Protein AF-0000000068959144 (afdb_homodimer)

Nearest PDB structures (foldseek):
  6hhm-assembly1_A  TM=8.283E-01  e=1.163E-09  Formosa agariphila
  7p24-assembly1_AAA  TM=8.305E-01  e=1.163E-09  Bacteroides thetaiotaomicron VPI-5482
  6pt4-assembly1_A  TM=8.111E-01  e=5.630E-09  Pseudoalteromonas fuliginea
  6pt6-assembly1_B  TM=8.101E-01  e=6.708E-09  Pseudoalteromonas fuliginea
  6ptk-assembly2_D-3  TM=8.138E-01  e=1.520E-08  Pseudoalteromonas fuliginea

pLDDT: mean 95.28, std 4.07, range [70.5, 98.75]

InterPro domains:
  IPR000917 Sulfatase, N-terminal [PF00884] (29-204)
  IPR017850 Alkaline-phosphatase-like, core domain superfamily [G3DSA:3.40.720.10] (5-273)
  IPR017850 Alkaline-phosphatase-like, core domain superfamily [SSF53649] (19-256)

Sequence (642 aa):
PIPEVLRVPQKQTGGGVSGLWRHDWANREYIQQEADFPQTKVFDAGCDFIHKNQAEDNWLLQVETFDPHEPFYATEEYLSLYDDEWQGPHYDWPRGKVSESEEAIAHIRCRYRALVSMCDRNLGRILNLMDEHDLWRDTMLIVGTDHGFLLGEHGWWAKNQMPYYNEVANNPLFIWDPRSAVCGARRQSLVQMIDWAPTLLDYFQQPIPADMQGQPLAKVIASDEPVREGALFGVFSGHVNVTDGRYVYMRAAQPGREHDIANYTLMPIKMNARYDVDELGKLSLAPPFKFTKGLQVLRIPAREKYKGVNSFGHLLFDLRDPIPEVLRVPQKQTGGGVSGLWRHDWANREYIQQEADFPQTKVFDAGCDFIHKNQAEDNWLLQVETFDPHEPFYATEEYLSLYDDEWQGPHYDWPRGKVSESEEAIAHIRCRYRALVSMCDRNLGRILNLMDEHDLWRDTMLIVGTDHGFLLGEHGWWAKNQMPYYNEVANNPLFIWDPRSAVCGARRQSLVQMIDWAPTLLDYFQQPIPADMQGQPLAKVIASDEPVREGALFGVFSGHVNVTDGRYVYMRAAQPGREHDIANYTLMPIKMNARYDVDELGKLSLAPPFKFTKGLQVLRIPAREKYKGVNSFGHLLFDLRD

Foldseek 3Di:
DDWDAPDADDDQLDDGHDPCRVVVVVLVVQVDDPCSDPLNVLLVVVLVCCVVDVVD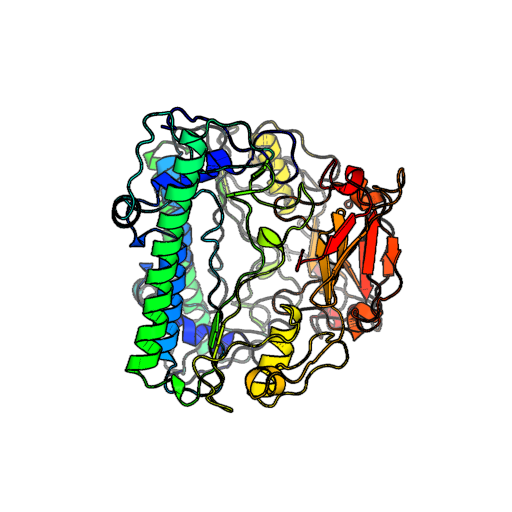PDDDDDRDDCPPPDQLDDDPVLLVVDDQPDPDGDDRGDFWFDDDDPSVLVNNVSSNRSRVVVVVVSVVSVVVSCVVSVVLQQDKDKDWDQWAFDSCPPGGTGDDQAPCDCRTHVIDIDMRDNVQRDPPDDAQADADPLQVVVLVCVSVVHDDDPLRPHHHCVCCRNPNPHPDQKDWDDDPLAWIWMDRSFKIKTAADDVPCSQVDWDWAQDQQDPPGGDDPVQCVPKDWDFDDSNNVRDITITTGGHRSRPPHRVVHIDMDGNVD/DDWDAPDADADQLDDHHDPCRVVVVVLVVQVDDPCSDPLNVLLVVVLVCCVVDVVDPDDDDDRDDCPPPDQLDDDPVLLVVDDQPDPDGDDRGDFWFADDDPSVLVNNVSSSRSRVVVVVVSVVSVVVSCVVSVVLQQDKDKDWDQWAFDSCPVGGTGDDQAPCDCRTHVIDIDMRDNVQRDPPDDAQADADPLQVVVLVCVSSVHDDDPLRPHHHCVCCRNPNPHPDQKDWDDDPLAWIWMDRSFKIKTAADDVPCSQVDWDWAQDQQDPPGGDDPVQCVPKDWDFDDSNNVRDITITTGGGRSRPPHRVVHIDMDGNVD

Secondary structure (DSSP, 8-state):
-PPPBS-PPBPTTSSSB-THHHHHHHHHTT--SGGGSHHHHHHHHHHHHHHHHTTSSS--------TTSSS----HHHHTTS-----SSB-----EE--S-HHHHHHHHHHHHHHHHHHHHHHHHHHHHHHHTTGGGT--EEEE-S---EESGGGEEESSSS---HHHHS--EEEE-TTT---S----S---GGGHHHHHHHHTT-PPPTT------HHHHHH---S-S-EEEE-TTS-EEEE-SSEEEEEPPPTT-TT-EEEEESS-B-SSSBPPHHHHTT-EEEPPPGGGTT--EEEEEE--SSTTGGGG--EEEETT-/-PPPBS-PPBPTTSSSB-THHHHHHHHHTT--SGGGSHHHHHHHHHHHHHHHHTTSSS--------TTSSS----HHHHTTS-----SSB-----EE--S-HHHHHHHHHHHHHHHHHHHHHHHHHHHHHHHTTGGGT--EEEE-S---EESGGGEEESSSS---HHHHS--EEEE-TTT---S----S---GGGHHHHHHHHTT-PPPTT------HHHHHH---S-S-EEEE-TTS-EEEE-SSEEEEEPPPTT-TT-EEEEESS-B-SSSBPPHHHHTT-EEEPPPTTTTT--EEEEEE--SSTTGGGG--EEEETT-

Structure (mmCIF, N/CA/C/O backbone):
data_AF-0000000068959144-model_v1
#
loop_
_entity.id
_entity.type
_entity.pdbx_description
1 polymer Sulfatase
#
loop_
_atom_site.group_PDB
_atom_site.id
_atom_site.type_symbol
_atom_site.label_atom_id
_atom_site.label_alt_id
_atom_site.label_comp_id
_atom_site.label_asym_id
_atom_site.label_entity_id
_atom_site.label_seq_id
_atom_site.pdbx_PDB_ins_code
_atom_site.Cartn_x
_atom_site.Cartn_y
_atom_site.Cartn_z
_atom_site.occupancy
_atom_site.B_iso_or_equiv
_atom_site.auth_seq_id
_atom_site.auth_comp_id
_atom_site.auth_asym_id
_atom_site.auth_atom_id
_atom_site.pdbx_PDB_model_num
ATOM 1 N N . PRO A 1 1 ? 17.703 19.516 -15.734 1 80.69 1 PRO A N 1
ATOM 2 C CA . PRO A 1 1 ? 18.766 19.875 -14.797 1 80.69 1 PRO A CA 1
ATOM 3 C C . PRO A 1 1 ? 18.266 20.641 -13.578 1 80.69 1 PRO A C 1
ATOM 5 O O . PRO A 1 1 ? 17.312 21.406 -13.68 1 80.69 1 PRO A O 1
ATOM 8 N N . ILE A 1 2 ? 18.828 20.344 -12.375 1 89.81 2 ILE A N 1
ATOM 9 C CA . ILE A 1 2 ? 18.484 21.062 -11.148 1 89.81 2 ILE A CA 1
ATOM 10 C C . ILE A 1 2 ? 19.172 22.422 -11.133 1 89.81 2 ILE A C 1
ATOM 12 O O . ILE A 1 2 ? 20.391 22.516 -11.273 1 89.81 2 ILE A O 1
ATOM 16 N N . PRO A 1 3 ? 18.375 23.422 -11 1 92.31 3 PRO A N 1
ATOM 17 C CA . PRO A 1 3 ? 18.984 24.75 -10.992 1 92.31 3 PRO A CA 1
ATOM 18 C C . PRO A 1 3 ? 19.797 25.016 -9.727 1 92.31 3 PRO A C 1
ATOM 20 O O . PRO A 1 3 ? 19.781 24.219 -8.789 1 92.31 3 PRO A O 1
ATOM 23 N N . GLU A 1 4 ? 20.5 26.188 -9.758 1 95 4 GLU A N 1
ATOM 24 C CA . GLU A 1 4 ? 21.125 26.672 -8.523 1 95 4 GLU A CA 1
ATOM 25 C C . GLU A 1 4 ? 20.062 27.016 -7.477 1 95 4 GLU A C 1
ATOM 27 O O . GLU A 1 4 ? 19.078 27.703 -7.777 1 95 4 GLU A O 1
ATOM 32 N N . VAL A 1 5 ? 20.297 26.516 -6.246 1 95.31 5 VAL A N 1
ATOM 33 C CA . VAL A 1 5 ? 19.328 26.766 -5.191 1 95.31 5 VAL A CA 1
ATOM 34 C C . VAL A 1 5 ? 19.969 27.578 -4.066 1 95.31 5 VAL A C 1
ATOM 36 O O . VAL A 1 5 ? 21.172 27.484 -3.84 1 95.31 5 VAL A O 1
ATOM 39 N N . LEU A 1 6 ? 19.125 28.328 -3.459 1 95.31 6 LEU A N 1
ATOM 40 C CA . LEU A 1 6 ? 19.641 29.062 -2.312 1 95.31 6 LEU A CA 1
ATOM 41 C C . LEU A 1 6 ? 20.078 28.125 -1.198 1 95.31 6 LEU A C 1
ATOM 43 O O . LEU A 1 6 ? 21.109 28.328 -0.57 1 95.31 6 LEU A O 1
ATOM 47 N N . ARG A 1 7 ? 19.156 27.109 -0.968 1 92.69 7 ARG A N 1
ATOM 48 C CA . ARG A 1 7 ? 19.422 26.125 0.063 1 92.69 7 ARG A CA 1
ATOM 49 C C . ARG A 1 7 ? 18.828 24.766 -0.32 1 92.69 7 ARG A C 1
ATOM 51 O O . ARG A 1 7 ? 17.703 24.688 -0.792 1 92.69 7 ARG A O 1
ATOM 58 N N . VAL A 1 8 ? 19.656 23.797 -0.089 1 92.88 8 VAL A N 1
ATOM 59 C CA . VAL A 1 8 ? 19.141 22.438 -0.183 1 92.88 8 VAL A CA 1
ATOM 60 C C . VAL A 1 8 ? 18.375 22.078 1.094 1 92.88 8 VAL A C 1
ATOM 62 O O . VAL A 1 8 ? 18.906 22.25 2.199 1 92.88 8 VAL A O 1
ATOM 65 N N . PRO A 1 9 ? 17.156 21.609 0.914 1 91.62 9 PRO A N 1
ATOM 66 C CA . PRO A 1 9 ? 16.359 21.375 2.123 1 91.62 9 PRO A CA 1
ATOM 67 C C . PRO A 1 9 ? 16.938 20.281 3.006 1 91.62 9 PRO A C 1
ATOM 69 O O . PRO A 1 9 ? 17.422 19.266 2.494 1 91.62 9 PRO A O 1
ATOM 72 N N . GLN A 1 10 ? 16.75 20.531 4.25 1 87.06 10 GLN A N 1
ATOM 73 C CA . GLN A 1 10 ? 17.156 19.531 5.238 1 87.06 10 GLN A CA 1
ATOM 74 C C . GLN A 1 10 ? 16.016 18.578 5.547 1 87.06 10 GLN A C 1
ATOM 76 O O . GLN A 1 10 ? 14.867 18.828 5.199 1 87.06 10 GLN A O 1
ATOM 81 N N . LYS A 1 11 ? 16.422 17.516 6.25 1 87.12 11 LYS A N 1
ATOM 82 C CA . LYS A 1 11 ? 15.398 16.625 6.785 1 87.12 11 LYS A CA 1
ATOM 83 C C . LYS A 1 11 ? 14.531 17.344 7.805 1 87.12 11 LYS A C 1
ATOM 85 O O . LYS A 1 11 ? 15 18.234 8.508 1 87.12 11 LYS A O 1
ATOM 90 N N . GLN A 1 12 ? 13.344 16.828 7.871 1 82.06 12 GLN A N 1
ATOM 91 C CA . GLN A 1 12 ? 12.422 17.406 8.844 1 82.06 12 GLN A CA 1
ATOM 92 C C . GLN A 1 12 ? 12.914 17.172 10.273 1 82.06 12 GLN A C 1
ATOM 94 O O . GLN A 1 12 ? 12.625 17.984 11.164 1 82.06 12 GLN A O 1
ATOM 99 N N . THR A 1 13 ? 13.641 16.094 10.461 1 80.25 13 THR A N 1
ATOM 100 C CA . THR A 1 13 ? 14.156 15.75 11.781 1 80.25 13 THR A CA 1
ATOM 101 C C . THR A 1 13 ? 15.43 16.531 12.086 1 80.25 13 THR A C 1
ATOM 103 O O . THR A 1 13 ? 15.953 16.484 13.195 1 80.25 13 THR A O 1
ATOM 106 N N . GLY A 1 14 ? 15.852 17.219 11.125 1 75.25 14 GLY A N 1
ATOM 107 C CA . GLY A 1 14 ? 17.125 17.906 11.258 1 75.25 14 GLY A CA 1
ATOM 108 C C . GLY A 1 14 ? 18.312 17.078 10.797 1 75.25 14 GLY A C 1
ATOM 109 O O . GLY A 1 14 ? 18.188 15.875 10.609 1 75.25 14 GLY A O 1
ATOM 110 N N . GLY A 1 15 ? 19.359 17.703 10.484 1 70.5 15 GLY A N 1
ATOM 111 C CA . GLY A 1 15 ? 20.641 17.062 10.211 1 70.5 15 GLY A CA 1
ATOM 112 C C . GLY A 1 15 ? 20.703 16.422 8.844 1 70.5 15 GLY A C 1
ATOM 113 O O . GLY A 1 15 ? 20.406 15.227 8.703 1 70.5 15 GLY A O 1
ATOM 114 N N . GLY A 1 16 ? 21.078 17.156 7.902 1 80.94 16 GLY A N 1
ATOM 115 C CA . GLY A 1 16 ? 21.391 16.562 6.609 1 80.94 16 GLY A CA 1
ATOM 116 C C . GLY A 1 16 ? 20.375 16.906 5.539 1 80.94 16 GLY A C 1
ATOM 117 O O . GLY A 1 16 ? 19.344 17.516 5.824 1 80.94 16 GLY A O 1
ATOM 118 N N . VAL A 1 17 ? 20.625 16.375 4.336 1 87.38 17 VAL A N 1
ATOM 119 C CA . VAL A 1 17 ? 19.828 16.688 3.15 1 87.38 17 VAL A CA 1
ATOM 120 C C . VAL A 1 17 ? 18.609 15.781 3.084 1 87.38 17 VAL A C 1
ATOM 122 O O . VAL A 1 17 ? 18.703 14.586 3.369 1 87.38 17 VAL A O 1
ATOM 125 N N . SER A 1 18 ? 17.547 16.344 2.707 1 86.69 18 SER A N 1
ATOM 126 C CA . SER A 1 18 ? 16.328 15.562 2.51 1 86.69 18 SER A CA 1
ATOM 127 C C . SER A 1 18 ? 16.5 14.57 1.359 1 86.69 18 SER A C 1
ATOM 129 O O . SER A 1 18 ? 16.844 14.961 0.244 1 86.69 18 SER A O 1
ATOM 131 N N . GLY A 1 19 ? 16.203 13.328 1.608 1 83.94 19 GLY A N 1
ATOM 132 C CA . GLY A 1 19 ? 16.25 12.32 0.562 1 83.94 19 GLY A CA 1
ATOM 133 C C . GLY A 1 19 ? 15.203 12.523 -0.511 1 83.94 19 GLY A C 1
ATOM 134 O O . GLY A 1 19 ? 15.305 11.969 -1.605 1 83.94 19 GLY A O 1
ATOM 135 N N . LEU A 1 20 ? 14.281 13.383 -0.215 1 88.69 20 LEU A N 1
ATOM 136 C CA . LEU A 1 20 ? 13.164 13.617 -1.122 1 88.69 20 LEU A CA 1
ATOM 137 C C . LEU A 1 20 ? 13.492 14.711 -2.125 1 88.69 20 LEU A C 1
ATOM 139 O O . LEU A 1 20 ? 12.781 14.891 -3.115 1 88.69 20 LEU A O 1
ATOM 143 N N . TRP A 1 21 ? 14.578 15.406 -1.857 1 92.06 21 TRP A N 1
ATOM 144 C CA . TRP A 1 21 ? 14.891 16.594 -2.641 1 92.06 21 TRP A CA 1
ATOM 145 C C . TRP A 1 21 ? 15.109 16.25 -4.105 1 92.06 21 TRP A C 1
ATOM 147 O O . TRP A 1 21 ? 14.477 16.828 -4.996 1 92.06 21 TRP A O 1
ATOM 157 N N . ARG A 1 22 ? 15.914 15.281 -4.352 1 90.88 22 ARG A N 1
ATOM 158 C CA . ARG A 1 22 ? 16.188 14.883 -5.73 1 90.88 22 ARG A CA 1
ATOM 159 C C . ARG A 1 22 ? 14.945 14.289 -6.387 1 90.88 22 ARG A C 1
ATOM 161 O O . ARG A 1 22 ? 14.711 14.5 -7.578 1 90.88 22 ARG A O 1
ATOM 168 N N . HIS A 1 23 ? 14.203 13.594 -5.574 1 91.94 23 HIS A N 1
ATOM 169 C CA . HIS A 1 23 ? 12.961 13.016 -6.094 1 91.94 23 HIS A CA 1
ATOM 170 C C . HIS A 1 23 ? 11.984 14.102 -6.512 1 91.94 23 HIS A C 1
ATOM 172 O O . HIS A 1 23 ? 11.289 13.969 -7.523 1 91.94 23 HIS A O 1
ATOM 178 N N . ASP A 1 24 ? 11.977 15.086 -5.758 1 94 24 ASP A N 1
ATOM 179 C CA . ASP A 1 24 ? 11.094 16.203 -6.094 1 94 24 ASP A CA 1
ATOM 180 C C . ASP A 1 24 ? 11.453 16.797 -7.453 1 94 24 ASP A C 1
ATOM 182 O O . ASP A 1 24 ? 10.57 17.047 -8.281 1 94 24 ASP A O 1
ATOM 186 N N . TRP A 1 25 ? 12.688 16.984 -7.727 1 95.06 25 TRP A N 1
ATOM 187 C CA . TRP A 1 25 ? 13.117 17.562 -8.992 1 95.06 25 TRP A CA 1
ATOM 188 C C . TRP A 1 25 ? 12.836 16.609 -10.148 1 95.06 25 TRP A C 1
ATOM 190 O O . TRP A 1 25 ? 12.461 17.047 -11.242 1 95.06 25 TRP A O 1
ATOM 200 N N . ALA A 1 26 ? 12.992 15.383 -9.875 1 93.25 26 ALA A N 1
ATOM 201 C CA . ALA A 1 26 ? 12.625 14.398 -10.891 1 93.25 26 ALA A CA 1
ATOM 202 C C . ALA A 1 26 ? 11.133 14.453 -11.188 1 93.25 26 ALA A C 1
ATOM 204 O O . ALA A 1 26 ? 10.719 14.414 -12.352 1 93.25 26 ALA A O 1
ATOM 205 N N . ASN A 1 27 ? 10.367 14.539 -10.188 1 94.19 27 ASN A N 1
ATOM 206 C CA . ASN A 1 27 ? 8.914 14.586 -10.344 1 94.19 27 ASN A CA 1
ATOM 207 C C . ASN A 1 27 ? 8.477 15.812 -11.148 1 94.19 27 ASN A C 1
ATOM 209 O O . ASN A 1 27 ? 7.523 15.742 -11.922 1 94.19 27 ASN A O 1
ATOM 213 N N . ARG A 1 28 ? 9.148 16.891 -10.953 1 94.31 28 ARG A N 1
ATOM 214 C CA . ARG A 1 28 ? 8.781 18.141 -11.625 1 94.31 28 ARG A CA 1
ATOM 215 C C . ARG A 1 28 ? 8.906 18 -13.141 1 94.31 28 ARG A C 1
ATOM 217 O O . ARG A 1 28 ? 8.25 18.734 -13.883 1 94.31 28 ARG A O 1
ATOM 224 N N . GLU A 1 29 ? 9.711 17.062 -13.562 1 93.38 29 GLU A N 1
ATOM 225 C CA . GLU A 1 29 ? 9.82 16.812 -15 1 93.38 29 GLU A CA 1
ATOM 226 C C . GLU A 1 29 ? 8.516 16.266 -15.562 1 93.38 29 GLU A C 1
ATOM 228 O O . GLU A 1 29 ? 8.242 16.406 -16.766 1 93.38 29 GLU A O 1
ATOM 233 N N . TYR A 1 30 ? 7.715 15.75 -14.664 1 93.62 30 TYR A N 1
ATOM 234 C CA . TYR A 1 30 ? 6.465 15.133 -15.102 1 93.62 30 TYR A CA 1
ATOM 235 C C . TYR A 1 30 ? 5.273 16.016 -14.75 1 93.62 30 TYR A C 1
ATOM 237 O O . TYR A 1 30 ? 4.137 15.719 -15.125 1 93.62 30 TYR A O 1
ATOM 245 N N . ILE A 1 31 ? 5.496 17.078 -14.07 1 95.12 31 ILE A N 1
ATOM 246 C CA . ILE A 1 31 ? 4.457 18.031 -13.703 1 95.12 31 ILE A CA 1
ATOM 247 C C . ILE A 1 31 ? 4.645 19.328 -14.484 1 95.12 31 ILE A C 1
ATOM 249 O O . ILE A 1 31 ? 5.273 20.281 -14 1 95.12 31 ILE A O 1
ATOM 253 N N . GLN A 1 32 ? 4.07 19.422 -15.656 1 89.88 32 GLN A N 1
ATOM 254 C CA . GLN A 1 32 ? 4.391 20.484 -16.594 1 89.88 32 GLN A CA 1
ATOM 255 C C . GLN A 1 32 ? 3.234 21.469 -16.734 1 89.88 32 GLN A C 1
ATOM 257 O O . GLN A 1 32 ? 3.436 22.625 -17.094 1 89.88 32 GLN A O 1
ATOM 262 N N . GLN A 1 33 ? 2.053 20.984 -16.453 1 95.88 33 GLN A N 1
ATOM 263 C CA . GLN A 1 33 ? 0.851 21.812 -16.469 1 95.88 33 GLN A CA 1
ATOM 264 C C . GLN A 1 33 ? -0.035 21.531 -15.258 1 95.88 33 GLN A C 1
ATOM 266 O O . GLN A 1 33 ? 0.178 20.547 -14.547 1 95.88 33 GLN A O 1
ATOM 271 N N . GLU A 1 34 ? -0.927 22.344 -15.07 1 96.81 34 GLU A N 1
ATOM 272 C CA . GLU A 1 34 ? -1.726 22.266 -13.844 1 96.81 34 GLU A CA 1
ATOM 273 C C . GLU A 1 34 ? -2.383 20.906 -13.688 1 96.81 34 GLU A C 1
ATOM 275 O O . GLU A 1 34 ? -2.469 20.375 -12.578 1 96.81 34 GLU A O 1
ATOM 280 N N . ALA A 1 35 ? -2.814 20.406 -14.836 1 97.38 35 ALA A N 1
ATOM 281 C CA . ALA A 1 35 ? -3.514 19.125 -14.82 1 97.38 35 ALA A CA 1
ATOM 282 C C . ALA A 1 35 ? -2.604 18 -14.312 1 97.38 35 ALA A C 1
ATOM 284 O O . ALA A 1 35 ? -3.08 16.938 -13.93 1 97.38 35 ALA A O 1
ATOM 285 N N . ASP A 1 36 ? -1.279 18.234 -14.273 1 97.56 36 ASP A N 1
ATOM 286 C CA . ASP A 1 36 ? -0.309 17.219 -13.891 1 97.56 36 ASP A CA 1
ATOM 287 C C . ASP A 1 36 ? -0.086 17.203 -12.383 1 97.56 36 ASP A C 1
ATOM 289 O O . ASP A 1 36 ? 0.485 16.25 -11.844 1 97.56 36 ASP A O 1
ATOM 293 N N . PHE A 1 37 ? -0.548 18.203 -11.711 1 97.75 37 PHE A N 1
ATOM 294 C CA . PHE A 1 37 ? -0.302 18.312 -10.273 1 97.75 37 PHE A CA 1
ATOM 295 C C . PHE A 1 37 ? -1.119 17.281 -9.508 1 97.75 37 PHE A C 1
ATOM 297 O O . PHE A 1 37 ? -2.303 17.078 -9.789 1 97.75 37 PHE A O 1
ATOM 304 N N . PRO A 1 38 ? -0.527 16.672 -8.43 1 97.19 38 PRO A N 1
ATOM 305 C CA . PRO A 1 38 ? -1.272 15.703 -7.633 1 97.19 38 PRO A CA 1
ATOM 306 C C . PRO A 1 38 ? -2.545 16.281 -7.023 1 97.19 38 PRO A C 1
ATOM 308 O O . PRO A 1 38 ? -3.586 15.625 -7.004 1 97.19 38 PRO A O 1
ATOM 311 N N . GLN A 1 39 ? -2.494 17.516 -6.531 1 97.69 39 GLN A N 1
ATOM 312 C CA . GLN A 1 39 ? -3.701 18.078 -5.926 1 97.69 39 GLN A CA 1
ATOM 313 C C . GLN A 1 39 ? -4.816 18.219 -6.957 1 97.69 39 GLN A C 1
ATOM 315 O O . GLN A 1 39 ? -5.984 17.953 -6.656 1 97.69 39 GLN A O 1
ATOM 320 N N . THR A 1 40 ? -4.453 18.625 -8.156 1 98.31 40 THR A N 1
ATOM 321 C CA . THR A 1 40 ? -5.465 18.75 -9.203 1 98.31 40 THR A CA 1
ATOM 322 C C . THR A 1 40 ? -6.105 17.391 -9.5 1 98.31 40 THR A C 1
ATOM 324 O O . THR A 1 40 ? -7.328 17.297 -9.609 1 98.31 40 THR A O 1
ATOM 327 N N . LYS A 1 41 ? -5.281 16.438 -9.547 1 98.19 41 LYS A N 1
ATOM 328 C CA . LYS A 1 41 ? -5.777 15.086 -9.836 1 98.19 41 LYS A CA 1
ATOM 329 C C . LYS A 1 41 ? -6.688 14.586 -8.719 1 98.19 41 LYS A C 1
ATOM 331 O O . LYS A 1 41 ? -7.719 13.961 -8.984 1 98.19 41 LYS A O 1
ATOM 336 N N . VAL A 1 42 ? -6.344 14.82 -7.531 1 98.56 42 VAL A N 1
ATOM 337 C CA . VAL A 1 42 ? -7.145 14.406 -6.383 1 98.56 42 VAL A CA 1
ATOM 338 C C . VAL A 1 42 ? -8.5 15.109 -6.414 1 98.56 42 VAL A C 1
ATOM 340 O O . VAL A 1 42 ? -9.539 14.477 -6.238 1 98.56 42 VAL A O 1
ATOM 343 N N . PHE A 1 43 ? -8.469 16.344 -6.699 1 98.69 43 PHE A N 1
ATOM 344 C CA . PHE A 1 43 ? -9.719 17.094 -6.738 1 98.69 43 PHE A CA 1
ATOM 345 C C . PHE A 1 43 ? -10.555 16.688 -7.941 1 98.69 43 PHE A C 1
ATOM 347 O O . PHE A 1 43 ? -11.789 16.672 -7.875 1 98.69 43 PHE A O 1
ATOM 354 N N . ASP A 1 44 ? -9.852 16.391 -9.07 1 98.69 44 ASP A N 1
ATOM 355 C CA . ASP A 1 44 ? -10.578 15.836 -10.211 1 98.69 44 ASP A CA 1
ATOM 356 C C . ASP A 1 44 ? -11.352 14.578 -9.812 1 98.69 44 ASP A C 1
ATOM 358 O O . ASP A 1 44 ? -12.539 14.445 -10.125 1 98.69 44 ASP A O 1
ATOM 362 N N . ALA A 1 45 ? -10.688 13.75 -9.086 1 98.25 45 ALA A N 1
ATOM 363 C CA . ALA A 1 45 ? -11.32 12.516 -8.641 1 98.25 45 ALA A CA 1
ATOM 364 C C . ALA A 1 45 ? -12.477 12.805 -7.684 1 98.25 45 ALA A C 1
ATOM 366 O O . ALA A 1 45 ? -13.523 12.156 -7.754 1 98.25 45 ALA A O 1
ATOM 367 N N . GLY A 1 46 ? -12.281 13.719 -6.812 1 98.62 46 GLY A N 1
ATOM 368 C CA . GLY A 1 46 ? -13.352 14.117 -5.91 1 98.62 46 GLY A CA 1
ATOM 369 C C . GLY A 1 46 ? -14.562 14.68 -6.629 1 98.62 46 GLY A C 1
ATOM 370 O O . GLY A 1 46 ? -15.695 14.32 -6.312 1 98.62 46 GLY A O 1
ATOM 371 N N . CYS A 1 47 ? -14.336 15.484 -7.633 1 98.69 47 CYS A N 1
ATOM 372 C CA . CYS A 1 47 ? -15.422 16.062 -8.422 1 98.69 47 CYS A CA 1
ATOM 373 C C . CYS A 1 47 ? -16.156 14.977 -9.195 1 98.69 47 CYS A C 1
ATOM 375 O O . CYS A 1 47 ? -17.391 14.969 -9.242 1 98.69 47 CYS A O 1
ATOM 377 N N . ASP A 1 48 ? -15.398 14.117 -9.742 1 98.06 48 ASP A N 1
ATOM 378 C CA . ASP A 1 48 ? -16 13 -10.469 1 98.06 48 ASP A CA 1
ATOM 379 C C . ASP A 1 48 ? -16.891 12.172 -9.547 1 98.06 48 ASP A C 1
ATOM 381 O O . ASP A 1 48 ? -17.984 11.742 -9.953 1 98.06 48 ASP A O 1
ATOM 385 N N . PHE A 1 49 ? -16.438 11.883 -8.414 1 98.19 49 PHE A N 1
ATOM 386 C CA . PHE A 1 49 ? -17.219 11.141 -7.438 1 98.19 49 PHE A CA 1
ATOM 387 C C . PHE A 1 49 ? -18.547 11.836 -7.168 1 98.19 49 PHE A C 1
ATOM 389 O O . PHE A 1 49 ? -19.594 11.195 -7.168 1 98.19 49 PHE A O 1
ATOM 396 N N . ILE A 1 50 ? -18.484 13.109 -6.969 1 98.5 50 ILE A N 1
ATOM 397 C CA . ILE A 1 50 ? -19.688 13.859 -6.656 1 98.5 50 ILE A CA 1
ATOM 398 C C . ILE A 1 50 ? -20.641 13.828 -7.852 1 98.5 50 ILE A C 1
ATOM 400 O O . ILE A 1 50 ? -21.844 13.586 -7.688 1 98.5 50 ILE A O 1
ATOM 404 N N . HIS A 1 51 ? -20.094 14.008 -9.039 1 97.75 51 HIS A N 1
ATOM 405 C CA . HIS A 1 51 ? -20.922 13.945 -10.234 1 97.75 51 HIS A CA 1
ATOM 406 C C . HIS A 1 51 ? -21.656 12.617 -10.328 1 97.75 51 HIS A C 1
ATOM 408 O O . HIS A 1 51 ? -22.844 12.578 -10.656 1 97.75 51 HIS A O 1
ATOM 414 N N . LYS A 1 52 ? -21.016 11.664 -9.93 1 94.94 52 LYS A N 1
ATOM 415 C CA . LYS A 1 52 ? -21.547 10.32 -10.086 1 94.94 52 LYS A CA 1
ATOM 416 C C . LYS A 1 52 ? -22.516 9.977 -8.961 1 94.94 52 LYS A C 1
ATOM 418 O O . LYS A 1 52 ? -23.5 9.25 -9.172 1 94.94 52 LYS A O 1
ATOM 423 N N . ASN A 1 53 ? -22.266 10.547 -7.766 1 96.88 53 ASN A N 1
ATOM 424 C CA . ASN A 1 53 ? -22.938 9.984 -6.602 1 96.88 53 ASN A CA 1
ATOM 425 C C . ASN A 1 53 ? -23.859 11.008 -5.945 1 96.88 53 ASN A C 1
ATOM 427 O O . ASN A 1 53 ? -24.516 10.711 -4.941 1 96.88 53 ASN A O 1
ATOM 431 N N . GLN A 1 54 ? -23.969 12.148 -6.492 1 96.38 54 GLN A N 1
ATOM 432 C CA . GLN A 1 54 ? -24.688 13.234 -5.836 1 96.38 54 GLN A CA 1
ATOM 433 C C . GLN A 1 54 ? -26.141 12.852 -5.578 1 96.38 54 GLN A C 1
ATOM 435 O O . GLN A 1 54 ? -26.766 13.375 -4.652 1 96.38 54 GLN A O 1
ATOM 440 N N . ALA A 1 55 ? -26.688 11.914 -6.328 1 96.56 55 ALA A N 1
ATOM 441 C CA . ALA A 1 55 ? -28.078 11.523 -6.164 1 96.56 55 ALA A CA 1
ATOM 442 C C . ALA A 1 55 ? -28.219 10.383 -5.16 1 96.56 55 ALA A C 1
ATOM 444 O O . ALA A 1 55 ? -29.328 10.008 -4.785 1 96.56 55 ALA A O 1
ATOM 445 N N . GLU A 1 56 ? -27.109 9.844 -4.711 1 96.56 56 GLU A N 1
ATOM 446 C CA . GLU A 1 56 ? -27.125 8.75 -3.746 1 96.56 56 GLU A CA 1
ATOM 447 C C . GLU A 1 56 ? -27.109 9.273 -2.312 1 96.56 56 GLU A C 1
ATOM 449 O O . GLU A 1 56 ? -26.781 10.438 -2.076 1 96.56 56 GLU A O 1
ATOM 454 N N . ASP A 1 57 ? -27.516 8.328 -1.462 1 94.88 57 ASP A N 1
ATOM 455 C CA . ASP A 1 57 ? -27.5 8.648 -0.04 1 94.88 57 ASP A CA 1
ATOM 456 C C . ASP A 1 57 ? -26.312 8.016 0.665 1 94.88 57 ASP A C 1
ATOM 458 O O . ASP A 1 57 ? -25.703 7.07 0.15 1 94.88 57 ASP A O 1
ATOM 462 N N . ASN A 1 58 ? -25.938 8.695 1.707 1 96.12 58 ASN A N 1
ATOM 463 C CA . ASN A 1 58 ? -25.031 8.094 2.684 1 96.12 58 ASN A CA 1
ATOM 464 C C . ASN A 1 58 ? -23.656 7.848 2.096 1 96.12 58 ASN A C 1
ATOM 466 O O . ASN A 1 58 ? -23.078 6.762 2.254 1 96.12 58 ASN A O 1
ATOM 470 N N . TRP A 1 59 ? -23.203 8.727 1.388 1 97.19 59 TRP A N 1
ATOM 471 C CA . TRP A 1 59 ? -21.812 8.625 0.927 1 97.19 59 TRP A CA 1
ATOM 472 C C . TRP A 1 59 ? -20.891 9.508 1.762 1 97.19 59 TRP A C 1
ATOM 474 O O . TRP A 1 59 ? -21.344 10.469 2.383 1 97.19 5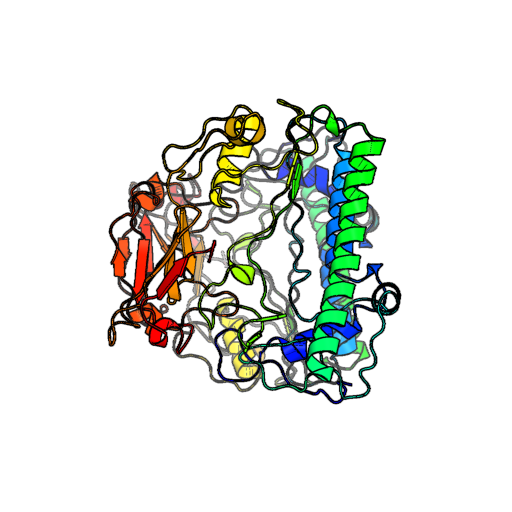9 TRP A O 1
ATOM 484 N N . LEU A 1 60 ? -19.703 9.172 1.886 1 98.25 60 LEU A N 1
ATOM 485 C CA . LEU A 1 60 ? -18.594 9.922 2.471 1 98.25 60 LEU A CA 1
ATOM 486 C C . LEU A 1 60 ? -17.469 10.094 1.465 1 98.25 60 LEU A C 1
ATOM 488 O O . LEU A 1 60 ? -17 9.117 0.87 1 98.25 60 LEU A O 1
ATOM 492 N N . LEU A 1 61 ? -17.062 11.273 1.234 1 98.31 61 LEU A N 1
ATOM 493 C CA . LEU A 1 61 ? -15.93 11.602 0.378 1 98.31 61 LEU A CA 1
ATOM 494 C C . LEU A 1 61 ? -14.844 12.32 1.171 1 98.31 61 LEU A C 1
ATOM 496 O O . LEU A 1 61 ? -15.102 13.344 1.803 1 98.31 61 LEU A O 1
ATOM 500 N N . GLN A 1 62 ? -13.75 11.758 1.184 1 98.31 62 GLN A N 1
ATOM 501 C CA . GLN A 1 62 ? -12.586 12.406 1.781 1 98.31 62 GLN A CA 1
ATOM 502 C C . GLN A 1 62 ? -11.578 12.828 0.714 1 98.31 62 GLN A C 1
ATOM 504 O O . GLN A 1 62 ? -11.062 11.984 -0.026 1 98.31 62 GLN A O 1
ATOM 509 N N . VAL A 1 63 ? -11.367 14.039 0.587 1 98.12 63 VAL A N 1
ATOM 510 C CA . VAL A 1 63 ? -10.375 14.602 -0.324 1 98.12 63 VAL A CA 1
ATOM 511 C C . VAL A 1 63 ? -9.172 15.117 0.468 1 98.12 63 VAL A C 1
ATOM 513 O O . VAL A 1 63 ? -9.281 16.078 1.221 1 98.12 63 VAL A O 1
ATOM 516 N N . GLU A 1 64 ? -8.094 14.445 0.294 1 96.75 64 GLU A N 1
ATOM 517 C CA . GLU A 1 64 ? -6.875 14.797 1.013 1 96.75 64 GLU A CA 1
ATOM 518 C C . GLU A 1 64 ? -5.738 15.125 0.045 1 96.75 64 GLU A C 1
ATOM 520 O O . GLU A 1 64 ? -5.453 14.352 -0.871 1 96.75 64 GLU A O 1
ATOM 525 N N . THR A 1 65 ? -5.148 16.25 0.227 1 95.31 65 THR A N 1
ATOM 526 C CA . THR A 1 65 ? -4.035 16.641 -0.628 1 95.31 65 THR A CA 1
ATOM 527 C C . THR A 1 65 ? -2.803 16.969 0.208 1 95.31 65 THR A C 1
ATOM 529 O O . THR A 1 65 ? -2.922 17.359 1.371 1 95.31 65 THR A O 1
ATOM 532 N N . PHE A 1 66 ? -1.708 16.797 -0.372 1 94.31 66 PHE A N 1
ATOM 533 C CA . PHE A 1 66 ? -0.43 17.125 0.255 1 94.31 66 PHE A CA 1
ATOM 534 C C . PHE A 1 66 ? -0.221 18.625 0.322 1 94.31 66 PHE A C 1
ATOM 536 O O . PHE A 1 66 ? 0.35 19.141 1.288 1 94.31 66 PHE A O 1
ATOM 543 N N . ASP A 1 67 ? -0.613 19.391 -0.668 1 96.25 67 ASP A N 1
ATOM 544 C CA . ASP A 1 67 ? -0.518 20.844 -0.686 1 96.25 67 ASP A CA 1
ATOM 545 C C . ASP A 1 67 ? -1.395 21.469 0.399 1 96.25 67 ASP A C 1
ATOM 547 O O . ASP A 1 67 ? -2.449 20.922 0.736 1 96.25 67 ASP A O 1
ATOM 551 N N . PRO A 1 68 ? -0.908 22.453 1.068 1 96.44 68 PRO A N 1
ATOM 552 C CA . PRO A 1 68 ? 0.191 23.312 0.606 1 96.44 68 PRO A CA 1
ATOM 553 C C . PRO A 1 68 ? 1.524 22.953 1.264 1 96.44 68 PRO A C 1
ATOM 555 O O . PRO A 1 68 ? 2.338 23.844 1.53 1 96.44 68 PRO A O 1
ATOM 558 N N . HIS A 1 69 ? 1.692 21.719 1.57 1 94.62 69 HIS A N 1
ATOM 559 C CA . HIS A 1 69 ? 2.973 21.266 2.105 1 94.62 69 HIS A CA 1
ATOM 560 C C . HIS A 1 69 ? 4.121 21.656 1.181 1 94.62 69 HIS A C 1
ATOM 562 O O . HIS A 1 69 ? 3.961 21.672 -0.042 1 94.62 69 HIS A O 1
ATOM 568 N N . GLU A 1 70 ? 5.289 21.953 1.728 1 94 70 GLU A N 1
ATOM 569 C CA . GLU A 1 70 ? 6.461 22.25 0.909 1 94 70 GLU A CA 1
ATOM 570 C C . GLU A 1 70 ? 6.926 21.016 0.149 1 94 70 GLU A C 1
ATOM 572 O O . GLU A 1 70 ? 6.707 19.875 0.598 1 94 70 GLU A O 1
ATOM 577 N N . PRO A 1 71 ? 7.566 21.234 -0.937 1 95.81 71 PRO A N 1
ATOM 578 C CA . PRO A 1 71 ? 7.973 22.469 -1.589 1 95.81 71 PRO A CA 1
ATOM 579 C C . PRO A 1 71 ? 6.789 23.25 -2.168 1 95.81 71 PRO A C 1
ATOM 581 O O . PRO A 1 71 ? 5.816 22.641 -2.627 1 95.81 71 PRO A O 1
ATOM 584 N N . PHE A 1 72 ? 6.988 24.531 -2.164 1 97.62 72 PHE A N 1
ATOM 585 C CA . PHE A 1 72 ? 5.914 25.391 -2.633 1 97.62 72 PHE A CA 1
ATOM 586 C C . PHE A 1 72 ? 5.969 25.547 -4.148 1 97.62 72 PHE A C 1
ATOM 588 O O . PHE A 1 72 ? 6.355 26.609 -4.66 1 97.62 72 PHE A O 1
ATOM 595 N N . TYR A 1 73 ? 5.488 24.531 -4.789 1 96.69 73 TYR A N 1
ATOM 596 C CA . TYR A 1 73 ? 5.48 24.438 -6.242 1 96.69 73 TYR A CA 1
ATOM 597 C C . TYR A 1 73 ? 4.098 24.734 -6.801 1 96.69 73 TYR A C 1
ATOM 599 O O . TYR A 1 73 ? 3.127 24.047 -6.48 1 96.69 73 TYR A O 1
ATOM 607 N N . ALA A 1 74 ? 3.969 25.797 -7.598 1 96.62 74 ALA A N 1
ATOM 608 C CA . ALA A 1 74 ? 2.723 26.219 -8.234 1 96.62 74 ALA A CA 1
ATOM 609 C C . ALA A 1 74 ? 2.967 26.688 -9.664 1 96.62 74 ALA A C 1
ATOM 611 O O . ALA A 1 74 ? 4.102 26.984 -10.039 1 96.62 74 ALA A O 1
ATOM 612 N N . THR A 1 75 ? 1.971 26.781 -10.438 1 96.31 75 THR A N 1
ATOM 613 C CA . THR A 1 75 ? 2.113 27.234 -11.812 1 96.31 75 THR A CA 1
ATOM 614 C C . THR A 1 75 ? 2.273 28.766 -11.867 1 96.31 75 THR A C 1
ATOM 616 O O . THR A 1 75 ? 1.963 29.453 -10.898 1 96.31 75 THR A O 1
ATOM 619 N N . GLU A 1 76 ? 2.641 29.203 -13.055 1 95.88 76 GLU A N 1
ATOM 620 C CA . GLU A 1 76 ? 2.846 30.641 -13.266 1 95.88 76 GLU A CA 1
ATOM 621 C C . GLU A 1 76 ? 1.552 31.422 -13.055 1 95.88 76 GLU A C 1
ATOM 623 O O . GLU A 1 76 ? 1.579 32.562 -12.578 1 95.88 76 GLU A O 1
ATOM 628 N N . GLU A 1 77 ? 0.517 30.797 -13.312 1 96.75 77 GLU A N 1
ATOM 629 C CA . GLU A 1 77 ? -0.783 31.438 -13.148 1 96.75 77 GLU A CA 1
ATOM 630 C C . GLU A 1 77 ? -0.984 31.922 -11.711 1 96.75 77 GLU A C 1
ATOM 632 O O . GLU A 1 77 ? -1.537 33 -11.477 1 96.75 77 GLU A O 1
ATOM 637 N N . TYR A 1 78 ? -0.515 31.172 -10.797 1 97.94 78 TYR A N 1
ATOM 638 C CA . TYR A 1 78 ? -0.714 31.516 -9.391 1 97.94 78 TYR A CA 1
ATOM 639 C C . TYR A 1 78 ? 0.444 32.344 -8.867 1 97.94 78 TYR A C 1
ATOM 641 O O . TYR A 1 78 ? 0.247 33.25 -8.031 1 97.94 78 TYR A O 1
ATOM 649 N N . LEU A 1 79 ? 1.603 32.125 -9.391 1 97.19 79 LEU A N 1
ATOM 650 C CA . LEU A 1 79 ? 2.762 32.906 -8.992 1 97.19 79 LEU A CA 1
ATOM 651 C C . LEU A 1 79 ? 2.58 34.375 -9.367 1 97.19 79 LEU A C 1
ATOM 653 O O . LEU A 1 79 ? 2.963 35.25 -8.602 1 97.19 79 LEU A O 1
ATOM 657 N N . SER A 1 80 ? 1.916 34.562 -10.422 1 97.56 80 SER A N 1
ATOM 658 C CA . SER A 1 80 ? 1.78 35.906 -10.977 1 97.56 80 SER A CA 1
ATOM 659 C C . SER A 1 80 ? 0.766 36.719 -10.195 1 97.56 80 SER A C 1
ATOM 661 O O . SER A 1 80 ? 0.657 37.938 -10.391 1 97.56 80 SER A O 1
ATOM 663 N N . LEU A 1 81 ? 0.082 36.094 -9.344 1 97.94 81 LEU A N 1
ATOM 664 C CA . LEU A 1 81 ? -0.888 36.812 -8.523 1 97.94 81 LEU A CA 1
ATOM 665 C C . LEU A 1 81 ? -0.184 37.688 -7.48 1 97.94 81 LEU A C 1
ATOM 667 O O . LEU A 1 81 ? -0.801 38.562 -6.887 1 97.94 81 LEU A O 1
ATOM 671 N N . TYR A 1 82 ? 1.042 37.438 -7.242 1 97.94 82 TYR A N 1
ATOM 672 C CA . TYR A 1 82 ? 1.771 38.125 -6.188 1 97.94 82 TYR A CA 1
ATOM 673 C C . TYR A 1 82 ? 3.039 38.781 -6.734 1 97.94 82 TYR A C 1
ATOM 675 O O . TYR A 1 82 ? 3.678 38.25 -7.641 1 97.94 82 TYR A O 1
ATOM 683 N N . ASP A 1 83 ? 3.418 39.875 -6.109 1 96.62 83 ASP A N 1
ATOM 684 C CA . ASP A 1 83 ? 4.648 40.562 -6.484 1 96.62 83 ASP A CA 1
ATOM 685 C C . ASP A 1 83 ? 5.852 40 -5.758 1 96.62 83 ASP A C 1
ATOM 687 O O . ASP A 1 83 ? 6.004 40.188 -4.547 1 96.62 83 ASP A O 1
ATOM 691 N N . ASP A 1 84 ? 6.609 39.25 -6.445 1 96.88 84 ASP A N 1
ATOM 692 C CA . ASP A 1 84 ? 7.832 38.656 -5.922 1 96.88 84 ASP A CA 1
ATOM 693 C C . ASP A 1 84 ? 9.07 39.281 -6.555 1 96.88 84 ASP A C 1
ATOM 695 O O . ASP A 1 84 ? 9.336 39.094 -7.742 1 96.88 84 ASP A O 1
ATOM 699 N N . GLU A 1 85 ? 9.867 39.969 -5.812 1 95 85 GLU A N 1
ATOM 700 C CA . GLU A 1 85 ? 11 40.719 -6.328 1 95 85 GLU A CA 1
ATOM 701 C C . GLU A 1 85 ? 12.297 39.906 -6.219 1 95 85 GLU A C 1
ATOM 703 O O . GLU A 1 85 ? 13.375 40.406 -6.551 1 95 85 GLU A O 1
ATOM 708 N N . TRP A 1 86 ? 12.156 38.75 -5.754 1 96.75 86 TRP A N 1
ATOM 709 C CA . TRP A 1 86 ? 13.336 37.906 -5.52 1 96.75 86 TRP A CA 1
ATOM 710 C C . TRP A 1 86 ? 14.062 37.625 -6.828 1 96.75 86 TRP A C 1
ATOM 712 O O . TRP A 1 86 ? 13.461 37.156 -7.797 1 96.75 86 TRP A O 1
ATOM 722 N N . GLN A 1 87 ? 15.398 37.906 -6.875 1 95.38 87 GLN A N 1
ATOM 723 C CA . GLN A 1 87 ? 16.234 37.656 -8.047 1 95.38 87 GLN A CA 1
ATOM 724 C C . GLN A 1 87 ? 17.328 36.656 -7.742 1 95.38 87 GLN A C 1
ATOM 726 O O . GLN A 1 87 ? 18.25 36.469 -8.539 1 95.38 87 GLN A O 1
ATOM 731 N N . GLY A 1 88 ? 17.25 36.094 -6.547 1 96.56 88 GLY A N 1
ATOM 732 C CA . GLY A 1 88 ? 18.281 35.156 -6.137 1 96.56 88 GLY A CA 1
ATOM 733 C C . GLY A 1 88 ? 18.031 33.75 -6.656 1 96.56 88 GLY A C 1
ATOM 734 O O . GLY A 1 88 ? 17.172 33.531 -7.52 1 96.56 88 GLY A O 1
ATOM 735 N N . PRO A 1 89 ? 18.797 32.844 -6.191 1 97.44 89 PRO A N 1
ATOM 736 C CA . PRO A 1 89 ? 18.656 31.453 -6.617 1 97.44 89 PRO A CA 1
ATOM 737 C C . PRO A 1 89 ? 17.297 30.859 -6.23 1 97.44 89 PRO A C 1
ATOM 739 O O . PRO A 1 89 ? 16.609 31.391 -5.355 1 97.44 89 PRO A O 1
ATOM 742 N N . HIS A 1 90 ? 17.016 29.75 -6.871 1 96.94 90 HIS A N 1
ATOM 743 C CA . HIS A 1 90 ? 15.75 29.078 -6.617 1 96.94 90 HIS A CA 1
ATOM 744 C C . HIS A 1 90 ? 15.602 28.719 -5.145 1 96.94 90 HIS A C 1
ATOM 746 O O . HIS A 1 90 ? 16.547 28.219 -4.527 1 96.94 90 HIS A O 1
ATOM 752 N N . TYR A 1 91 ? 14.383 28.953 -4.598 1 96.94 91 TYR A N 1
ATOM 753 C CA . TYR A 1 91 ? 14.133 28.625 -3.195 1 96.94 91 TYR A CA 1
ATOM 754 C C . TYR A 1 91 ? 12.641 28.453 -2.93 1 96.94 91 TYR A C 1
ATOM 756 O O . TYR A 1 91 ? 11.875 29.422 -3.016 1 96.94 91 TYR A O 1
ATOM 764 N N . ASP A 1 92 ? 12.211 27.188 -2.594 1 97.12 92 ASP A N 1
ATOM 765 C CA . ASP A 1 92 ? 10.789 26.984 -2.35 1 97.12 92 ASP A CA 1
ATOM 766 C C . ASP A 1 92 ? 10.57 25.875 -1.324 1 97.12 92 ASP A C 1
ATOM 768 O O . ASP A 1 92 ? 9.445 25.391 -1.161 1 97.12 92 ASP A O 1
ATOM 772 N N . TRP A 1 93 ? 11.594 25.453 -0.665 1 96.25 93 TRP A N 1
ATOM 773 C CA . TRP A 1 93 ? 11.516 24.391 0.321 1 96.25 93 TRP A CA 1
ATOM 774 C C . TRP A 1 93 ? 12.289 24.75 1.584 1 96.25 93 TRP A C 1
ATOM 776 O O . TRP A 1 93 ? 13.344 24.172 1.858 1 96.25 93 TRP A O 1
ATOM 786 N N . PRO A 1 94 ? 11.664 25.594 2.396 1 94.94 94 PRO A N 1
ATOM 787 C CA . PRO A 1 94 ? 12.328 26.047 3.617 1 94.94 94 PRO A CA 1
ATOM 788 C C . PRO A 1 94 ? 12.219 25.047 4.766 1 94.94 94 PRO A C 1
ATOM 790 O O . PRO A 1 94 ? 11.188 24.406 4.922 1 94.94 94 PRO A O 1
ATOM 793 N N . ARG A 1 95 ? 13.258 24.922 5.559 1 92.88 95 ARG A N 1
ATOM 794 C CA . ARG A 1 95 ? 13.281 24.047 6.719 1 92.88 95 ARG A CA 1
ATOM 795 C C . ARG A 1 95 ? 14.203 24.578 7.805 1 92.88 95 ARG A C 1
ATOM 797 O O . ARG A 1 95 ? 15.188 25.281 7.504 1 92.88 95 ARG A O 1
ATOM 804 N N . GLY A 1 96 ? 13.812 24.25 9.062 1 90.81 96 GLY A N 1
ATOM 805 C CA . GLY A 1 96 ? 14.719 24.531 10.164 1 90.81 96 GLY A CA 1
ATOM 806 C C . GLY A 1 96 ? 14.688 25.984 10.602 1 90.81 96 GLY A C 1
ATOM 807 O O . GLY A 1 96 ? 13.648 26.641 10.539 1 90.81 96 GLY A O 1
ATOM 808 N N . LYS A 1 97 ? 15.805 26.422 11.102 1 93 97 LYS A N 1
ATOM 809 C CA . LYS A 1 97 ? 15.93 27.781 11.602 1 93 97 LYS A CA 1
ATOM 810 C C . LYS A 1 97 ? 16.078 28.781 10.445 1 93 97 LYS A C 1
ATOM 812 O O . LYS A 1 97 ? 16.797 28.5 9.477 1 93 97 LYS A O 1
ATOM 817 N N . VAL A 1 98 ? 15.445 29.891 10.633 1 96.06 98 VAL A N 1
ATOM 818 C CA . VAL A 1 98 ? 15.547 30.938 9.617 1 96.06 98 VAL A CA 1
ATOM 819 C C . VAL A 1 98 ? 16.953 31.531 9.633 1 96.06 98 VAL A C 1
ATOM 821 O O . VAL A 1 98 ? 17.438 31.969 10.68 1 96.06 98 VAL A O 1
ATOM 824 N N . SER A 1 99 ? 17.547 31.531 8.516 1 95.31 99 SER A N 1
ATOM 825 C CA . SER A 1 99 ? 18.859 32.156 8.391 1 95.31 99 SER A CA 1
ATOM 826 C C . SER A 1 99 ? 18.969 32.969 7.113 1 95.31 99 SER A C 1
ATOM 828 O O . SER A 1 99 ? 20.016 33.562 6.836 1 95.31 99 SER A O 1
ATOM 830 N N . GLU A 1 100 ? 17.953 33.062 6.395 1 96.25 100 GLU A N 1
ATOM 831 C CA . GLU A 1 100 ? 17.938 33.719 5.094 1 96.25 100 GLU A CA 1
ATOM 832 C C . GLU A 1 100 ? 17.719 35.219 5.246 1 96.25 100 GLU A C 1
ATOM 834 O O . GLU A 1 100 ? 17.328 35.688 6.316 1 96.25 100 GLU A O 1
ATOM 839 N N . SER A 1 101 ? 17.969 35.969 4.152 1 96.81 101 SER A N 1
ATOM 840 C CA . SER A 1 101 ? 17.703 37.406 4.109 1 96.81 101 SER A CA 1
ATOM 841 C C . SER A 1 101 ? 16.203 37.688 4.156 1 96.81 101 SER A C 1
ATOM 843 O O . SER A 1 101 ? 15.383 36.812 3.871 1 96.81 101 SER A O 1
ATOM 845 N N . GLU A 1 102 ? 15.898 38.875 4.461 1 96.62 102 GLU A N 1
ATOM 846 C CA . GLU A 1 102 ? 14.5 39.281 4.484 1 96.62 102 GLU A CA 1
ATOM 847 C C . GLU A 1 102 ? 13.852 39.125 3.113 1 96.62 102 GLU A C 1
ATOM 849 O O . GLU A 1 102 ? 12.672 38.781 3.018 1 96.62 102 GLU A O 1
ATOM 854 N N . GLU A 1 103 ? 14.641 39.375 2.133 1 97.19 103 GLU A N 1
ATOM 855 C CA . GLU A 1 103 ? 14.125 39.25 0.773 1 97.19 103 GLU A CA 1
ATOM 856 C C . GLU A 1 103 ? 13.781 37.781 0.464 1 97.19 103 GLU A C 1
ATOM 858 O O . GLU A 1 103 ? 12.758 37.5 -0.161 1 97.19 103 GLU A O 1
ATOM 863 N N . ALA A 1 104 ? 14.617 36.938 0.862 1 97.81 104 ALA A N 1
ATOM 864 C CA . ALA A 1 104 ? 14.383 35.5 0.647 1 97.81 104 ALA A CA 1
ATOM 865 C C . ALA A 1 104 ? 13.172 35.031 1.438 1 97.81 104 ALA A C 1
ATOM 867 O O . ALA A 1 104 ? 12.398 34.188 0.956 1 97.81 104 ALA A O 1
ATOM 868 N N . ILE A 1 105 ? 13.008 35.5 2.592 1 98 105 ILE A N 1
ATOM 869 C CA . ILE A 1 105 ? 11.859 35.188 3.42 1 98 105 ILE A CA 1
ATOM 870 C C . ILE A 1 105 ? 10.578 35.625 2.732 1 98 105 ILE A C 1
ATOM 872 O O . ILE A 1 105 ? 9.602 34.875 2.646 1 98 105 ILE A O 1
ATOM 876 N N . ALA A 1 106 ? 10.617 36.844 2.273 1 98 106 ALA A N 1
ATOM 877 C CA . ALA A 1 106 ? 9.461 37.375 1.56 1 98 106 ALA A CA 1
ATOM 878 C C . ALA A 1 106 ? 9.133 36.531 0.331 1 98 106 ALA A C 1
ATOM 880 O O . ALA A 1 106 ? 7.961 36.312 0.021 1 98 106 ALA A O 1
ATOM 881 N N . HIS A 1 107 ? 10.188 36.125 -0.302 1 98.38 107 HIS A N 1
ATOM 882 C CA . HIS A 1 107 ? 10.031 35.281 -1.473 1 98.38 107 HIS A CA 1
ATOM 883 C C . HIS A 1 107 ? 9.305 33.969 -1.118 1 98.38 107 HIS A C 1
ATOM 885 O O . HIS A 1 107 ? 8.352 33.594 -1.795 1 98.38 107 HIS A O 1
ATOM 891 N N . ILE A 1 108 ? 9.695 33.344 -0.075 1 98.19 108 ILE A N 1
ATOM 892 C CA . ILE A 1 108 ? 9.086 32.094 0.365 1 98.19 108 ILE A CA 1
ATOM 893 C C . ILE A 1 108 ? 7.617 32.312 0.714 1 98.19 108 ILE A C 1
ATOM 895 O O . ILE A 1 108 ? 6.75 31.516 0.366 1 98.19 108 ILE A O 1
ATOM 899 N N . ARG A 1 109 ? 7.32 33.375 1.36 1 98.19 109 ARG A N 1
ATOM 900 C CA . ARG A 1 109 ? 5.941 33.688 1.709 1 98.19 109 ARG A CA 1
ATOM 901 C C . ARG A 1 109 ? 5.094 33.906 0.458 1 98.19 109 ARG A C 1
ATOM 903 O O . ARG A 1 109 ? 3.928 33.5 0.42 1 98.19 109 ARG A O 1
ATOM 910 N N . CYS A 1 110 ? 5.715 34.5 -0.537 1 98.12 110 CYS A N 1
ATOM 911 C CA . CYS A 1 110 ? 5.02 34.656 -1.81 1 98.12 110 CYS A CA 1
ATOM 912 C C . CYS A 1 110 ? 4.73 33.312 -2.453 1 98.12 110 CYS A C 1
ATOM 914 O O . CYS A 1 110 ? 3.619 33.094 -2.936 1 98.12 110 CYS A O 1
ATOM 916 N N . ARG A 1 111 ? 5.699 32.5 -2.441 1 98.31 111 ARG A N 1
ATOM 917 C CA . ARG A 1 111 ? 5.527 31.156 -3.006 1 98.31 111 ARG A CA 1
ATOM 918 C C . ARG A 1 111 ? 4.422 30.391 -2.285 1 98.31 111 ARG A C 1
ATOM 920 O O . ARG A 1 111 ? 3.605 29.719 -2.922 1 98.31 111 ARG A O 1
ATOM 927 N N . TYR A 1 112 ? 4.398 30.453 -1.012 1 98.38 112 TYR A N 1
ATOM 928 C CA . TYR A 1 112 ? 3.363 29.797 -0.22 1 98.38 112 TYR A CA 1
ATOM 929 C C . TYR A 1 112 ? 1.984 30.344 -0.574 1 98.38 112 TYR A C 1
ATOM 931 O O . TYR A 1 112 ? 1.038 29.578 -0.761 1 98.38 112 TYR A O 1
ATOM 939 N N . ARG A 1 113 ? 1.874 31.625 -0.647 1 98.5 113 ARG A N 1
ATOM 940 C CA . ARG A 1 113 ? 0.601 32.25 -0.992 1 98.5 113 ARG A CA 1
ATOM 941 C C . ARG A 1 113 ? 0.101 31.75 -2.348 1 98.5 113 ARG A C 1
ATOM 943 O O . ARG A 1 113 ? -1.094 31.516 -2.523 1 98.5 113 ARG A O 1
ATOM 950 N N . ALA A 1 114 ? 1.024 31.688 -3.227 1 98.56 114 ALA A N 1
ATOM 951 C CA . ALA A 1 114 ? 0.663 31.203 -4.559 1 98.56 114 ALA A CA 1
ATOM 952 C C . ALA A 1 114 ? 0.102 29.781 -4.492 1 98.56 114 ALA A C 1
ATOM 954 O O . ALA A 1 114 ? -0.919 29.484 -5.113 1 98.56 114 ALA A O 1
ATOM 955 N N . LEU A 1 115 ? 0.76 28.938 -3.746 1 98.44 115 LEU A N 1
ATOM 956 C CA . LEU A 1 115 ? 0.299 27.562 -3.617 1 98.44 115 LEU A CA 1
ATOM 957 C C . LEU A 1 115 ? -1.054 27.5 -2.916 1 98.44 115 LEU A C 1
ATOM 959 O O . LEU A 1 115 ? -1.933 26.734 -3.314 1 98.44 115 LEU A O 1
ATOM 963 N N . VAL A 1 116 ? -1.236 28.281 -1.922 1 98.12 116 VAL A N 1
ATOM 964 C CA . VAL A 1 116 ? -2.51 28.328 -1.21 1 98.12 116 VAL A CA 1
ATOM 965 C C . VAL A 1 116 ? -3.615 28.781 -2.162 1 98.12 116 VAL A C 1
ATOM 967 O O . VAL A 1 116 ? -4.738 28.281 -2.098 1 98.12 116 VAL A O 1
ATOM 970 N N . SER A 1 117 ? -3.283 29.734 -3.023 1 98.62 117 SER A N 1
ATOM 971 C CA . SER A 1 117 ? -4.254 30.172 -4.016 1 98.62 117 SER A CA 1
ATOM 972 C C . SER A 1 117 ? -4.688 29.031 -4.926 1 98.62 117 SER A C 1
ATOM 974 O O . SER A 1 117 ? -5.859 28.922 -5.281 1 98.62 117 SER A O 1
ATOM 976 N N . MET A 1 118 ? -3.768 28.25 -5.25 1 98.25 118 MET A N 1
ATOM 977 C CA . MET A 1 118 ? -4.082 27.062 -6.051 1 98.25 118 MET A CA 1
ATOM 978 C C . MET A 1 118 ? -4.988 26.109 -5.277 1 98.25 118 MET A C 1
ATOM 980 O O . MET A 1 118 ? -5.965 25.594 -5.828 1 98.25 118 MET A O 1
ATOM 984 N N . CYS A 1 119 ? -4.676 25.875 -4.043 1 98.12 119 CYS A N 1
ATOM 985 C CA . CYS A 1 119 ? -5.52 25.047 -3.18 1 98.12 119 CYS A CA 1
ATOM 986 C C . CYS A 1 119 ? -6.93 25.609 -3.092 1 98.12 119 CYS A C 1
ATOM 988 O O . CYS A 1 119 ? -7.91 24.875 -3.152 1 98.12 119 CYS A O 1
ATOM 990 N N . ASP A 1 120 ? -6.949 26.875 -2.949 1 97.88 120 ASP A N 1
ATOM 991 C CA . ASP A 1 120 ? -8.227 27.578 -2.836 1 97.88 120 ASP A CA 1
ATOM 992 C C . ASP A 1 120 ? -9.07 27.375 -4.094 1 97.88 120 ASP A C 1
ATOM 994 O O . ASP A 1 120 ? -10.273 27.109 -4.012 1 97.88 120 ASP A O 1
ATOM 998 N N . ARG A 1 121 ? -8.469 27.516 -5.195 1 98.19 121 ARG A N 1
ATOM 999 C CA . ARG A 1 121 ? -9.172 27.312 -6.461 1 98.19 121 ARG A CA 1
ATOM 1000 C C . ARG A 1 121 ? -9.734 25.891 -6.551 1 98.19 121 ARG A C 1
ATOM 1002 O O . ARG A 1 121 ? -10.883 25.703 -6.973 1 98.19 121 ARG A O 1
ATOM 1009 N N . ASN A 1 122 ? -8.961 24.938 -6.191 1 98.31 122 ASN A N 1
ATOM 1010 C CA . ASN A 1 122 ? -9.414 23.562 -6.242 1 98.31 122 ASN A CA 1
ATOM 1011 C C . ASN A 1 122 ? -10.562 23.312 -5.262 1 98.31 122 ASN A C 1
ATOM 1013 O O . ASN A 1 122 ? -11.523 22.625 -5.59 1 98.31 122 ASN A O 1
ATOM 1017 N N . LEU A 1 123 ? -10.445 23.875 -4.082 1 98.31 123 LEU A N 1
ATOM 1018 C CA . LEU A 1 123 ? -11.562 23.797 -3.146 1 98.31 123 LEU A CA 1
ATOM 1019 C C . LEU A 1 123 ? -12.82 24.406 -3.75 1 98.31 123 LEU A C 1
ATOM 1021 O O . LEU A 1 123 ? -13.922 23.891 -3.576 1 98.31 123 LEU A O 1
ATOM 1025 N N . GLY A 1 124 ? -12.656 25.469 -4.438 1 98.69 124 GLY A N 1
ATOM 1026 C CA . GLY A 1 124 ? -13.766 26.141 -5.113 1 98.69 124 GLY A CA 1
ATOM 1027 C C . GLY A 1 124 ? -14.523 25.219 -6.055 1 98.69 124 GLY A C 1
ATOM 1028 O O . GLY A 1 124 ? -15.75 25.328 -6.176 1 98.69 124 GLY A O 1
ATOM 1029 N N . ARG A 1 125 ? -13.859 24.344 -6.66 1 98.5 125 ARG A N 1
ATOM 1030 C CA . ARG A 1 125 ? -14.508 23.422 -7.574 1 98.5 125 ARG A CA 1
ATOM 1031 C C . ARG A 1 125 ? -15.523 22.547 -6.836 1 98.5 125 ARG A C 1
ATOM 1033 O O . ARG A 1 125 ? -16.609 22.297 -7.34 1 98.5 125 ARG A O 1
ATOM 1040 N N . ILE A 1 126 ? -15.156 22.094 -5.688 1 98.31 126 ILE A N 1
ATOM 1041 C CA . ILE A 1 126 ? -16.078 21.297 -4.883 1 98.31 126 ILE A CA 1
ATOM 1042 C C . ILE A 1 126 ? -17.234 22.156 -4.414 1 98.31 126 ILE A C 1
ATOM 1044 O O . ILE A 1 126 ? -18.391 21.75 -4.484 1 98.31 126 ILE A O 1
ATOM 1048 N N . LEU A 1 127 ? -16.969 23.359 -4.008 1 98.5 127 LEU A N 1
ATOM 1049 C CA . LEU A 1 127 ? -18.016 24.266 -3.547 1 98.5 127 LEU A CA 1
ATOM 1050 C C . LEU A 1 127 ? -19 24.578 -4.672 1 98.5 127 LEU A C 1
ATOM 1052 O O . LEU A 1 127 ? -20.203 24.656 -4.441 1 98.5 127 LEU A O 1
ATOM 1056 N N . ASN A 1 128 ? -18.438 24.734 -5.824 1 98.69 128 ASN A N 1
ATOM 1057 C CA . ASN A 1 128 ? -19.297 24.969 -6.98 1 98.69 128 ASN A CA 1
ATOM 1058 C C . ASN A 1 128 ? -20.25 23.797 -7.215 1 98.69 128 ASN A C 1
ATOM 1060 O O . ASN A 1 128 ? -21.406 24 -7.555 1 98.69 128 ASN A O 1
ATOM 1064 N N . LEU A 1 129 ? -19.75 22.625 -7.051 1 98.56 129 LEU A N 1
ATOM 1065 C CA . LEU A 1 129 ? -20.609 21.453 -7.227 1 98.56 129 LEU A CA 1
ATOM 1066 C C . LEU A 1 129 ? -21.672 21.391 -6.137 1 98.56 129 LEU A C 1
ATOM 1068 O O . LEU A 1 129 ? -22.797 20.953 -6.391 1 98.56 129 LEU A O 1
ATOM 1072 N N . MET A 1 130 ? -21.312 21.812 -4.961 1 98.19 130 MET A N 1
ATOM 1073 C CA . MET A 1 130 ? -22.297 21.875 -3.893 1 98.19 130 MET A CA 1
ATOM 1074 C C . MET A 1 130 ? -23.422 22.828 -4.25 1 98.19 130 MET A C 1
ATOM 1076 O O . MET A 1 130 ? -24.594 22.547 -4.004 1 98.19 130 MET A O 1
ATOM 1080 N N . ASP A 1 131 ? -23.062 23.906 -4.855 1 98.56 131 ASP A N 1
ATOM 1081 C CA . ASP A 1 131 ? -24.047 24.859 -5.336 1 98.56 131 ASP A CA 1
ATOM 1082 C C . ASP A 1 131 ? -24.891 24.266 -6.469 1 98.56 131 ASP A C 1
ATOM 1084 O O . ASP A 1 131 ? -26.109 24.297 -6.418 1 98.56 131 ASP A O 1
ATOM 1088 N N . GLU A 1 132 ? -24.188 23.703 -7.391 1 98.38 132 GLU A N 1
ATOM 1089 C CA . GLU A 1 132 ? -24.812 23.219 -8.617 1 98.38 132 GLU A CA 1
ATOM 1090 C C . GLU A 1 132 ? -25.859 22.141 -8.312 1 98.38 132 GLU A C 1
ATOM 1092 O O . GLU A 1 132 ? -26.906 22.094 -8.945 1 98.38 132 GLU A O 1
ATOM 1097 N N . HIS A 1 133 ? -25.609 21.344 -7.32 1 97.94 133 HIS A N 1
ATOM 1098 C CA . HIS A 1 133 ? -26.469 20.203 -7.059 1 97.94 133 HIS A CA 1
ATOM 1099 C C . HIS A 1 133 ? -27.25 20.375 -5.762 1 97.94 133 HIS A C 1
ATOM 1101 O O . HIS A 1 133 ? -27.828 19.422 -5.234 1 97.94 133 HIS A O 1
ATOM 1107 N N . ASP A 1 134 ? -27.172 21.562 -5.172 1 97.81 134 ASP A N 1
ATOM 1108 C CA . ASP A 1 134 ? -27.859 21.906 -3.939 1 97.81 134 ASP A CA 1
ATOM 1109 C C . ASP A 1 134 ? -27.516 20.938 -2.818 1 97.81 134 ASP A C 1
ATOM 1111 O O . ASP A 1 134 ? -28.406 20.422 -2.137 1 97.81 134 ASP A O 1
ATOM 1115 N N . LEU A 1 135 ? -26.281 20.656 -2.697 1 98.06 135 LEU A N 1
ATOM 1116 C CA . LEU A 1 135 ? -25.844 19.672 -1.708 1 98.06 135 LEU A CA 1
ATOM 1117 C C . LEU A 1 135 ? -25.859 20.281 -0.306 1 98.06 135 LEU A C 1
ATOM 1119 O O . LEU A 1 135 ? -25.828 19.547 0.687 1 98.06 135 LEU A O 1
ATOM 1123 N N . TRP A 1 136 ? -25.875 21.547 -0.201 1 97.56 136 TRP A N 1
ATOM 1124 C CA . TRP A 1 136 ? -25.875 22.219 1.089 1 97.56 136 TRP A CA 1
ATOM 1125 C C . TRP A 1 136 ? -27.078 21.797 1.932 1 97.56 136 TRP A C 1
ATOM 1127 O O . TRP A 1 136 ? -27.031 21.891 3.16 1 97.56 136 TRP A O 1
ATOM 1137 N N . ARG A 1 137 ? -28.016 21.359 1.339 1 97.25 137 ARG A N 1
ATOM 1138 C CA . ARG A 1 137 ? -29.25 21.031 2.025 1 97.25 137 ARG A CA 1
ATOM 1139 C C . ARG A 1 137 ? -29.094 19.812 2.918 1 97.25 137 ARG A C 1
ATOM 1141 O O . ARG A 1 137 ? -29.703 19.734 3.988 1 97.25 137 ARG A O 1
ATOM 1148 N N . ASP A 1 138 ? -28.281 18.906 2.477 1 97.25 138 ASP A N 1
ATOM 1149 C CA . ASP A 1 138 ? -28.297 17.656 3.223 1 97.25 138 ASP A CA 1
ATOM 1150 C C . ASP A 1 138 ? -26.891 17.047 3.285 1 97.25 138 ASP A C 1
ATOM 1152 O O . ASP A 1 138 ? -26.734 15.867 3.602 1 97.25 138 ASP A O 1
ATOM 1156 N N . THR A 1 139 ? -25.859 17.797 2.898 1 98.19 139 THR A N 1
ATOM 1157 C CA . THR A 1 139 ? -24.484 17.281 2.918 1 98.19 139 THR A CA 1
ATOM 1158 C C . THR A 1 139 ? -23.609 18.125 3.844 1 98.19 139 THR A C 1
ATOM 1160 O O . THR A 1 139 ? -23.578 19.359 3.732 1 98.19 139 THR A O 1
ATOM 1163 N N . MET A 1 140 ? -22.953 17.484 4.73 1 98.44 140 MET A N 1
ATOM 1164 C CA . MET A 1 140 ? -21.984 18.125 5.609 1 98.44 140 MET A CA 1
ATOM 1165 C C . MET A 1 140 ? -20.656 18.328 4.895 1 98.44 140 MET A C 1
ATOM 1167 O O . MET A 1 140 ? -20.203 17.453 4.148 1 98.44 140 MET A O 1
ATOM 1171 N N . LEU A 1 141 ? -20.031 19.469 5.133 1 98.5 141 LEU A N 1
ATOM 1172 C CA . LEU A 1 141 ? -18.703 19.766 4.629 1 98.5 141 LEU A CA 1
ATOM 1173 C C . LEU A 1 141 ? -17.75 20.109 5.77 1 98.5 141 LEU A C 1
ATOM 1175 O O . LEU A 1 141 ? -18.062 20.969 6.602 1 98.5 141 LEU A O 1
ATOM 1179 N N . ILE A 1 142 ? -16.672 19.438 5.828 1 98.44 142 ILE A N 1
ATOM 1180 C CA . ILE A 1 142 ? -15.594 19.75 6.762 1 98.44 142 ILE A CA 1
ATOM 1181 C C . ILE A 1 142 ? -14.32 20.094 5.992 1 98.44 142 ILE A C 1
ATOM 1183 O O . ILE A 1 142 ? -13.875 19.328 5.133 1 98.44 142 ILE A O 1
ATOM 1187 N N . VAL A 1 143 ? -13.758 21.281 6.227 1 98.19 143 VAL A N 1
ATOM 1188 C CA . VAL A 1 143 ? -12.484 21.703 5.652 1 98.19 143 VAL A CA 1
ATOM 1189 C C . VAL A 1 143 ? -11.484 22 6.766 1 98.19 143 VAL A C 1
ATOM 1191 O O . VAL A 1 143 ? -11.75 22.828 7.648 1 98.19 143 VAL A O 1
ATOM 1194 N N . GLY A 1 144 ? -10.414 21.328 6.734 1 96.81 144 GLY A N 1
ATOM 1195 C CA . GLY A 1 144 ? -9.391 21.547 7.746 1 96.81 144 GLY A CA 1
ATOM 1196 C C . GLY A 1 144 ? -8.031 21.016 7.34 1 96.81 144 GLY A C 1
ATOM 1197 O O . GLY A 1 144 ? -7.809 20.688 6.168 1 96.81 144 GLY A O 1
ATOM 1198 N N . THR A 1 145 ? -7.055 21.062 8.242 1 96 145 THR A N 1
ATOM 1199 C CA . THR A 1 145 ? -5.695 20.609 8.008 1 96 145 THR A CA 1
ATOM 1200 C C . THR A 1 145 ? -5.164 19.844 9.219 1 96 145 THR A C 1
ATOM 1202 O O . THR A 1 145 ? -5.684 20 10.328 1 96 145 THR A O 1
ATOM 1205 N N . ASP A 1 146 ? -4.184 19.094 9.031 1 94.12 146 ASP A N 1
ATOM 1206 C CA . ASP A 1 146 ? -3.652 18.266 10.117 1 94.12 146 ASP A CA 1
ATOM 1207 C C . ASP A 1 146 ? -2.715 19.094 11 1 94.12 146 ASP A C 1
ATOM 1209 O O . ASP A 1 146 ? -2.602 18.828 12.203 1 94.12 146 ASP A O 1
ATOM 1213 N N . HIS A 1 147 ? -2.041 20.031 10.469 1 94.94 147 HIS A N 1
ATOM 1214 C CA . HIS A 1 147 ? -1.19 20.969 11.203 1 94.94 147 HIS A CA 1
ATOM 1215 C C . HIS A 1 147 ? -0.899 22.219 10.375 1 94.94 147 HIS A C 1
ATOM 1217 O O . HIS A 1 147 ? -1.258 22.281 9.195 1 94.94 147 HIS A O 1
ATOM 1223 N N . GLY A 1 148 ? -0.3 23.156 11.07 1 95.31 148 GLY A N 1
ATOM 1224 C CA . GLY A 1 148 ? 0.13 24.375 10.391 1 95.31 148 GLY A CA 1
ATOM 1225 C C . GLY A 1 148 ? 1.605 24.359 10.039 1 95.31 148 GLY A C 1
ATOM 1226 O O . GLY A 1 148 ? 2.225 23.297 9.961 1 95.31 148 GLY A O 1
ATOM 1227 N N . PHE A 1 149 ? 2.055 25.531 9.75 1 96 149 PHE A N 1
ATOM 1228 C CA . PHE A 1 149 ? 3.402 25.703 9.227 1 96 149 PHE A CA 1
ATOM 1229 C C . PHE A 1 149 ? 3.943 27.094 9.555 1 96 149 PHE A C 1
ATOM 1231 O O . PHE A 1 149 ? 3.248 28.094 9.375 1 96 149 PHE A O 1
ATOM 1238 N N . LEU A 1 150 ? 5.184 27.078 10.055 1 97.25 150 LEU A N 1
ATOM 1239 C CA . LEU A 1 150 ? 5.82 28.375 10.297 1 97.25 150 LEU A CA 1
ATOM 1240 C C . LEU A 1 150 ? 6.457 28.906 9.016 1 97.25 150 LEU A C 1
ATOM 1242 O O . LEU A 1 150 ? 7.176 28.188 8.328 1 97.25 150 LEU A O 1
ATOM 1246 N N . LEU A 1 151 ? 6.246 30.172 8.773 1 97.56 151 LEU A N 1
ATOM 1247 C CA . LEU A 1 151 ? 6.793 30.859 7.602 1 97.56 151 LEU A CA 1
ATOM 1248 C C . LEU A 1 151 ? 7.801 31.922 8.016 1 97.56 151 LEU A C 1
ATOM 1250 O O . LEU A 1 151 ? 7.781 33.031 7.492 1 97.56 151 LEU A O 1
ATOM 1254 N N . GLY A 1 152 ? 8.547 31.562 8.969 1 97 152 GLY A N 1
ATOM 1255 C CA . GLY A 1 152 ? 9.57 32.469 9.477 1 97 152 GLY A CA 1
ATOM 1256 C C . GLY A 1 152 ? 9.242 33.031 10.844 1 97 152 GLY A C 1
ATOM 1257 O O . GLY A 1 152 ? 10.102 33.594 11.508 1 97 152 GLY A O 1
ATOM 1258 N N . GLU A 1 153 ? 8.016 32.812 11.266 1 96.25 153 GLU A N 1
ATOM 1259 C CA . GLU A 1 153 ? 7.652 33.281 12.602 1 96.25 153 GLU A CA 1
ATOM 1260 C C . GLU A 1 153 ? 8.531 32.625 13.664 1 96.25 153 GLU A C 1
ATOM 1262 O O . GLU A 1 153 ? 8.914 31.453 13.531 1 96.25 153 GLU A O 1
ATOM 1267 N N . HIS A 1 154 ? 8.836 33.406 14.68 1 94.94 154 HIS A N 1
ATOM 1268 C CA . HIS A 1 154 ? 9.633 32.969 15.82 1 94.94 154 HIS A CA 1
ATOM 1269 C C . HIS A 1 154 ? 11 32.469 15.383 1 94.94 154 HIS A C 1
ATOM 1271 O O . HIS A 1 154 ? 11.641 31.688 16.078 1 94.94 154 HIS A O 1
ATOM 1277 N N . GLY A 1 155 ? 11.312 32.75 14.133 1 96.12 155 GLY A N 1
ATOM 1278 C CA . GLY A 1 155 ? 12.641 32.406 13.648 1 96.12 155 GLY A CA 1
ATOM 1279 C C . GLY A 1 155 ? 12.742 31 13.109 1 96.12 155 GLY A C 1
ATOM 1280 O O . GLY A 1 155 ? 13.844 30.438 13.016 1 96.12 155 GLY A O 1
ATOM 1281 N N . TRP A 1 156 ? 11.602 30.406 12.805 1 95.56 156 TRP A N 1
ATOM 1282 C CA . TRP A 1 156 ? 11.641 29.016 12.352 1 95.56 156 TRP A CA 1
ATOM 1283 C C . TRP A 1 156 ? 10.828 28.844 11.07 1 95.56 156 TRP A C 1
ATOM 1285 O O . TRP A 1 156 ? 9.875 29.594 10.828 1 95.56 156 TRP A O 1
ATOM 1295 N N . TRP A 1 157 ? 11.281 27.859 10.32 1 95.06 157 TRP A N 1
ATOM 1296 C CA . TRP A 1 157 ? 10.492 27.344 9.203 1 95.06 157 TRP A CA 1
ATOM 1297 C C . TRP A 1 157 ? 9.805 26.031 9.586 1 95.06 157 TRP A C 1
ATOM 1299 O O . TRP A 1 157 ? 10.297 25.281 10.43 1 95.06 157 TRP A O 1
ATOM 1309 N N . ALA A 1 158 ? 8.688 25.781 8.961 1 94 158 ALA A N 1
ATOM 1310 C CA . ALA A 1 158 ? 8.055 24.469 8.906 1 94 158 ALA A CA 1
ATOM 1311 C C . ALA A 1 158 ? 7.492 24.078 10.266 1 94 158 ALA A C 1
ATOM 1313 O O . ALA A 1 158 ? 6.652 24.781 10.828 1 94 158 ALA A O 1
ATOM 1314 N N . LYS A 1 159 ? 7.926 22.828 10.742 1 92.06 159 LYS A N 1
ATOM 1315 C CA . LYS A 1 159 ? 7.289 22.297 11.938 1 92.06 159 LYS A CA 1
ATOM 1316 C C . LYS A 1 159 ? 8.219 21.328 12.672 1 92.06 159 LYS A C 1
ATOM 1318 O O . LYS A 1 159 ? 9.336 21.078 12.219 1 92.06 159 LYS A O 1
ATOM 1323 N N . ASN A 1 160 ? 7.941 20.891 13.812 1 88.88 160 ASN A N 1
ATOM 1324 C CA . ASN A 1 160 ? 8.406 19.75 14.602 1 88.88 160 ASN A CA 1
ATOM 1325 C C . ASN A 1 160 ? 9.648 20.094 15.414 1 88.88 160 ASN A C 1
ATOM 1327 O O . ASN A 1 160 ? 9.922 19.484 16.438 1 88.88 160 ASN A O 1
ATOM 1331 N N . GLN A 1 161 ? 10.461 21.125 14.977 1 89.69 161 GLN A N 1
ATOM 1332 C CA . GLN A 1 161 ? 11.758 21.328 15.609 1 89.69 161 GLN A CA 1
ATOM 1333 C C . GLN A 1 161 ? 11.703 22.453 16.641 1 89.69 161 GLN A C 1
ATOM 1335 O O . GLN A 1 161 ? 12.734 22.828 17.203 1 89.69 161 GLN A O 1
ATOM 1340 N N . MET A 1 162 ? 10.594 23.031 16.891 1 92.5 162 MET A N 1
ATOM 1341 C CA . MET A 1 162 ? 10.406 24.156 17.812 1 92.5 162 MET A CA 1
ATOM 1342 C C . MET A 1 162 ? 9.156 23.953 18.672 1 92.5 162 MET A C 1
ATOM 1344 O O . MET A 1 162 ? 8.445 22.953 18.5 1 92.5 162 MET A O 1
ATOM 1348 N N . PRO A 1 163 ? 9.008 24.891 19.609 1 93.75 163 PRO A N 1
ATOM 1349 C CA . PRO A 1 163 ? 7.738 24.828 20.344 1 93.75 163 PRO A CA 1
ATOM 1350 C C . PRO A 1 163 ? 6.52 24.875 19.422 1 93.75 163 PRO A C 1
ATOM 1352 O O . PRO A 1 163 ? 6.555 25.547 18.391 1 93.75 163 PRO A O 1
ATOM 1355 N N . TYR A 1 164 ? 5.531 24.219 19.75 1 94.19 164 TYR A N 1
ATOM 1356 C CA . TYR A 1 164 ? 4.359 24.078 18.891 1 94.19 164 TYR A CA 1
ATOM 1357 C C . TYR A 1 164 ? 3.467 25.312 19 1 94.19 164 TYR A C 1
ATOM 1359 O O . TYR A 1 164 ? 2.355 25.234 19.531 1 94.19 164 TYR A O 1
ATOM 1367 N N . TYR A 1 165 ? 3.914 26.359 18.375 1 95.25 165 TYR A N 1
ATOM 1368 C CA . TYR A 1 165 ? 3.256 27.656 18.359 1 95.25 165 TYR A CA 1
ATOM 1369 C C . TYR A 1 165 ? 1.906 27.578 17.656 1 95.25 165 TYR A C 1
ATOM 1371 O O . TYR A 1 165 ? 1.592 26.562 17.016 1 95.25 165 TYR A O 1
ATOM 1379 N N . ASN A 1 166 ? 1.165 28.594 17.75 1 94.94 166 ASN A N 1
ATOM 1380 C CA . ASN A 1 166 ? -0.18 28.625 17.188 1 94.94 166 ASN A CA 1
ATOM 1381 C C . ASN A 1 166 ? -0.161 28.422 15.672 1 94.94 166 ASN A C 1
ATOM 1383 O O . ASN A 1 166 ? -1.08 27.812 15.117 1 94.94 166 ASN A O 1
ATOM 1387 N N . GLU A 1 167 ? 0.897 28.906 15.023 1 95.81 167 GLU A N 1
ATOM 1388 C CA . GLU A 1 167 ? 0.995 28.75 13.578 1 95.81 167 GLU A CA 1
ATOM 1389 C C . GLU A 1 167 ? 0.97 27.266 13.195 1 95.81 167 GLU A C 1
ATOM 1391 O O . GLU A 1 167 ? 0.55 26.922 12.086 1 95.81 167 GLU A O 1
ATOM 1396 N N . VAL A 1 168 ? 1.368 26.422 14.141 1 95.5 168 VAL A N 1
ATOM 1397 C CA . VAL A 1 168 ? 1.449 24.984 13.875 1 95.5 168 VAL A CA 1
ATOM 1398 C C . VAL A 1 168 ? 0.251 24.281 14.492 1 95.5 168 VAL A C 1
ATOM 1400 O O . VAL A 1 168 ? -0.354 23.406 13.867 1 95.5 168 VAL A O 1
ATOM 1403 N N . ALA A 1 169 ? -0.19 24.719 15.656 1 95.75 169 ALA A N 1
ATOM 1404 C CA . ALA A 1 169 ? -1.085 23.906 16.484 1 95.75 169 ALA A CA 1
ATOM 1405 C C . ALA A 1 169 ? -2.527 24.391 16.359 1 95.75 169 ALA A C 1
ATOM 1407 O O . ALA A 1 169 ? -3.467 23.625 16.594 1 95.75 169 ALA A O 1
ATOM 1408 N N . ASN A 1 170 ? -2.719 25.656 16.141 1 95.38 170 ASN A N 1
ATOM 1409 C CA . ASN A 1 170 ? -4.062 26.203 16.016 1 95.38 170 ASN A CA 1
ATOM 1410 C C . ASN A 1 170 ? -4.508 26.25 14.555 1 95.38 170 ASN A C 1
ATOM 1412 O O . ASN A 1 170 ? -4.359 27.266 13.883 1 95.38 170 ASN A O 1
ATOM 1416 N N . ASN A 1 171 ? -5.156 25.203 14.148 1 94.75 171 ASN A N 1
ATOM 1417 C CA . ASN A 1 171 ? -5.438 24.984 12.734 1 94.75 171 ASN A CA 1
ATOM 1418 C C . ASN A 1 171 ? -6.809 25.531 12.344 1 94.75 171 ASN A C 1
ATOM 1420 O O . ASN A 1 171 ? -7.742 25.5 13.148 1 94.75 171 ASN A O 1
ATOM 1424 N N . PRO A 1 172 ? -6.91 26.016 11.141 1 95.25 172 PRO A N 1
ATOM 1425 C CA . PRO A 1 172 ? -8.242 26.406 10.664 1 95.25 172 PRO A CA 1
ATOM 1426 C C . PRO A 1 172 ? -9.195 25.234 10.539 1 95.25 172 PRO A C 1
ATOM 1428 O O . PRO A 1 172 ? -8.766 24.125 10.188 1 95.25 172 PRO A O 1
ATOM 1431 N N . LEU A 1 173 ? -10.406 25.422 10.883 1 97.56 173 LEU A N 1
ATOM 1432 C CA . LEU A 1 173 ? -11.477 24.453 10.734 1 97.56 173 LEU A CA 1
ATOM 1433 C C . LEU A 1 173 ? -12.781 25.125 10.344 1 97.56 173 LEU A C 1
ATOM 1435 O O . LEU A 1 173 ? -13.227 26.062 11.008 1 97.56 173 LEU A O 1
ATOM 1439 N N . PHE A 1 174 ? -13.344 24.688 9.219 1 98.06 174 PHE A N 1
ATOM 1440 C CA . PHE A 1 174 ? -14.656 25.125 8.758 1 98.06 174 PHE A CA 1
ATOM 1441 C C . PHE A 1 174 ? -15.602 23.938 8.633 1 98.06 174 PHE A C 1
ATOM 1443 O O . PHE A 1 174 ? -15.258 22.922 8.031 1 98.06 174 PHE A O 1
ATOM 1450 N N . ILE A 1 175 ? -16.797 24.094 9.203 1 98.44 175 ILE A N 1
ATOM 1451 C CA . ILE A 1 175 ? -17.766 23.016 9.102 1 98.44 175 ILE A CA 1
ATOM 1452 C C . ILE A 1 175 ? -19.125 23.594 8.711 1 98.44 175 ILE A C 1
ATOM 1454 O O . ILE A 1 175 ? -19.609 24.547 9.336 1 98.44 175 ILE A O 1
ATOM 1458 N N . TRP A 1 176 ? -19.672 23.047 7.699 1 98.56 176 TRP A N 1
ATOM 1459 C CA . TRP A 1 176 ? -21.094 23.219 7.395 1 98.56 176 TRP A CA 1
ATOM 1460 C C . TRP A 1 176 ? -21.891 22 7.809 1 98.56 176 TRP A C 1
ATOM 1462 O O . TRP A 1 176 ? -21.609 20.875 7.367 1 98.56 176 TRP A O 1
ATOM 1472 N N . ASP A 1 177 ? -22.812 22.203 8.648 1 98.56 177 ASP A N 1
ATOM 1473 C CA . ASP A 1 177 ? -23.734 21.156 9.086 1 98.56 177 ASP A CA 1
ATOM 1474 C C . ASP A 1 177 ? -25.172 21.5 8.719 1 98.56 177 ASP A C 1
ATOM 1476 O O . ASP A 1 177 ? -25.766 22.406 9.305 1 98.56 177 ASP A O 1
ATOM 1480 N N . PRO A 1 178 ? -25.688 20.75 7.793 1 98.06 178 PRO A N 1
ATOM 1481 C CA . PRO A 1 178 ? -27.047 21.078 7.332 1 98.06 178 PRO A CA 1
ATOM 1482 C C . PRO A 1 178 ? -28.094 20.875 8.414 1 98.06 178 PRO A C 1
ATOM 1484 O O . PRO A 1 178 ? -29.203 21.406 8.312 1 98.06 178 PRO A O 1
ATOM 1487 N N . ARG A 1 179 ? -27.859 20.141 9.438 1 97.25 179 ARG A N 1
ATOM 1488 C CA . ARG A 1 179 ? -28.828 19.891 10.484 1 97.25 179 ARG A CA 1
ATOM 1489 C C . ARG A 1 179 ? -29.188 21.172 11.234 1 97.25 179 ARG A C 1
ATOM 1491 O O . ARG A 1 179 ? -30.359 21.422 11.531 1 97.25 179 ARG A O 1
ATOM 1498 N N . SER A 1 180 ? -28.141 21.984 11.5 1 97.06 180 SER A N 1
ATOM 1499 C CA . SER A 1 180 ? -28.359 23.266 12.18 1 97.06 180 SER A CA 1
ATOM 1500 C C . SER A 1 180 ? -28.469 24.406 11.18 1 97.06 180 SER A C 1
ATOM 1502 O O . SER A 1 180 ? -29.109 25.422 11.453 1 97.06 180 SER A O 1
ATOM 1504 N N . ALA A 1 181 ? -27.703 24.375 10.133 1 96.69 181 ALA A N 1
ATOM 1505 C CA . ALA A 1 181 ? -27.672 25.344 9.039 1 96.69 181 ALA A CA 1
ATOM 1506 C C . ALA A 1 181 ? -27.203 26.703 9.531 1 96.69 181 ALA A C 1
ATOM 1508 O O . ALA A 1 181 ? -27.641 27.734 9.016 1 96.69 181 ALA A O 1
ATOM 1509 N N . VAL A 1 182 ? -26.453 26.625 10.586 1 96.5 182 VAL A N 1
ATOM 1510 C CA . VAL A 1 182 ? -25.875 27.875 11.07 1 96.5 182 VAL A CA 1
ATOM 1511 C C . VAL A 1 182 ? -24.797 28.359 10.102 1 96.5 182 VAL A C 1
ATOM 1513 O O . VAL A 1 182 ? -23.859 27.609 9.781 1 96.5 182 VAL A O 1
ATOM 1516 N N . CYS A 1 183 ? -24.891 29.641 9.641 1 94.19 183 CYS A N 1
ATOM 1517 C CA . CYS A 1 183 ? -23.969 30.188 8.641 1 94.19 183 CYS A CA 1
ATOM 1518 C C . CYS A 1 183 ? -23.203 31.375 9.203 1 94.19 183 CYS A C 1
ATOM 1520 O O . CYS A 1 183 ? -23.75 32.156 9.977 1 94.19 183 CYS A O 1
ATOM 1522 N N . GLY A 1 184 ? -21.953 31.406 8.797 1 94.88 184 GLY A N 1
ATOM 1523 C CA . GLY A 1 184 ? -21.156 32.594 9.086 1 94.88 184 GLY A CA 1
ATOM 1524 C C . GLY A 1 184 ? -20.859 32.75 10.562 1 94.88 184 GLY A C 1
ATOM 1525 O O . GLY A 1 184 ? -20.625 33.875 11.023 1 94.88 184 GLY A O 1
ATOM 1526 N N . ALA A 1 185 ? -20.969 31.75 11.305 1 97.06 185 ALA A N 1
ATOM 1527 C CA . ALA A 1 185 ? -20.734 31.844 12.742 1 97.06 185 ALA A CA 1
ATOM 1528 C C . ALA A 1 185 ? -19.312 31.422 13.109 1 97.06 185 ALA A C 1
ATOM 1530 O O . ALA A 1 185 ? -18.75 30.531 12.469 1 97.06 185 ALA A O 1
ATOM 1531 N N . ARG A 1 186 ? -18.797 32 14.156 1 97.31 186 ARG A N 1
ATOM 1532 C CA . ARG A 1 186 ? -17.531 31.609 14.766 1 97.31 186 ARG A CA 1
ATOM 1533 C C . ARG A 1 186 ? -17.766 30.984 16.141 1 97.31 186 ARG A C 1
ATOM 1535 O O . ARG A 1 186 ? -18.594 31.469 16.906 1 97.31 186 ARG A O 1
ATOM 1542 N N . ARG A 1 187 ? -17.094 29.984 16.375 1 97.25 187 ARG A N 1
ATOM 1543 C CA . ARG A 1 187 ? -17.188 29.297 17.656 1 97.25 187 ARG A CA 1
ATOM 1544 C C . ARG A 1 187 ? -15.883 29.375 18.438 1 97.25 187 ARG A C 1
ATOM 1546 O O . ARG A 1 187 ? -14.805 29.359 17.844 1 97.25 187 ARG A O 1
ATOM 1553 N N . GLN A 1 188 ? -16.016 29.375 19.766 1 95.88 188 GLN A N 1
ATOM 1554 C CA . GLN A 1 188 ? -14.859 29.547 20.625 1 95.88 188 GLN A CA 1
ATOM 1555 C C . GLN A 1 188 ? -14.508 28.234 21.328 1 95.88 188 GLN A C 1
ATOM 1557 O O . GLN A 1 188 ? -13.422 28.125 21.922 1 95.88 188 GLN A O 1
ATOM 1562 N N . SER A 1 189 ? -15.422 27.344 21.281 1 97.25 189 SER A N 1
ATOM 1563 C CA . SER A 1 189 ? -15.188 26.062 21.953 1 97.25 189 SER A CA 1
ATOM 1564 C C . SER A 1 189 ? -13.914 25.406 21.438 1 97.25 189 SER A C 1
ATOM 1566 O O . SER A 1 189 ? -13.617 25.453 20.25 1 97.25 189 SER A O 1
ATOM 1568 N N . LEU A 1 190 ? -13.211 24.703 22.344 1 97.19 190 LEU A N 1
ATOM 1569 C CA . LEU A 1 190 ? -12.023 23.938 21.984 1 97.19 190 LEU A CA 1
ATOM 1570 C C . LEU A 1 190 ? -12.398 22.641 21.266 1 97.19 190 LEU A C 1
ATOM 1572 O O . LEU A 1 190 ? -13.164 21.828 21.797 1 97.19 190 LEU A O 1
ATOM 1576 N N . VAL A 1 191 ? -11.93 22.531 20.109 1 97.94 191 VAL A N 1
ATOM 1577 C CA . VAL A 1 191 ? -12.172 21.312 19.359 1 97.94 191 VAL A CA 1
ATOM 1578 C C . VAL A 1 191 ? -10.852 20.766 18.812 1 97.94 191 VAL A C 1
ATOM 1580 O O . VAL A 1 191 ? -9.836 21.469 18.828 1 97.94 191 VAL A O 1
ATOM 1583 N N . GLN A 1 192 ? -10.812 19.453 18.406 1 97.12 192 GLN A N 1
ATOM 1584 C CA . GLN A 1 192 ? -9.625 18.781 17.891 1 97.12 192 GLN A CA 1
ATOM 1585 C C . GLN A 1 192 ? -9.977 17.891 16.703 1 97.12 192 GLN A C 1
ATOM 1587 O O . GLN A 1 192 ? -11.148 17.594 16.469 1 97.12 192 GLN A O 1
ATOM 1592 N N . MET A 1 193 ? -8.961 17.531 15.992 1 96.62 193 MET A N 1
ATOM 1593 C CA . MET A 1 193 ? -9.164 16.672 14.82 1 96.62 193 MET A CA 1
ATOM 1594 C C . MET A 1 193 ? -9.836 15.367 15.219 1 96.62 193 MET A C 1
ATOM 1596 O O . MET A 1 193 ? -10.633 14.812 14.453 1 96.62 193 MET A O 1
ATOM 1600 N N . ILE A 1 194 ? -9.562 14.82 16.422 1 96.25 194 ILE A N 1
ATOM 1601 C CA . ILE A 1 194 ? -10.125 13.547 16.844 1 96.25 194 ILE A CA 1
ATOM 1602 C C . ILE A 1 194 ? -11.641 13.664 16.953 1 96.25 194 ILE A C 1
ATOM 1604 O O . ILE A 1 194 ? -12.344 12.656 17.078 1 96.25 194 ILE A O 1
ATOM 1608 N N . ASP A 1 195 ? -12.219 14.852 16.922 1 98.44 195 ASP A N 1
ATOM 1609 C CA . ASP A 1 195 ? -13.648 15.078 17.031 1 98.44 195 ASP A CA 1
ATOM 1610 C C . ASP A 1 195 ? -14.359 14.836 15.703 1 98.44 195 ASP A C 1
ATOM 1612 O O . ASP A 1 195 ? -15.586 14.719 15.656 1 98.44 195 ASP A O 1
ATOM 1616 N N . TRP A 1 196 ? -13.562 14.766 14.57 1 97.94 196 TRP A N 1
ATOM 1617 C CA . TRP A 1 196 ? -14.18 14.641 13.25 1 97.94 196 TRP A CA 1
ATOM 1618 C C . TRP A 1 196 ? -14.938 13.328 13.117 1 97.94 196 TRP A C 1
ATOM 1620 O O . TRP A 1 196 ? -16.094 13.305 12.688 1 97.94 196 TRP A O 1
ATOM 1630 N N . ALA A 1 197 ? -14.328 12.258 13.617 1 97.69 197 ALA A N 1
ATOM 1631 C CA . ALA A 1 197 ? -14.906 10.93 13.422 1 97.69 197 ALA A CA 1
ATOM 1632 C C . ALA A 1 197 ? -16.234 10.797 14.172 1 97.69 197 ALA A C 1
ATOM 1634 O O . ALA A 1 197 ? -17.25 10.445 13.578 1 97.69 197 ALA A O 1
ATOM 1635 N N . PRO A 1 198 ? -16.312 11.125 15.461 1 98.25 198 PRO A N 1
ATOM 1636 C CA . PRO A 1 198 ? -17.609 11.023 16.125 1 98.25 198 PRO A CA 1
ATOM 1637 C C . PRO A 1 198 ? -18.641 12.008 15.57 1 98.25 198 PRO A C 1
ATOM 1639 O O . PRO A 1 198 ? -19.844 11.734 15.602 1 98.25 198 PRO A O 1
ATOM 1642 N N . THR A 1 199 ? -18.188 13.164 15.102 1 98.75 199 THR A N 1
ATOM 1643 C CA . THR A 1 199 ? -19.109 14.102 14.461 1 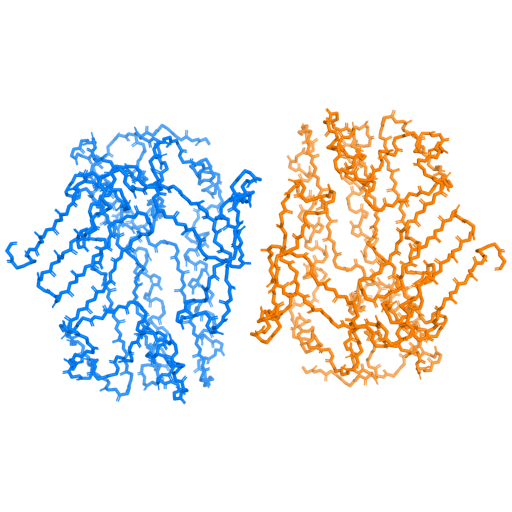98.75 199 THR A CA 1
ATOM 1644 C C . THR A 1 199 ? -19.75 13.469 13.227 1 98.75 199 THR A C 1
ATOM 1646 O O . THR A 1 199 ? -20.969 13.562 13.039 1 98.75 199 THR A O 1
ATOM 1649 N N . LEU A 1 200 ? -18.984 12.758 12.422 1 98.5 200 LEU A N 1
ATOM 1650 C CA . LEU A 1 200 ? -19.5 12.094 11.227 1 98.5 200 LEU A CA 1
ATOM 1651 C C . LEU A 1 200 ? -20.422 10.93 11.602 1 98.5 200 LEU A C 1
ATOM 1653 O O . LEU A 1 200 ? -21.469 10.742 10.984 1 98.5 200 LEU A O 1
ATOM 1657 N N . LEU A 1 201 ? -19.984 10.172 12.578 1 98.56 201 LEU A N 1
ATOM 1658 C CA . LEU A 1 201 ? -20.828 9.07 13.023 1 98.56 201 LEU A CA 1
ATOM 1659 C C . LEU A 1 201 ? -22.172 9.578 13.508 1 98.56 201 LEU A C 1
ATOM 1661 O O . LEU A 1 201 ? -23.219 9.023 13.156 1 98.56 201 LEU A O 1
ATOM 1665 N N . ASP A 1 202 ? -22.141 10.617 14.25 1 98.44 202 ASP A N 1
ATOM 1666 C CA . ASP A 1 202 ? -23.359 11.25 14.734 1 98.44 202 ASP A CA 1
ATOM 1667 C C . ASP A 1 202 ? -24.219 11.742 13.57 1 98.44 202 ASP A C 1
ATOM 1669 O O . ASP A 1 202 ? -25.422 11.5 13.539 1 98.44 202 ASP A O 1
ATOM 1673 N N . TYR A 1 203 ? -23.641 12.359 12.602 1 98.19 203 TYR A N 1
ATOM 1674 C CA . TYR A 1 203 ? -24.328 12.875 11.43 1 98.19 203 TYR A CA 1
ATOM 1675 C C . TYR A 1 203 ? -25.031 11.75 10.68 1 98.19 203 TYR A C 1
ATOM 1677 O O . TYR A 1 203 ? -26.172 11.914 10.234 1 98.19 203 TYR A O 1
ATOM 1685 N N . PHE A 1 204 ? -24.391 10.57 10.594 1 98.06 204 PHE A N 1
ATOM 1686 C CA . PHE A 1 204 ? -24.938 9.43 9.867 1 98.06 204 PHE A CA 1
ATOM 1687 C C . PHE A 1 204 ? -25.797 8.57 10.781 1 98.06 204 PHE A C 1
ATOM 1689 O O . PHE A 1 204 ? -26.234 7.484 10.391 1 98.06 204 PHE A O 1
ATOM 1696 N N . GLN A 1 205 ? -25.953 8.984 12.008 1 97.81 205 GLN A N 1
ATOM 1697 C CA . GLN A 1 205 ? -26.766 8.289 12.992 1 97.81 205 GLN A CA 1
ATOM 1698 C C . GLN A 1 205 ? -26.234 6.883 13.25 1 97.81 205 GLN A C 1
ATOM 1700 O O . GLN A 1 205 ? -27 5.918 13.281 1 97.81 205 GLN A O 1
ATOM 1705 N N . GLN A 1 206 ? -24.938 6.824 13.328 1 97.75 206 GLN A N 1
ATOM 1706 C CA . GLN A 1 206 ? -24.25 5.586 13.672 1 97.75 206 GLN A CA 1
ATOM 1707 C C . GLN A 1 206 ? -23.75 5.625 15.109 1 97.75 206 GLN A C 1
ATOM 1709 O O . GLN A 1 206 ? -23.469 6.699 15.648 1 97.75 206 GLN A O 1
ATOM 1714 N N . PRO A 1 207 ? -23.609 4.473 15.703 1 97.56 207 PRO A N 1
ATOM 1715 C CA . PRO A 1 207 ? -23.078 4.465 17.062 1 97.56 207 PRO A CA 1
ATOM 1716 C C . PRO A 1 207 ? -21.625 4.926 17.125 1 97.56 207 PRO A C 1
ATOM 1718 O O . PRO A 1 207 ? -20.844 4.625 16.234 1 97.56 207 PRO A O 1
ATOM 1721 N N . ILE A 1 208 ? -21.297 5.688 18.141 1 96.81 208 ILE A N 1
ATOM 1722 C CA . ILE A 1 208 ? -19.922 6.094 18.406 1 96.81 208 ILE A CA 1
ATOM 1723 C C . ILE A 1 208 ? -19.266 5.07 19.328 1 96.81 208 ILE A C 1
ATOM 1725 O O . ILE A 1 208 ? -19.703 4.852 20.453 1 96.81 208 ILE A O 1
ATOM 1729 N N . PRO A 1 209 ? -18.266 4.473 18.906 1 92.81 209 PRO A N 1
ATOM 1730 C CA . PRO A 1 209 ? -17.578 3.475 19.734 1 92.81 209 PRO A CA 1
ATOM 1731 C C . PRO A 1 209 ? -17.094 4.043 21.062 1 92.81 209 PRO A C 1
ATOM 1733 O O . PRO A 1 209 ? -16.672 5.199 21.125 1 92.81 209 PRO A O 1
ATOM 1736 N N . ALA A 1 210 ? -17.062 3.188 22.047 1 90 210 ALA A N 1
ATOM 1737 C CA . ALA A 1 210 ? -16.781 3.605 23.422 1 90 210 ALA A CA 1
ATOM 1738 C C . ALA A 1 210 ? -15.32 4.027 23.562 1 90 210 ALA A C 1
ATOM 1740 O O . ALA A 1 210 ? -14.984 4.852 24.422 1 90 210 ALA A O 1
ATOM 1741 N N . ASP A 1 211 ? -14.484 3.549 22.734 1 88.94 211 ASP A N 1
ATOM 1742 C CA . ASP A 1 211 ? -13.055 3.822 22.891 1 88.94 211 ASP A CA 1
ATOM 1743 C C . ASP A 1 211 ? -12.656 5.098 22.141 1 88.94 211 ASP A C 1
ATOM 1745 O O . ASP A 1 211 ? -11.508 5.527 22.219 1 88.94 211 ASP A O 1
ATOM 1749 N N . MET A 1 212 ? -13.57 5.762 21.438 1 92.5 212 MET A N 1
ATOM 1750 C CA . MET A 1 212 ? -13.273 7.043 20.812 1 92.5 212 MET A CA 1
ATOM 1751 C C . MET A 1 212 ? -13.203 8.156 21.844 1 92.5 212 MET A C 1
ATOM 1753 O O . MET A 1 212 ? -14.039 8.227 22.75 1 92.5 212 MET A O 1
ATOM 1757 N N . GLN A 1 213 ? -12.156 8.922 21.719 1 92.69 213 GLN A N 1
ATOM 1758 C CA . GLN A 1 213 ? -11.938 9.984 22.703 1 92.69 213 GLN A CA 1
ATOM 1759 C C . GLN A 1 213 ? -12.453 11.32 22.188 1 92.69 213 GLN A C 1
ATOM 1761 O O . GLN A 1 213 ? -12.633 12.266 22.969 1 92.69 213 GLN A O 1
ATOM 1766 N N . GLY A 1 214 ? -12.695 11.398 20.875 1 96.56 214 GLY A N 1
ATOM 1767 C CA . GLY A 1 214 ? -13.273 12.602 20.312 1 96.56 214 GLY A CA 1
ATOM 1768 C C . GLY A 1 214 ? -14.727 12.805 20.688 1 96.56 214 GLY A C 1
ATOM 1769 O O . GLY A 1 214 ? -15.375 11.883 21.188 1 96.56 214 GLY A O 1
ATOM 1770 N N . GLN A 1 215 ? -15.227 14.008 20.484 1 97.69 215 GLN A N 1
ATOM 1771 C CA . GLN A 1 215 ? -16.609 14.375 20.797 1 97.69 215 GLN A CA 1
ATOM 1772 C C . GLN A 1 215 ? -17.328 14.883 19.562 1 97.69 215 GLN A C 1
ATOM 1774 O O . GLN A 1 215 ? -16.766 15.609 18.75 1 97.69 215 GLN A O 1
ATOM 1779 N N . PRO A 1 216 ? -18.625 14.43 19.453 1 98.44 216 PRO A N 1
ATOM 1780 C CA . PRO A 1 216 ? -19.391 15.031 18.359 1 98.44 216 PRO A CA 1
ATOM 1781 C C . PRO A 1 216 ? -19.562 16.547 18.5 1 98.44 216 PRO A C 1
ATOM 1783 O O . PRO A 1 216 ? -19.734 17.047 19.625 1 98.44 216 PRO A O 1
ATOM 1786 N N . LEU A 1 217 ? -19.609 17.281 17.406 1 98.69 217 LEU A N 1
ATOM 1787 C CA . LEU A 1 217 ? -19.516 18.734 17.484 1 98.69 217 LEU A CA 1
ATOM 1788 C C . LEU A 1 217 ? -20.844 19.375 17.125 1 98.69 217 LEU A C 1
ATOM 1790 O O . LEU A 1 217 ? -20.922 20.594 16.953 1 98.69 217 LEU A O 1
ATOM 1794 N N . ALA A 1 218 ? -21.906 18.609 17 1 98.56 218 ALA A N 1
ATOM 1795 C CA . ALA A 1 218 ? -23.203 19.156 16.578 1 98.56 218 ALA A CA 1
ATOM 1796 C C . ALA A 1 218 ? -23.609 20.344 17.453 1 98.56 218 ALA A C 1
ATOM 1798 O O . ALA A 1 218 ? -24 21.391 16.953 1 98.56 218 ALA A O 1
ATOM 1799 N N . LYS A 1 219 ? -23.484 20.219 18.734 1 98.31 219 LYS A N 1
ATOM 1800 C CA . LYS A 1 219 ? -23.906 21.281 19.641 1 98.31 219 LYS A CA 1
ATOM 1801 C C . LYS A 1 219 ? -22.938 22.453 19.609 1 98.31 219 LYS A C 1
ATOM 1803 O O . LYS A 1 219 ? -23.344 23.594 19.797 1 98.31 219 LYS A O 1
ATOM 1808 N N . VAL A 1 220 ? -21.656 22.125 19.453 1 98.62 220 VAL A N 1
ATOM 1809 C CA . VAL A 1 220 ? -20.688 23.203 19.297 1 98.62 220 VAL A CA 1
ATOM 1810 C C . VAL A 1 220 ? -21.047 24.047 18.078 1 98.62 220 VAL A C 1
ATOM 1812 O O . VAL A 1 220 ? -21.078 25.281 18.156 1 98.62 220 VAL A O 1
ATOM 1815 N N . ILE A 1 221 ? -21.359 23.391 16.969 1 98.5 221 ILE A N 1
ATOM 1816 C CA . ILE A 1 221 ? -21.672 24.062 15.719 1 98.5 221 ILE A CA 1
ATOM 1817 C C . ILE A 1 221 ? -22.953 24.875 15.883 1 98.5 221 ILE A C 1
ATOM 1819 O O . ILE A 1 221 ? -23.016 26.047 15.5 1 98.5 221 ILE A O 1
ATOM 1823 N N . ALA A 1 222 ? -23.938 24.344 16.516 1 98.19 222 ALA A N 1
ATOM 1824 C CA . ALA A 1 222 ? -25.25 24.953 16.609 1 98.19 222 ALA A CA 1
ATOM 1825 C C . ALA A 1 222 ? -25.25 26.125 17.594 1 98.19 222 ALA A C 1
ATOM 1827 O O . ALA A 1 222 ? -25.844 27.172 17.328 1 98.19 222 ALA A O 1
ATOM 1828 N N . SER A 1 223 ? -24.469 25.938 18.75 1 97.94 223 SER A N 1
ATOM 1829 C CA . SER A 1 223 ? -24.672 26.938 19.797 1 97.94 223 SER A CA 1
ATOM 1830 C C . SER A 1 223 ? -23.391 27.156 20.609 1 97.94 223 SER A C 1
ATOM 1832 O O . SER A 1 223 ? -23.438 27.734 21.688 1 97.94 223 SER A O 1
ATOM 1834 N N . ASP A 1 224 ? -22.281 26.641 20.219 1 98.38 224 ASP A N 1
ATOM 1835 C CA . ASP A 1 224 ? -20.969 26.812 20.844 1 98.38 224 ASP A CA 1
ATOM 1836 C C . ASP A 1 224 ? -20.938 26.172 22.234 1 98.38 224 ASP A C 1
ATOM 1838 O O . ASP A 1 224 ? -20.312 26.703 23.156 1 98.38 224 ASP A O 1
ATOM 1842 N N . GLU A 1 225 ? -21.719 25.141 22.406 1 98.12 225 GLU A N 1
ATOM 1843 C CA . GLU A 1 225 ? -21.641 24.391 23.656 1 98.12 225 GLU A CA 1
ATOM 1844 C C . GLU A 1 225 ? -20.312 23.656 23.781 1 98.12 225 GLU A C 1
ATOM 1846 O O . GLU A 1 225 ? -19.969 22.844 22.906 1 98.12 225 GLU A O 1
ATOM 1851 N N . PRO A 1 226 ? -19.609 23.938 24.828 1 98 226 PRO A N 1
ATOM 1852 C CA . PRO A 1 226 ? -18.281 23.312 24.938 1 98 226 PRO A CA 1
ATOM 1853 C C . PRO A 1 226 ? -18.344 21.797 25.062 1 98 226 PRO A C 1
ATOM 1855 O O . PRO A 1 226 ? -19.234 21.266 25.719 1 98 226 PRO A O 1
ATOM 1858 N N . VAL A 1 227 ? -17.328 21.203 24.531 1 97.88 227 VAL A N 1
ATOM 1859 C CA . VAL A 1 227 ? -17.266 19.75 24.609 1 97.88 227 VAL A CA 1
ATOM 1860 C C . VAL A 1 227 ? -16.078 19.328 25.453 1 97.88 227 VAL A C 1
ATOM 1862 O O . VAL A 1 227 ? -15.891 18.141 25.734 1 97.88 227 VAL A O 1
ATOM 1865 N N . ARG A 1 228 ? -15.258 20.281 25.859 1 98 228 ARG A N 1
ATOM 1866 C CA . ARG A 1 228 ? -14.109 20 26.703 1 98 228 ARG A CA 1
ATOM 1867 C C . ARG A 1 228 ? -13.594 21.281 27.375 1 98 228 ARG A C 1
ATOM 1869 O O . ARG A 1 228 ? -13.852 22.375 26.891 1 98 228 ARG A O 1
ATOM 1876 N N . GLU A 1 229 ? -12.867 21.031 28.453 1 96.62 229 GLU A N 1
ATOM 1877 C CA . GLU A 1 229 ? -12.25 22.125 29.172 1 96.62 229 GLU A CA 1
ATOM 1878 C C . GLU A 1 229 ? -10.812 22.359 28.719 1 96.62 229 GLU A C 1
ATOM 1880 O O . GLU A 1 229 ? -10.289 23.469 28.844 1 96.62 229 GLU A O 1
ATOM 1885 N N . GLY A 1 230 ? -10.234 21.344 28.281 1 97.25 230 GLY A N 1
ATOM 1886 C CA . GLY A 1 230 ? -8.852 21.375 27.828 1 97.25 230 GLY A CA 1
ATOM 1887 C C . GLY A 1 230 ? -8.578 20.422 26.672 1 97.25 230 GLY A C 1
ATOM 1888 O O . GLY A 1 230 ? -9.344 19.484 26.453 1 97.25 230 GLY A O 1
ATOM 1889 N N . ALA A 1 231 ? -7.555 20.734 25.969 1 96.94 231 ALA A N 1
ATOM 1890 C CA . ALA A 1 231 ? -7.164 19.922 24.812 1 96.94 231 ALA A CA 1
ATOM 1891 C C . ALA A 1 231 ? -5.676 19.578 24.859 1 96.94 231 ALA A C 1
ATOM 1893 O O . ALA A 1 231 ? -4.844 20.453 25.109 1 96.94 231 ALA A O 1
ATOM 1894 N N . LEU A 1 232 ? -5.434 18.344 24.656 1 96.38 232 LEU A N 1
ATOM 1895 C CA . LEU A 1 232 ? -4.059 17.859 24.578 1 96.38 232 LEU A CA 1
ATOM 1896 C C . LEU A 1 232 ? -3.586 17.812 23.125 1 96.38 232 LEU A C 1
ATOM 1898 O O . LEU A 1 232 ? -4.348 17.422 22.234 1 96.38 232 LEU A O 1
ATOM 1902 N N . PHE A 1 233 ? -2.324 18.188 22.875 1 96 233 PHE A N 1
ATOM 1903 C CA . PHE A 1 233 ? -1.732 18.047 21.547 1 96 233 PHE A CA 1
ATOM 1904 C C . PHE A 1 233 ? -0.215 17.938 21.641 1 96 233 PHE A C 1
ATOM 1906 O O . PHE A 1 233 ? 0.368 18.203 22.688 1 96 233 PHE A O 1
ATOM 1913 N N . GLY A 1 234 ? 0.362 17.453 20.625 1 93.56 234 GLY A N 1
ATOM 1914 C CA . GLY A 1 234 ? 1.807 17.281 20.578 1 93.56 234 GLY A CA 1
ATOM 1915 C C . GLY A 1 234 ? 2.266 16.359 19.469 1 93.56 234 GLY A C 1
ATOM 1916 O O . GLY A 1 234 ? 1.495 16.031 18.562 1 93.56 234 GLY A O 1
ATOM 1917 N N . VAL A 1 235 ? 3.539 16.125 19.453 1 91.19 235 VAL A N 1
ATOM 1918 C CA . VAL A 1 235 ? 4.176 15.227 18.484 1 91.19 235 VAL A CA 1
ATOM 1919 C C . VAL A 1 235 ? 5.043 14.211 19.219 1 91.19 235 VAL A C 1
ATOM 1921 O O . VAL A 1 235 ? 5.66 14.531 20.234 1 91.19 235 VAL A O 1
ATOM 1924 N N . PHE A 1 236 ? 5.086 13.094 18.656 1 91.69 236 PHE A N 1
ATOM 1925 C CA . PHE A 1 236 ? 5.914 12.039 19.234 1 91.69 236 PHE A CA 1
ATOM 1926 C C . PHE A 1 236 ? 7.34 12.531 19.453 1 91.69 236 PHE A C 1
ATOM 1928 O O . PHE A 1 236 ? 7.938 13.148 18.578 1 91.69 236 PHE A O 1
ATOM 1935 N N . SER A 1 237 ? 7.875 12.305 20.656 1 91.81 237 SER A N 1
ATOM 1936 C CA . SER A 1 237 ? 9.227 12.609 21.109 1 91.81 237 SER A CA 1
ATOM 1937 C C . SER A 1 237 ? 9.406 14.109 21.328 1 91.81 237 SER A C 1
ATOM 1939 O O . SER A 1 237 ? 10.516 14.57 21.625 1 91.81 237 SER A O 1
ATOM 1941 N N . GLY A 1 238 ? 8.344 14.891 21.078 1 92.5 238 GLY A N 1
ATOM 1942 C CA . GLY A 1 238 ? 8.391 16.312 21.359 1 92.5 238 GLY A CA 1
ATOM 1943 C C . GLY A 1 238 ? 7.617 16.719 22.594 1 92.5 238 GLY A C 1
ATOM 1944 O O . GLY A 1 238 ? 7.492 15.93 23.531 1 92.5 238 GLY A O 1
ATOM 1945 N N . HIS A 1 239 ? 7.195 18.016 22.672 1 94.56 239 HIS A N 1
ATOM 1946 C CA . HIS A 1 239 ? 6.426 18.516 23.797 1 94.56 239 HIS A CA 1
ATOM 1947 C C . HIS A 1 239 ? 5.035 17.906 23.844 1 94.56 239 HIS A C 1
ATOM 1949 O O . HIS A 1 239 ? 4.426 17.672 22.797 1 94.56 239 HIS A O 1
ATOM 1955 N N . VAL A 1 240 ? 4.617 17.625 25 1 95.94 240 VAL A N 1
ATOM 1956 C CA . VAL A 1 240 ? 3.199 17.391 25.25 1 95.94 240 VAL A CA 1
ATOM 1957 C C . VAL A 1 240 ? 2.545 18.656 25.766 1 95.94 240 VAL A C 1
ATOM 1959 O O . VAL A 1 240 ? 3 19.25 26.75 1 95.94 240 VAL A O 1
ATOM 1962 N N . ASN A 1 241 ? 1.477 19.062 25.094 1 97.75 241 ASN A N 1
ATOM 1963 C CA . ASN A 1 241 ? 0.879 20.359 25.422 1 97.75 241 ASN A CA 1
ATOM 1964 C C . ASN A 1 241 ? -0.578 20.203 25.844 1 97.75 241 ASN A C 1
ATOM 1966 O O . ASN A 1 241 ? -1.271 19.297 25.406 1 97.75 241 ASN A O 1
ATOM 1970 N N . VAL A 1 242 ? -0.971 21.109 26.719 1 98 242 VAL A N 1
ATOM 1971 C CA . VAL A 1 242 ? -2.379 21.203 27.094 1 98 242 VAL A CA 1
ATOM 1972 C C . VAL A 1 242 ? -2.812 22.672 27.062 1 98 242 VAL A C 1
ATOM 1974 O O . VAL A 1 242 ? -2.039 23.562 27.438 1 98 242 VAL A O 1
ATOM 1977 N N . THR A 1 243 ? -4.051 22.891 26.625 1 98.06 243 THR A N 1
ATOM 1978 C CA . THR A 1 243 ? -4.574 24.25 26.578 1 98.06 243 THR A CA 1
ATOM 1979 C C . THR A 1 243 ? -6.016 24.281 27.078 1 98.06 243 THR A C 1
ATOM 1981 O O . THR A 1 243 ? -6.766 23.328 26.891 1 98.06 243 THR A O 1
ATOM 1984 N N . ASP A 1 244 ? -6.391 25.359 27.672 1 97.25 244 ASP A N 1
ATOM 1985 C CA . ASP A 1 244 ? -7.785 25.609 28.016 1 97.25 244 ASP A CA 1
ATOM 1986 C C . ASP A 1 244 ? -8.391 26.688 27.109 1 97.25 244 ASP A C 1
ATOM 1988 O O . ASP A 1 244 ? -9.477 27.203 27.391 1 97.25 244 ASP A O 1
ATOM 1992 N N . GLY A 1 245 ? -7.656 27 26.062 1 94.62 245 GLY A N 1
ATOM 1993 C CA . GLY A 1 245 ? -8.109 28.047 25.156 1 94.62 245 GLY A CA 1
ATOM 1994 C C . GLY A 1 245 ? -7.414 29.375 25.391 1 94.62 245 GLY A C 1
ATOM 1995 O O . GLY A 1 245 ? -7.262 30.172 24.453 1 94.62 245 GLY A O 1
ATOM 1996 N N . ARG A 1 246 ? -6.973 29.641 26.547 1 95.31 246 ARG A N 1
ATOM 1997 C CA . ARG A 1 246 ? -6.25 30.875 26.859 1 95.31 246 ARG A CA 1
ATOM 1998 C C . ARG A 1 246 ? -4.777 30.578 27.141 1 95.31 246 ARG A C 1
ATOM 2000 O O . ARG A 1 246 ? -3.896 31.281 26.641 1 95.31 246 ARG A O 1
ATOM 2007 N N . TYR A 1 247 ? -4.586 29.578 27.938 1 97.31 247 TYR A N 1
ATOM 2008 C CA . TYR A 1 247 ? -3.213 29.219 28.297 1 97.31 247 TYR A CA 1
ATOM 2009 C C . TYR A 1 247 ? -2.775 27.938 27.609 1 97.31 247 TYR A C 1
ATOM 2011 O O . TYR A 1 247 ? -3.6 27.078 27.312 1 97.31 247 TYR A O 1
ATOM 2019 N N . VAL A 1 248 ? -1.484 27.891 27.344 1 97.94 248 VAL A N 1
ATOM 2020 C CA . VAL A 1 248 ? -0.859 26.656 26.844 1 97.94 248 VAL A CA 1
ATOM 2021 C C . VAL A 1 248 ? 0.325 26.281 27.734 1 97.94 248 VAL A C 1
ATOM 2023 O O . VAL A 1 248 ? 1.236 27.094 27.938 1 97.94 248 VAL A O 1
ATOM 2026 N N . TYR A 1 249 ? 0.231 25.156 28.281 1 98.19 249 TYR A N 1
ATOM 2027 C CA . TYR A 1 249 ? 1.366 24.578 29 1 98.19 249 TYR A CA 1
ATOM 2028 C C . TYR A 1 249 ? 2.055 23.516 28.156 1 98.19 249 TYR A C 1
ATOM 2030 O O . TYR A 1 249 ? 1.436 22.516 27.781 1 98.19 249 TYR A O 1
ATOM 2038 N N . MET A 1 250 ? 3.301 23.766 27.828 1 97.38 250 MET A N 1
ATOM 2039 C CA . MET A 1 250 ? 4.113 22.828 27.078 1 97.38 250 MET A CA 1
ATOM 2040 C C . MET A 1 250 ? 5.109 22.109 27.984 1 97.38 250 MET A C 1
ATOM 2042 O O . MET A 1 250 ? 5.965 22.734 28.594 1 97.38 250 MET A O 1
ATOM 2046 N N . ARG A 1 251 ? 4.984 20.859 27.938 1 97.06 251 ARG A N 1
ATOM 2047 C CA . ARG A 1 251 ? 5.844 20.047 28.781 1 97.06 251 ARG A CA 1
ATOM 2048 C C . ARG A 1 251 ? 6.898 19.312 27.969 1 97.06 251 ARG A C 1
ATOM 2050 O O . ARG A 1 251 ? 6.566 18.547 27.062 1 97.06 251 ARG A O 1
ATOM 2057 N N . ALA A 1 252 ? 8.125 19.531 28.297 1 96.44 252 ALA A N 1
ATOM 2058 C CA . ALA A 1 252 ? 9.25 18.875 27.656 1 96.44 252 ALA A CA 1
ATOM 2059 C C . ALA A 1 252 ? 9.625 17.578 28.391 1 96.44 252 ALA A C 1
ATOM 2061 O O . ALA A 1 252 ? 9.211 17.375 29.531 1 96.44 252 ALA A O 1
ATOM 2062 N N . ALA A 1 253 ? 10.344 16.812 27.672 1 95.44 253 ALA A N 1
ATOM 2063 C CA . ALA A 1 253 ? 10.953 15.672 28.359 1 95.44 253 ALA A CA 1
ATOM 2064 C C . ALA A 1 253 ? 11.891 16.156 29.469 1 95.44 253 ALA A C 1
ATOM 2066 O O . ALA A 1 253 ? 12.539 17.188 29.344 1 95.44 253 ALA A O 1
ATOM 2067 N N . GLN A 1 254 ? 11.93 15.328 30.516 1 94.06 254 GLN A N 1
ATOM 2068 C CA . GLN A 1 254 ? 12.906 15.641 31.547 1 94.06 254 GLN A CA 1
ATOM 2069 C C . GLN A 1 254 ? 14.328 15.531 31.016 1 94.06 254 GLN A C 1
ATOM 2071 O O . GLN A 1 254 ? 14.641 14.609 30.25 1 94.06 254 GLN A O 1
ATOM 2076 N N . PRO A 1 255 ? 15.18 16.5 31.484 1 92.75 255 PRO A N 1
ATOM 2077 C CA . PRO A 1 255 ? 16.562 16.422 31.016 1 92.75 255 PRO A CA 1
ATOM 2078 C C . PRO A 1 255 ? 17.188 15.039 31.266 1 92.75 255 PRO A C 1
ATOM 2080 O O . PRO A 1 255 ? 17.109 14.516 32.375 1 92.75 255 PRO A O 1
ATOM 2083 N N . GLY A 1 256 ? 17.75 14.469 30.25 1 93.19 256 GLY A N 1
ATOM 2084 C CA . GLY A 1 256 ? 18.391 13.164 30.359 1 93.19 256 GLY A CA 1
ATOM 2085 C C . GLY A 1 256 ? 17.453 12.016 30.062 1 93.19 256 GLY A C 1
ATOM 2086 O O . GLY A 1 256 ? 17.875 10.859 29.984 1 93.19 256 GLY A O 1
ATOM 2087 N N . ARG A 1 257 ? 16.188 12.305 29.938 1 94.69 257 ARG A N 1
ATOM 2088 C CA . ARG A 1 257 ? 15.203 11.25 29.703 1 94.69 257 ARG A CA 1
ATOM 2089 C C . ARG A 1 257 ? 14.539 11.406 28.344 1 94.69 257 ARG A C 1
ATOM 2091 O O . ARG A 1 257 ? 13.414 10.938 28.125 1 94.69 257 ARG A O 1
ATOM 2098 N N . GLU A 1 258 ? 15.148 12.117 27.422 1 93.88 258 GLU A N 1
ATOM 2099 C CA . GLU A 1 258 ? 14.586 12.391 26.094 1 93.88 258 GLU A CA 1
ATOM 2100 C C . GLU A 1 258 ? 14.406 11.102 25.297 1 93.88 258 GLU A C 1
ATOM 2102 O O . GLU A 1 258 ? 13.547 11.023 24.422 1 93.88 258 GLU A O 1
ATOM 2107 N N . HIS A 1 259 ? 15.203 10.094 25.719 1 94.25 259 HIS A N 1
ATOM 2108 C CA . HIS A 1 259 ? 15.203 8.852 24.953 1 94.25 259 HIS A CA 1
ATOM 2109 C C . HIS A 1 259 ? 14.344 7.789 25.625 1 94.25 259 HIS A C 1
ATOM 2111 O O . HIS A 1 259 ? 14.297 6.645 25.172 1 94.25 259 HIS A O 1
ATOM 2117 N N . ASP A 1 260 ? 13.641 8.18 26.719 1 94.62 260 ASP A N 1
ATOM 2118 C CA . ASP A 1 260 ? 12.758 7.25 27.406 1 94.62 260 ASP A CA 1
ATOM 2119 C C . ASP A 1 260 ? 11.391 7.176 26.719 1 94.62 260 ASP A C 1
ATOM 2121 O O . ASP A 1 260 ? 10.367 7.48 27.344 1 94.62 260 ASP A O 1
ATOM 2125 N N . ILE A 1 261 ? 11.414 6.82 25.469 1 95.44 261 ILE A N 1
ATOM 2126 C CA . ILE A 1 261 ? 10.203 6.715 24.656 1 95.44 261 ILE A CA 1
ATOM 2127 C C . ILE A 1 261 ? 10.227 5.41 23.859 1 95.44 261 ILE A C 1
ATOM 2129 O O . ILE A 1 261 ? 11.273 4.77 23.734 1 95.44 261 ILE A O 1
ATOM 2133 N N . ALA A 1 262 ? 9.055 5.012 23.375 1 96.69 262 ALA A N 1
ATOM 2134 C CA . ALA A 1 262 ? 8.914 3.779 22.594 1 96.69 262 ALA A CA 1
ATOM 2135 C C . ALA A 1 262 ? 7.789 3.896 21.578 1 96.69 262 ALA A C 1
ATOM 2137 O O . ALA A 1 262 ? 6.871 4.703 21.75 1 96.69 262 ALA A O 1
ATOM 2138 N N . ASN A 1 263 ? 7.969 3.166 20.531 1 96.06 263 ASN A N 1
ATOM 2139 C CA . ASN A 1 263 ? 6.863 2.947 19.609 1 96.06 263 ASN A CA 1
ATOM 2140 C C . ASN A 1 263 ? 6.008 1.758 20.031 1 96.06 263 ASN A C 1
ATOM 2142 O O . ASN A 1 263 ? 6.531 0.729 20.453 1 96.06 263 ASN A O 1
ATOM 2146 N N . TYR A 1 264 ? 4.75 1.979 20 1 96.69 264 TYR A N 1
ATOM 2147 C CA . TYR A 1 264 ? 3.789 0.918 20.266 1 96.69 264 TYR A CA 1
ATOM 2148 C C . TYR A 1 264 ? 2.959 0.596 19.031 1 96.69 264 TYR A C 1
ATOM 2150 O O . TYR A 1 264 ? 2.236 1.455 18.531 1 96.69 264 TYR A O 1
ATOM 2158 N N . THR A 1 265 ? 3.088 -0.608 18.5 1 96.06 265 THR A N 1
ATOM 2159 C CA . THR A 1 265 ? 2.424 -0.932 17.25 1 96.06 265 THR A CA 1
ATOM 2160 C C . THR A 1 265 ? 2.379 -2.441 17.031 1 96.06 265 THR A C 1
ATOM 2162 O O . THR A 1 265 ? 3.17 -3.182 17.609 1 96.06 265 THR A O 1
ATOM 2165 N N . LEU A 1 266 ? 1.46 -2.879 16.219 1 95.94 266 LEU A N 1
ATOM 2166 C CA . LEU A 1 266 ? 1.473 -4.254 15.734 1 95.94 266 LEU A 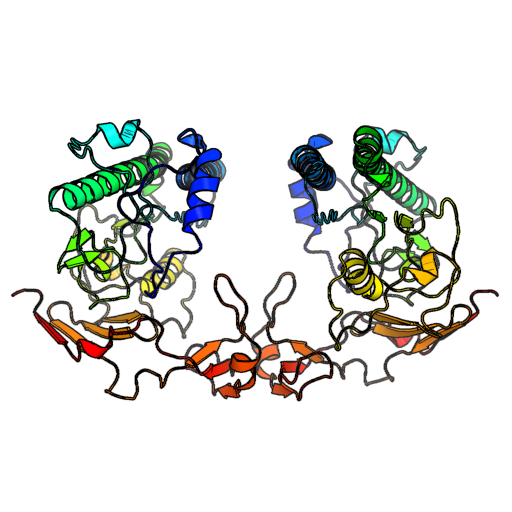CA 1
ATOM 2167 C C . LEU A 1 266 ? 1.976 -4.309 14.297 1 95.94 266 LEU A C 1
ATOM 2169 O O . LEU A 1 266 ? 2.014 -5.383 13.688 1 95.94 266 LEU A O 1
ATOM 2173 N N . MET A 1 267 ? 2.373 -3.191 13.734 1 94.25 267 MET A N 1
ATOM 2174 C CA . MET A 1 267 ? 2.908 -3.1 12.383 1 94.25 267 MET A CA 1
ATOM 2175 C C . MET A 1 267 ? 4.164 -2.236 12.352 1 94.25 267 MET A C 1
ATOM 2177 O O . MET A 1 267 ? 4.109 -1.062 11.984 1 94.25 267 MET A O 1
ATOM 2181 N N . PRO A 1 268 ? 5.238 -2.824 12.703 1 95.44 268 PRO A N 1
ATOM 2182 C CA . PRO A 1 268 ? 6.469 -2.035 12.805 1 95.44 268 PRO A CA 1
ATOM 2183 C C . PRO A 1 268 ? 7.062 -1.685 11.445 1 95.44 268 PRO A C 1
ATOM 2185 O O . PRO A 1 268 ? 7.941 -2.393 10.945 1 95.44 268 PRO A O 1
ATOM 2188 N N . ILE A 1 269 ? 6.598 -0.549 10.906 1 93.75 269 ILE A N 1
ATOM 2189 C CA . ILE A 1 269 ? 7.113 -0.006 9.656 1 93.75 269 ILE A CA 1
ATOM 2190 C C . ILE A 1 269 ? 7.309 1.503 9.789 1 93.75 269 ILE A C 1
ATOM 2192 O O . ILE A 1 269 ? 6.562 2.17 10.508 1 93.75 269 ILE A O 1
ATOM 2196 N N . LYS A 1 270 ? 8.32 1.926 9.133 1 89.38 270 LYS A N 1
ATOM 2197 C CA . LYS A 1 270 ? 8.531 3.367 9.047 1 89.38 270 LYS A CA 1
ATOM 2198 C C . LYS A 1 270 ? 8.016 3.914 7.715 1 89.38 270 LYS A C 1
ATOM 2200 O O . LYS A 1 270 ? 7.617 3.148 6.836 1 89.38 270 LYS A O 1
ATOM 2205 N N . MET A 1 271 ? 7.898 5.156 7.582 1 81.56 271 MET A N 1
ATOM 2206 C CA . MET A 1 271 ? 7.316 5.781 6.398 1 81.56 271 MET A CA 1
ATOM 2207 C C . MET A 1 271 ? 8.094 5.402 5.145 1 81.56 271 MET A C 1
ATOM 2209 O O . MET A 1 271 ? 7.504 5.102 4.105 1 81.56 271 MET A O 1
ATOM 2213 N N . ASN A 1 272 ? 9.438 5.43 5.277 1 78.75 272 ASN A N 1
ATOM 2214 C CA . ASN A 1 272 ? 10.211 5.207 4.059 1 78.75 272 ASN A CA 1
ATOM 2215 C C . ASN A 1 272 ? 11.242 4.098 4.246 1 78.75 272 ASN A C 1
ATOM 2217 O O . ASN A 1 272 ? 12.18 3.979 3.455 1 78.75 272 ASN A O 1
ATOM 2221 N N . ALA A 1 273 ? 11.078 3.496 5.395 1 84.88 273 ALA A N 1
ATOM 2222 C CA . ALA A 1 273 ? 12.055 2.443 5.645 1 84.88 273 ALA A CA 1
ATOM 2223 C C . ALA A 1 273 ? 11.484 1.37 6.566 1 84.88 273 ALA A C 1
ATOM 2225 O O . ALA A 1 273 ? 10.492 1.603 7.262 1 84.88 273 ALA A O 1
ATOM 2226 N N . ARG A 1 274 ? 12.133 0.286 6.621 1 89.38 274 ARG A N 1
ATOM 2227 C CA . ARG A 1 274 ? 11.836 -0.773 7.578 1 89.38 274 ARG A CA 1
ATOM 2228 C C . ARG A 1 274 ? 12.57 -0.542 8.898 1 89.38 274 ARG A C 1
ATOM 2230 O O . ARG A 1 274 ? 13.539 0.219 8.945 1 89.38 274 ARG A O 1
ATOM 2237 N N . TYR A 1 275 ? 12.102 -1.126 9.969 1 93.38 275 TYR A N 1
ATOM 2238 C CA . TYR A 1 275 ? 12.898 -1.188 11.188 1 93.38 275 TYR A CA 1
ATOM 2239 C C . TYR A 1 275 ? 14.148 -2.031 10.977 1 93.38 275 TYR A C 1
ATOM 2241 O O . TYR A 1 275 ? 14.102 -3.07 10.312 1 93.38 275 TYR A O 1
ATOM 2249 N N . ASP A 1 276 ? 15.227 -1.506 11.523 1 91.94 276 ASP A N 1
ATOM 2250 C CA . ASP A 1 276 ? 16.438 -2.326 11.406 1 91.94 276 ASP A CA 1
ATOM 2251 C C . ASP A 1 276 ? 16.422 -3.457 12.43 1 91.94 276 ASP A C 1
ATOM 2253 O O . ASP A 1 276 ? 15.641 -3.434 13.383 1 91.94 276 ASP A O 1
ATOM 2257 N N . VAL A 1 277 ? 17.266 -4.402 12.227 1 93.81 277 VAL A N 1
ATOM 2258 C CA . VAL A 1 277 ? 17.312 -5.617 13.031 1 93.81 277 VAL A CA 1
ATOM 2259 C C . VAL A 1 277 ? 17.688 -5.262 14.477 1 93.81 277 VAL A C 1
ATOM 2261 O O . VAL A 1 277 ? 17.141 -5.836 15.414 1 93.81 277 VAL A O 1
ATOM 2264 N N . ASP A 1 278 ? 18.516 -4.309 14.648 1 94.94 278 ASP A N 1
ATOM 2265 C CA . ASP A 1 278 ? 18.953 -3.912 15.992 1 94.94 278 ASP A CA 1
ATOM 2266 C C . ASP A 1 278 ? 17.797 -3.293 16.781 1 94.94 278 ASP A C 1
ATOM 2268 O O . ASP A 1 278 ? 17.625 -3.576 17.969 1 94.94 278 ASP A O 1
ATOM 2272 N N . GLU A 1 279 ? 17.016 -2.479 16.109 1 94.5 279 GLU A N 1
ATOM 2273 C CA . GLU A 1 279 ? 15.859 -1.87 16.766 1 94.5 279 GLU A CA 1
ATOM 2274 C C . GLU A 1 279 ? 14.82 -2.922 17.141 1 94.5 279 GLU A C 1
ATOM 2276 O O . GLU A 1 279 ? 14.328 -2.939 18.266 1 94.5 279 GLU A O 1
ATOM 2281 N N . LEU A 1 280 ? 14.609 -3.818 16.234 1 96.5 280 LEU A N 1
ATOM 2282 C CA . LEU A 1 280 ? 13.578 -4.828 16.453 1 96.5 280 LEU A CA 1
ATOM 2283 C C . LEU A 1 280 ? 14.031 -5.871 17.469 1 96.5 280 LEU A C 1
ATOM 2285 O O . LEU A 1 280 ? 13.211 -6.543 18.094 1 96.5 280 LEU A O 1
ATOM 2289 N N . GLY A 1 281 ? 15.352 -6 17.5 1 96.75 281 GLY A N 1
ATOM 2290 C CA . GLY A 1 281 ? 15.891 -6.961 18.453 1 96.75 281 GLY A CA 1
ATOM 2291 C C . GLY A 1 281 ? 15.523 -6.648 19.891 1 96.75 281 GLY A C 1
ATOM 2292 O O . GLY A 1 281 ? 15.617 -7.516 20.766 1 96.75 281 GLY A O 1
ATOM 2293 N N . LYS A 1 282 ? 15.062 -5.438 20.141 1 96.56 282 LYS A N 1
ATOM 2294 C CA . LYS A 1 282 ? 14.727 -4.996 21.484 1 96.56 282 LYS A CA 1
ATOM 2295 C C . LYS A 1 282 ? 13.219 -4.992 21.703 1 96.56 282 LYS A C 1
ATOM 2297 O O . LYS A 1 282 ? 12.734 -4.465 22.719 1 96.56 282 LYS A O 1
ATOM 2302 N N . LEU A 1 283 ? 12.492 -5.555 20.844 1 97.56 283 LEU A N 1
ATOM 2303 C CA . LEU A 1 283 ? 11.039 -5.504 20.938 1 97.56 283 LEU A CA 1
ATOM 2304 C C . LEU A 1 283 ? 10.539 -6.363 22.094 1 97.56 283 LEU A C 1
ATOM 2306 O O . LEU A 1 283 ? 11.211 -7.32 22.484 1 97.56 283 LEU A O 1
ATOM 2310 N N . SER A 1 284 ? 9.453 -5.98 22.672 1 97.81 284 SER A N 1
ATOM 2311 C CA . SER A 1 284 ? 8.711 -6.715 23.688 1 97.81 284 SER A CA 1
ATOM 2312 C C . SER A 1 284 ? 7.207 -6.492 23.547 1 97.81 284 SER A C 1
ATOM 2314 O O . SER A 1 284 ? 6.77 -5.695 22.703 1 97.81 284 SER A O 1
ATOM 2316 N N . LEU A 1 285 ? 6.461 -7.281 24.25 1 98 285 LEU A N 1
ATOM 2317 C CA . LEU A 1 285 ? 5.02 -7.047 24.266 1 98 285 LEU A CA 1
ATOM 2318 C C . LEU A 1 285 ? 4.641 -6.121 25.422 1 98 285 LEU A C 1
ATOM 2320 O O . LEU A 1 285 ? 5.098 -6.312 26.562 1 98 285 LEU A O 1
ATOM 2324 N N . ALA A 1 286 ? 3.85 -5.176 25.109 1 98.06 286 ALA A N 1
ATOM 2325 C CA . ALA A 1 286 ? 3.326 -4.27 26.125 1 98.06 286 ALA A CA 1
ATOM 2326 C C . ALA A 1 286 ? 1.884 -4.617 26.469 1 98.06 286 ALA A C 1
ATOM 2328 O O . ALA A 1 286 ? 1.123 -5.086 25.625 1 98.06 286 ALA A O 1
ATOM 2329 N N . PRO A 1 287 ? 1.546 -4.34 27.766 1 97.19 287 PRO A N 1
ATOM 2330 C CA . PRO A 1 287 ? 0.129 -4.477 28.109 1 97.19 287 PRO A CA 1
ATOM 2331 C C . PRO A 1 287 ? -0.771 -3.553 27.297 1 97.19 287 PRO A C 1
ATOM 2333 O O . PRO A 1 287 ? -0.301 -2.553 26.75 1 97.19 287 PRO A O 1
ATOM 2336 N N . PRO A 1 288 ? -2.021 -3.949 27.219 1 96.25 288 PRO A N 1
ATOM 2337 C CA . PRO A 1 288 ? -2.959 -3.148 26.422 1 96.25 288 PRO A CA 1
ATOM 2338 C C . PRO A 1 288 ? -3.111 -1.725 26.953 1 96.25 288 PRO A C 1
ATOM 2340 O O . PRO A 1 288 ? -2.992 -1.494 28.156 1 96.25 288 PRO A O 1
ATOM 2343 N N . PHE A 1 289 ? -3.303 -0.792 26.047 1 93.88 289 PHE A N 1
ATOM 2344 C CA . PHE A 1 289 ? -3.811 0.54 26.359 1 93.88 289 PHE A CA 1
ATOM 2345 C C . PHE A 1 289 ? -5.332 0.568 26.281 1 93.88 289 PHE A C 1
ATOM 2347 O O . PHE A 1 289 ? -5.949 -0.358 25.766 1 93.88 289 PHE A O 1
ATOM 2354 N N . LYS A 1 290 ? -5.902 1.673 26.75 1 90.19 290 LYS A N 1
ATOM 2355 C CA . LYS A 1 290 ? -7.355 1.79 26.781 1 90.19 290 LYS A CA 1
ATOM 2356 C C . LYS A 1 290 ? -7.945 1.737 25.375 1 90.19 290 LYS A C 1
ATOM 2358 O O . LYS A 1 290 ? -9.078 1.295 25.188 1 90.19 290 LYS A O 1
ATOM 2363 N N . PHE A 1 291 ? -7.156 2.092 24.422 1 88.81 291 PHE A N 1
ATOM 2364 C CA . PHE A 1 291 ? -7.707 2.227 23.078 1 88.81 291 PHE A CA 1
ATOM 2365 C C . PHE A 1 291 ? -7.316 1.035 22.219 1 88.81 291 PHE A C 1
ATOM 2367 O O . PHE A 1 291 ? -7.562 1.033 21.016 1 88.81 291 PHE A O 1
ATOM 2374 N N . THR A 1 292 ? -6.695 -0.037 22.734 1 92.56 292 THR A N 1
ATOM 2375 C CA . THR A 1 292 ? -6.215 -1.151 21.938 1 92.56 292 THR A CA 1
ATOM 2376 C C . THR A 1 292 ? -7.156 -2.348 22.047 1 92.56 292 THR A C 1
ATOM 2378 O O . THR A 1 292 ? -6.805 -3.459 21.641 1 92.56 292 THR A O 1
ATOM 2381 N N . LYS A 1 293 ? -8.367 -2.105 22.734 1 92.06 293 LYS A N 1
ATOM 2382 C CA . LYS A 1 293 ? -9.414 -3.121 22.812 1 92.06 293 LYS A CA 1
ATOM 2383 C C . LYS A 1 293 ? -8.898 -4.387 23.5 1 92.06 293 LYS A C 1
ATOM 2385 O O . LYS A 1 293 ? -9.18 -5.496 23.047 1 92.06 293 LYS A O 1
ATOM 2390 N N . GLY A 1 294 ? -8.031 -4.203 24.422 1 94.06 294 GLY A N 1
ATOM 2391 C CA . GLY A 1 294 ? -7.535 -5.305 25.219 1 94.06 294 GLY A CA 1
ATOM 2392 C C . GLY A 1 294 ? -6.363 -6.027 24.594 1 94.06 294 GLY A C 1
ATOM 2393 O O . GLY A 1 294 ? -5.871 -7.02 25.125 1 94.06 294 GLY A O 1
ATOM 2394 N N . LEU A 1 295 ? -5.906 -5.547 23.516 1 96.38 295 LEU A N 1
ATOM 2395 C CA . LEU A 1 295 ? -4.832 -6.211 22.781 1 96.38 295 LEU A CA 1
ATOM 2396 C C . LEU A 1 295 ? -3.469 -5.738 23.281 1 96.38 295 LEU A C 1
ATOM 2398 O O . LEU A 1 295 ? -3.27 -4.547 23.516 1 96.38 295 LEU A O 1
ATOM 2402 N N . GLN A 1 296 ? -2.6 -6.711 23.422 1 97.38 296 GLN A N 1
ATOM 2403 C CA . GLN A 1 296 ? -1.198 -6.34 23.578 1 97.38 296 GLN A CA 1
ATOM 2404 C C . GLN A 1 296 ? -0.613 -5.82 22.266 1 97.38 296 GLN A C 1
ATOM 2406 O O . GLN A 1 296 ? -1.056 -6.211 21.188 1 97.38 296 GLN A O 1
ATOM 2411 N N . VAL A 1 297 ? 0.369 -4.965 22.406 1 97.62 297 VAL A N 1
ATOM 2412 C CA . VAL A 1 297 ? 1.056 -4.445 21.219 1 97.62 297 VAL A CA 1
ATOM 2413 C C . VAL A 1 297 ? 2.566 -4.555 21.422 1 97.62 297 VAL A C 1
ATOM 2415 O O . VAL A 1 297 ? 3.043 -4.75 22.531 1 97.62 297 VAL A O 1
ATOM 2418 N N . LEU A 1 298 ? 3.254 -4.508 20.344 1 98 298 LEU A N 1
ATOM 2419 C CA . LEU A 1 298 ? 4.711 -4.48 20.422 1 98 298 LEU A CA 1
ATOM 2420 C C . LEU A 1 298 ? 5.199 -3.158 21 1 98 298 LEU A C 1
ATOM 2422 O O . LEU A 1 298 ? 4.66 -2.098 20.688 1 98 298 LEU A O 1
ATOM 2426 N N . ARG A 1 299 ? 6.094 -3.236 21.875 1 98 299 ARG A N 1
ATOM 2427 C CA . ARG A 1 299 ? 6.863 -2.098 22.359 1 98 299 ARG A CA 1
ATOM 2428 C C . ARG A 1 299 ? 8.281 -2.115 21.797 1 98 299 ARG A C 1
ATOM 2430 O O . ARG A 1 299 ? 9.031 -3.068 22.016 1 98 299 ARG A O 1
ATOM 2437 N N . ILE A 1 300 ? 8.703 -1.116 21.078 1 97.62 300 ILE A N 1
ATOM 2438 C CA . ILE A 1 300 ? 10.031 -0.994 20.484 1 97.62 300 ILE A CA 1
ATOM 2439 C C . ILE A 1 300 ? 10.703 0.288 20.969 1 97.62 300 ILE A C 1
ATOM 2441 O O . ILE A 1 300 ? 10.281 1.392 20.609 1 97.62 300 ILE A O 1
ATOM 2445 N N . PRO A 1 301 ? 11.703 0.145 21.734 1 96.88 301 PRO A N 1
ATOM 2446 C CA . PRO A 1 301 ? 12.383 1.353 22.203 1 96.88 301 PRO A CA 1
ATOM 2447 C C . PRO A 1 301 ? 12.789 2.283 21.062 1 96.88 301 PRO A C 1
ATOM 2449 O O . PRO A 1 301 ? 13.203 1.816 20 1 96.88 301 PRO A O 1
ATOM 2452 N N . ALA A 1 302 ? 12.586 3.57 21.359 1 94.5 302 ALA A N 1
ATOM 2453 C CA . ALA A 1 302 ? 12.898 4.602 20.375 1 94.5 302 ALA A CA 1
ATOM 2454 C C . ALA A 1 302 ? 13.797 5.68 20.969 1 94.5 302 ALA A C 1
ATOM 2456 O O . ALA A 1 302 ? 14.211 5.578 22.125 1 94.5 302 ALA A O 1
ATOM 2457 N N . ARG A 1 303 ? 14.227 6.574 20.125 1 92 303 ARG A N 1
ATOM 2458 C CA . ARG A 1 303 ? 15.023 7.723 20.562 1 92 303 ARG A CA 1
ATOM 2459 C C . ARG A 1 303 ? 14.375 9.031 20.094 1 92 303 ARG A C 1
ATOM 2461 O O . ARG A 1 303 ? 13.531 9.031 19.203 1 92 303 ARG A O 1
ATOM 2468 N N . GLU A 1 304 ? 14.828 10.055 20.719 1 91.12 304 GLU A N 1
ATOM 2469 C CA . GLU A 1 304 ? 14.359 11.375 20.328 1 91.12 304 GLU A CA 1
ATOM 2470 C C . GLU A 1 304 ? 14.523 11.602 18.828 1 91.12 304 GLU A C 1
ATOM 2472 O O . GLU A 1 304 ? 15.625 11.445 18.281 1 91.12 304 GLU A O 1
ATOM 2477 N N . LYS A 1 305 ? 13.43 11.953 18.219 1 89.12 305 LYS A N 1
ATOM 2478 C CA . LYS A 1 305 ? 13.406 12.125 16.781 1 89.12 305 LYS A CA 1
ATOM 2479 C C . LYS A 1 305 ? 13.836 13.539 16.391 1 89.12 305 LYS A C 1
ATOM 2481 O O . LYS A 1 305 ? 14.477 13.727 15.344 1 89.12 305 LYS A O 1
ATOM 2486 N N . TYR A 1 306 ? 13.438 14.508 17.172 1 89.25 306 TYR A N 1
ATOM 2487 C CA . TYR A 1 306 ? 13.719 15.914 16.906 1 89.25 306 TYR A CA 1
ATOM 2488 C C . TYR A 1 306 ? 14.727 16.469 17.922 1 89.25 306 TYR A C 1
ATOM 2490 O O . TYR A 1 306 ? 14.344 17.047 18.938 1 89.25 306 TYR A O 1
ATOM 2498 N N . LYS A 1 307 ? 15.922 16.375 17.5 1 84.81 307 LYS A N 1
ATOM 2499 C CA . LYS A 1 307 ? 17 16.734 18.422 1 84.81 307 LYS A CA 1
ATOM 2500 C C . LYS A 1 307 ? 16.906 18.203 18.828 1 84.81 307 LYS A C 1
ATOM 2502 O O . LYS A 1 307 ? 16.812 19.094 17.969 1 84.81 307 LYS A O 1
ATOM 2507 N N . GLY A 1 308 ? 16.844 18.391 20.078 1 86.56 308 GLY A N 1
ATOM 2508 C CA . GLY A 1 308 ? 16.922 19.75 20.594 1 86.56 308 GLY A CA 1
ATOM 2509 C C . GLY A 1 308 ? 15.562 20.328 20.953 1 86.56 308 GLY A C 1
ATOM 2510 O O . GLY A 1 308 ? 15.484 21.328 21.672 1 86.56 308 GLY A O 1
ATOM 2511 N N . VAL A 1 309 ? 14.523 19.766 20.5 1 90.62 309 VAL A N 1
ATOM 2512 C CA . VAL A 1 309 ? 13.203 20.328 20.766 1 90.62 309 VAL A CA 1
ATOM 2513 C C . VAL A 1 309 ? 12.945 20.375 22.266 1 90.62 309 VAL A C 1
ATOM 2515 O O . VAL A 1 309 ? 12.398 21.344 22.781 1 90.62 309 VAL A O 1
ATOM 2518 N N . ASN A 1 310 ? 13.43 19.406 23 1 93.69 310 ASN A N 1
ATOM 2519 C CA . ASN A 1 310 ? 13.172 19.328 24.422 1 93.69 310 ASN A CA 1
ATOM 2520 C C . ASN A 1 310 ? 14.07 20.297 25.203 1 93.69 310 ASN A C 1
ATOM 2522 O O . ASN A 1 310 ? 13.812 20.562 26.391 1 93.69 310 ASN A O 1
ATOM 2526 N N . SER A 1 311 ? 15.07 20.781 24.547 1 92.44 311 SER A N 1
ATOM 2527 C CA . SER A 1 311 ? 15.984 21.703 25.219 1 92.44 311 SER A CA 1
ATOM 2528 C C . SER A 1 311 ? 15.305 23.031 25.5 1 92.44 311 SER A C 1
ATOM 2530 O O . SER A 1 311 ? 15.797 23.828 26.312 1 92.44 311 SER A O 1
ATOM 2532 N N . PHE A 1 312 ? 14.203 23.328 24.891 1 94.69 312 PHE A N 1
ATOM 2533 C CA . PHE A 1 312 ? 13.445 24.547 25.156 1 94.69 312 PHE A CA 1
ATOM 2534 C C . PHE A 1 312 ? 12.859 24.516 26.562 1 94.69 312 PHE A C 1
ATOM 2536 O O . PHE A 1 312 ? 12.477 25.562 27.109 1 94.69 312 PHE A O 1
ATOM 2543 N N . GLY A 1 313 ? 12.711 23.344 27.109 1 95.56 313 GLY A N 1
ATOM 2544 C CA . GLY A 1 313 ? 12.172 23.219 28.453 1 95.56 313 GLY A CA 1
ATOM 2545 C C . GLY A 1 313 ? 10.656 23.359 28.5 1 95.56 313 GLY A C 1
ATOM 2546 O O . GLY A 1 313 ? 9.984 23.266 27.469 1 95.56 313 GLY A O 1
ATOM 2547 N N . HIS A 1 314 ? 10.188 23.406 29.766 1 96.75 314 HIS A N 1
ATOM 2548 C CA . HIS A 1 314 ? 8.766 23.656 29.953 1 96.75 314 HIS A CA 1
ATOM 2549 C C . HIS A 1 314 ? 8.414 25.109 29.641 1 96.75 314 HIS A C 1
ATOM 2551 O O . HIS A 1 314 ? 9.18 26.016 29.969 1 96.75 314 HIS A O 1
ATOM 2557 N N . LEU A 1 315 ? 7.316 25.281 29.031 1 96.81 315 LEU A N 1
ATOM 2558 C CA . LEU A 1 315 ? 6.898 26.625 28.672 1 96.81 315 LEU A CA 1
ATOM 2559 C C . LEU A 1 315 ? 5.43 26.859 29.016 1 96.81 315 LEU A C 1
ATOM 2561 O O . LEU A 1 315 ? 4.629 25.922 28.969 1 96.81 315 LEU A O 1
ATOM 2565 N N . LEU A 1 316 ? 5.141 28.031 29.422 1 97.44 316 LEU A N 1
ATOM 2566 C CA . LEU A 1 316 ? 3.77 28.469 29.656 1 97.44 316 LEU A CA 1
ATOM 2567 C C . LEU A 1 316 ? 3.463 29.75 28.859 1 97.44 316 LEU A C 1
ATOM 2569 O O . LEU A 1 316 ? 4.168 30.75 29 1 97.44 316 LEU A O 1
ATOM 2573 N N . PHE A 1 317 ? 2.445 29.672 28.062 1 96.69 317 PHE A N 1
ATOM 2574 C CA . PHE A 1 317 ? 2.047 30.812 27.25 1 96.69 317 PHE A CA 1
ATOM 2575 C C . PHE A 1 317 ? 0.668 31.312 27.656 1 96.69 317 PHE A C 1
ATOM 2577 O O . PHE A 1 317 ? -0.22 30.516 27.969 1 96.69 317 PHE A O 1
ATOM 2584 N N . ASP A 1 318 ? 0.5 32.562 27.672 1 96.38 318 ASP A N 1
ATOM 2585 C CA . ASP A 1 318 ? -0.8 33.219 27.703 1 96.38 318 ASP A CA 1
ATOM 2586 C C . ASP A 1 318 ? -1.172 33.75 26.312 1 96.38 318 ASP A C 1
ATOM 2588 O O . ASP A 1 318 ? -0.546 34.688 25.812 1 96.38 318 ASP A O 1
ATOM 2592 N N . LEU A 1 319 ? -2.115 33.219 25.75 1 90.44 319 LEU A N 1
ATOM 2593 C CA . LEU A 1 319 ? -2.434 33.5 24.344 1 90.44 319 LEU A CA 1
ATOM 2594 C C . LEU A 1 319 ? -3.096 34.875 24.203 1 90.44 319 LEU A C 1
ATOM 2596 O O . LEU A 1 319 ? -3.268 35.375 23.078 1 90.44 319 LEU A O 1
ATOM 2600 N N . ARG A 1 320 ? -3.574 35.469 25.203 1 87.06 320 ARG A N 1
ATOM 2601 C CA . ARG A 1 320 ? -4.152 36.812 25.156 1 87.06 320 ARG A CA 1
ATOM 2602 C C . ARG A 1 320 ? -3.078 37.875 25.344 1 87.06 320 ARG A C 1
ATOM 2604 O O . ARG A 1 320 ? -3.299 39.062 25.047 1 87.06 320 ARG A O 1
ATOM 2611 N N . ASP A 1 321 ? -2.053 37.531 25.953 1 75.12 321 ASP A N 1
ATOM 2612 C CA . ASP A 1 321 ? -1.002 38.5 26.219 1 75.12 321 ASP A CA 1
ATOM 2613 C C . ASP A 1 321 ? 0.337 38.031 25.656 1 75.12 321 ASP A C 1
ATOM 2615 O O . ASP A 1 321 ? 0.645 36.844 25.672 1 75.12 321 ASP A O 1
ATOM 2619 N N . PRO B 1 1 ? -25 -5.055 -16.844 1 80.88 1 PRO B N 1
ATOM 2620 C CA . PRO B 1 1 ? -25.672 -6.156 -16.156 1 80.88 1 PRO B CA 1
ATOM 2621 C C . PRO B 1 1 ? -24.859 -7.453 -16.203 1 80.88 1 PRO B C 1
ATOM 2623 O O . PRO B 1 1 ? -24.172 -7.727 -17.188 1 80.88 1 PRO B O 1
ATOM 2626 N N . ILE B 1 2 ? -24.859 -8.234 -15.078 1 90.06 2 ILE B N 1
ATOM 2627 C CA . ILE B 1 2 ? -24.203 -9.531 -15.008 1 90.06 2 ILE B CA 1
ATOM 2628 C C . ILE B 1 2 ? -25.047 -10.578 -15.727 1 90.06 2 ILE B C 1
ATOM 2630 O O . ILE B 1 2 ? -26.234 -10.758 -15.414 1 90.06 2 ILE B O 1
ATOM 2634 N N . PRO B 1 3 ? -24.438 -11.211 -16.656 1 92.38 3 PRO B N 1
ATOM 2635 C CA . PRO B 1 3 ? -25.219 -12.219 -17.375 1 92.38 3 PRO B CA 1
ATOM 2636 C C . PRO B 1 3 ? -25.516 -13.453 -16.531 1 92.38 3 PRO B C 1
ATOM 2638 O O . PRO B 1 3 ? -25.016 -13.57 -15.406 1 92.38 3 PRO B O 1
ATOM 2641 N N . GLU B 1 4 ? -26.375 -14.344 -17.125 1 95 4 GLU B N 1
ATOM 2642 C CA . GLU B 1 4 ? -26.547 -15.656 -16.516 1 95 4 GLU B CA 1
ATOM 2643 C C . GLU B 1 4 ? -25.25 -16.453 -16.547 1 95 4 GLU B C 1
ATOM 2645 O O . GLU B 1 4 ? -24.578 -16.531 -17.578 1 95 4 GLU B O 1
ATOM 2650 N N . VAL B 1 5 ? -24.906 -17.047 -15.391 1 95.38 5 VAL B N 1
ATOM 2651 C CA . VAL B 1 5 ? -23.656 -17.797 -15.312 1 95.38 5 VAL B CA 1
ATOM 2652 C C . VAL B 1 5 ? -23.953 -19.266 -14.992 1 95.38 5 VAL B C 1
ATOM 2654 O O . VAL B 1 5 ? -24.953 -19.578 -14.328 1 95.38 5 VAL B O 1
ATOM 2657 N N . LEU B 1 6 ? -23.094 -20.062 -15.492 1 95.56 6 LEU B N 1
ATOM 2658 C CA . LEU B 1 6 ? -23.25 -21.484 -15.172 1 95.56 6 LEU B CA 1
ATOM 2659 C C . LEU B 1 6 ? -23.078 -21.719 -13.672 1 95.56 6 LEU B C 1
ATOM 2661 O O . LEU B 1 6 ? -23.828 -22.484 -13.062 1 95.56 6 LEU B O 1
ATOM 2665 N N . ARG B 1 7 ? -21.969 -21.062 -13.164 1 92.88 7 ARG B N 1
ATOM 2666 C CA . ARG B 1 7 ? -21.656 -21.188 -11.742 1 92.88 7 ARG B CA 1
ATOM 2667 C C . ARG B 1 7 ? -21.031 -19.891 -11.211 1 92.88 7 ARG B C 1
ATOM 2669 O O . ARG B 1 7 ? -20.172 -19.312 -11.859 1 92.88 7 ARG B O 1
ATOM 2676 N N . VAL B 1 8 ? -21.531 -19.531 -10.07 1 93.12 8 VAL B N 1
ATOM 2677 C CA . VAL B 1 8 ? -20.875 -18.469 -9.336 1 93.12 8 VAL B CA 1
ATOM 2678 C C . VAL B 1 8 ? -19.641 -19.016 -8.617 1 93.12 8 VAL B C 1
ATOM 2680 O O . VAL B 1 8 ? -19.734 -20 -7.895 1 93.12 8 VAL B O 1
ATOM 2683 N N . PRO B 1 9 ? -18.516 -18.359 -8.836 1 91.94 9 PRO B N 1
ATOM 2684 C CA . PRO B 1 9 ? -17.312 -18.938 -8.258 1 91.94 9 PRO B CA 1
ATOM 2685 C C . PRO B 1 9 ? -17.312 -18.922 -6.727 1 91.94 9 PRO B C 1
ATOM 2687 O O . PRO B 1 9 ? -17.781 -17.953 -6.121 1 91.94 9 PRO B O 1
ATOM 2690 N N . GLN B 1 10 ? -16.719 -19.953 -6.242 1 87.44 10 GLN B N 1
ATOM 2691 C CA . GLN B 1 10 ? -16.562 -20.047 -4.797 1 87.44 10 GLN B CA 1
ATOM 2692 C C . GLN B 1 10 ? -15.25 -19.422 -4.344 1 87.44 10 GLN B C 1
ATOM 2694 O O . GLN B 1 10 ? -14.375 -19.141 -5.168 1 87.44 10 GLN B O 1
ATOM 2699 N N . LYS B 1 11 ? -15.18 -19.281 -3.021 1 87.38 11 LYS B N 1
ATOM 2700 C CA . LYS B 1 11 ? -13.891 -18.875 -2.451 1 87.38 11 LYS B CA 1
ATOM 2701 C C . LYS B 1 11 ? -12.828 -19.938 -2.701 1 87.38 11 LYS B C 1
ATOM 2703 O O . LYS B 1 11 ? -13.141 -21.141 -2.762 1 87.38 11 LYS B O 1
ATOM 2708 N N . GLN B 1 12 ? -11.648 -19.438 -2.73 1 82.38 12 GLN B N 1
ATOM 2709 C CA . GLN B 1 12 ? -10.531 -20.359 -2.92 1 82.38 12 GLN B CA 1
ATOM 2710 C C . GLN B 1 12 ? -10.414 -21.328 -1.744 1 82.38 12 GLN B C 1
ATOM 2712 O O . GLN B 1 12 ? -9.953 -22.453 -1.909 1 82.38 12 GLN B O 1
ATOM 2717 N N . THR B 1 13 ? -10.82 -20.859 -0.585 1 80.62 13 THR B N 1
ATOM 2718 C CA . THR B 1 13 ? -10.75 -21.672 0.626 1 80.62 13 THR B CA 1
ATOM 2719 C C . THR B 1 13 ? -11.938 -22.625 0.703 1 80.62 13 THR B C 1
ATOM 2721 O O . THR B 1 13 ? -11.992 -23.484 1.597 1 80.62 13 THR B O 1
ATOM 2724 N N . GLY B 1 14 ? -12.789 -22.469 -0.202 1 75.69 14 GLY B N 1
ATOM 2725 C CA . GLY B 1 14 ? -14.016 -23.25 -0.156 1 75.69 14 GLY B CA 1
ATOM 2726 C C . GLY B 1 14 ? -15.125 -22.562 0.615 1 75.69 14 GLY B C 1
ATOM 2727 O O . GLY B 1 14 ? -14.883 -21.578 1.323 1 75.69 14 GLY B O 1
ATOM 2728 N N . GLY B 1 15 ? -16.297 -22.953 0.402 1 71.38 15 GLY B N 1
ATOM 2729 C CA . GLY B 1 15 ? -17.469 -22.547 1.169 1 71.38 15 GLY B CA 1
ATOM 2730 C C . GLY B 1 15 ? -17.922 -21.125 0.863 1 71.38 15 GLY B C 1
ATOM 2731 O O . GLY B 1 15 ? -17.453 -20.172 1.491 1 71.38 15 GLY B O 1
ATOM 2732 N N . GLY B 1 16 ? -18.781 -21.031 -0.055 1 81.5 16 GLY B N 1
ATOM 2733 C CA . GLY B 1 16 ? -19.438 -19.75 -0.274 1 81.5 16 GLY B CA 1
ATOM 2734 C C . GLY B 1 16 ? -18.969 -19.047 -1.531 1 81.5 16 GLY B C 1
ATOM 2735 O O . GLY B 1 16 ? -18.031 -19.484 -2.188 1 81.5 16 GLY B O 1
ATOM 2736 N N . VAL B 1 17 ? -19.516 -17.859 -1.764 1 88 17 VAL B N 1
ATOM 2737 C CA . VAL B 1 17 ? -19.297 -17.094 -2.984 1 88 17 VAL B CA 1
ATOM 2738 C C . VAL B 1 17 ? -18.047 -16.219 -2.832 1 88 17 VAL B C 1
ATOM 2740 O O . VAL B 1 17 ? -17.812 -15.641 -1.772 1 88 17 VAL B O 1
ATOM 2743 N N . SER B 1 18 ? -17.312 -16.172 -3.859 1 87.25 18 SER B N 1
ATOM 2744 C CA . SER B 1 18 ? -16.141 -15.281 -3.863 1 87.25 18 SER B CA 1
ATOM 2745 C C . SER B 1 18 ? -16.562 -13.82 -3.758 1 87.25 18 SER B C 1
ATOM 2747 O O . SER B 1 18 ? -17.375 -13.336 -4.559 1 87.25 18 SER B O 1
ATOM 2749 N N . GLY B 1 19 ? -15.992 -13.117 -2.824 1 84.25 19 GLY B N 1
ATOM 2750 C CA . GLY B 1 19 ? -16.266 -11.695 -2.688 1 84.25 19 GLY B CA 1
ATOM 2751 C C . GLY B 1 19 ? -15.742 -10.875 -3.857 1 84.25 19 GLY B C 1
ATOM 2752 O O . GLY B 1 19 ? -16.156 -9.727 -4.051 1 84.25 19 GLY B O 1
ATOM 2753 N N . LEU B 1 20 ? -14.945 -11.492 -4.648 1 88.81 20 LEU B N 1
ATOM 2754 C CA . LEU B 1 20 ? -14.305 -10.797 -5.762 1 88.81 20 LEU B CA 1
ATOM 2755 C C . LEU B 1 20 ? -15.172 -10.875 -7.016 1 88.81 20 LEU B C 1
ATOM 2757 O O . LEU B 1 20 ? -14.914 -10.172 -7.992 1 88.81 20 LEU B O 1
ATOM 2761 N N . TRP B 1 21 ? -16.172 -11.727 -6.953 1 92.25 21 TRP B N 1
ATOM 2762 C CA . TRP B 1 21 ? -16.953 -12.023 -8.148 1 92.25 21 TRP B CA 1
ATOM 2763 C C . TRP B 1 21 ? -17.656 -10.773 -8.672 1 92.25 21 TRP B C 1
ATOM 2765 O O . TRP B 1 21 ? -17.5 -10.422 -9.844 1 92.25 21 TRP B O 1
ATOM 2775 N N . ARG B 1 22 ? -18.297 -10.086 -7.828 1 91.25 22 ARG B N 1
ATOM 2776 C CA . ARG B 1 22 ? -19.016 -8.883 -8.25 1 91.25 22 ARG B CA 1
ATOM 2777 C C . ARG B 1 22 ? -18.031 -7.797 -8.672 1 91.25 22 ARG B C 1
ATOM 2779 O O . ARG B 1 22 ? -18.297 -7.043 -9.609 1 91.25 22 ARG B O 1
ATOM 2786 N N . HIS B 1 23 ? -16.922 -7.766 -7.977 1 91.94 23 HIS B N 1
ATOM 2787 C CA . HIS B 1 23 ? -15.898 -6.793 -8.328 1 91.94 23 HIS B CA 1
ATOM 2788 C C . HIS B 1 23 ? -15.344 -7.059 -9.727 1 91.94 23 HIS B C 1
ATOM 2790 O O . HIS B 1 23 ? -15.07 -6.121 -10.477 1 91.94 23 HIS B O 1
ATOM 2796 N N . ASP B 1 24 ? -15.234 -8.266 -9.984 1 94 24 ASP B N 1
ATOM 2797 C CA . ASP B 1 24 ? -14.734 -8.617 -11.312 1 94 24 ASP B CA 1
ATOM 2798 C C . ASP B 1 24 ? -15.672 -8.117 -12.406 1 94 24 ASP B C 1
ATOM 2800 O O . ASP B 1 24 ? -15.227 -7.539 -13.398 1 94 24 ASP B O 1
ATOM 2804 N N . TRP B 1 25 ? -16.922 -8.258 -12.234 1 95.12 25 TRP B N 1
ATOM 2805 C CA . TRP B 1 25 ? -17.891 -7.816 -13.234 1 95.12 25 TRP B CA 1
ATOM 2806 C C . TRP B 1 25 ? -17.922 -6.297 -13.336 1 95.12 25 TRP B C 1
ATOM 2808 O O . TRP B 1 25 ? -18.062 -5.746 -14.43 1 95.12 25 TRP B O 1
ATOM 2818 N N . ALA B 1 26 ? -17.75 -5.699 -12.234 1 93.25 26 ALA B N 1
ATOM 2819 C CA . ALA B 1 26 ? -17.641 -4.242 -12.258 1 93.25 26 ALA B CA 1
ATOM 2820 C C . ALA B 1 26 ? -16.406 -3.799 -13.031 1 93.25 26 ALA B C 1
ATOM 2822 O O . ALA B 1 26 ? -16.469 -2.869 -13.836 1 93.25 26 ALA B O 1
ATOM 2823 N N . ASN B 1 27 ? -15.352 -4.441 -12.805 1 94.25 27 ASN B N 1
ATOM 2824 C CA . ASN B 1 27 ? -14.094 -4.109 -13.469 1 94.25 27 ASN B CA 1
ATOM 2825 C C . ASN B 1 27 ? -14.203 -4.289 -14.984 1 94.25 27 ASN B C 1
ATOM 2827 O O . ASN B 1 27 ? -13.617 -3.52 -15.75 1 94.25 27 ASN B O 1
ATOM 2831 N N . ARG B 1 28 ? -14.914 -5.266 -15.398 1 94.25 28 ARG B N 1
ATOM 2832 C CA . ARG B 1 28 ? -15.031 -5.562 -16.828 1 94.25 28 ARG B CA 1
ATOM 2833 C C . ARG B 1 28 ? -15.695 -4.41 -17.562 1 94.25 28 ARG B C 1
ATOM 2835 O O . ARG B 1 28 ? -15.492 -4.25 -18.781 1 94.25 28 ARG B O 1
ATOM 2842 N N . GLU B 1 29 ? -16.422 -3.605 -16.844 1 93.44 29 GLU B N 1
ATOM 2843 C CA . GLU B 1 29 ? -17.031 -2.428 -17.469 1 93.44 29 GLU B CA 1
ATOM 2844 C C . GLU B 1 29 ? -15.961 -1.424 -17.891 1 93.44 29 GLU B C 1
ATOM 2846 O O . GLU B 1 29 ? -16.188 -0.619 -18.797 1 93.44 29 GLU B O 1
ATOM 2851 N N . TYR B 1 30 ? -14.812 -1.57 -17.281 1 93.56 30 TYR B N 1
ATOM 2852 C CA . TYR B 1 30 ? -13.734 -0.622 -17.578 1 93.56 30 TYR B CA 1
ATOM 2853 C C . TYR B 1 30 ? -12.672 -1.256 -18.453 1 93.56 30 TYR B C 1
ATOM 2855 O O . TYR B 1 30 ? -11.727 -0.583 -18.875 1 93.56 30 TYR B O 1
ATOM 2863 N N . ILE B 1 31 ? -12.797 -2.502 -18.734 1 95.12 31 ILE B N 1
ATOM 2864 C CA . ILE B 1 31 ? -11.875 -3.229 -19.609 1 95.12 31 ILE B CA 1
ATOM 2865 C C . ILE B 1 31 ? -12.555 -3.541 -20.938 1 95.12 31 ILE B C 1
ATOM 2867 O O . ILE B 1 31 ? -13.141 -4.613 -21.094 1 95.12 31 ILE B O 1
ATOM 2871 N N . GLN B 1 32 ? -12.477 -2.65 -21.891 1 89.19 32 GLN B N 1
ATOM 2872 C CA . GLN B 1 32 ? -13.297 -2.721 -23.094 1 89.19 32 GLN B CA 1
ATOM 2873 C C . GLN B 1 32 ? -12.453 -3.102 -24.312 1 89.19 32 GLN B C 1
ATOM 2875 O O . GLN B 1 32 ? -12.977 -3.615 -25.297 1 89.19 32 GLN B O 1
ATOM 2880 N N . GLN B 1 33 ? -11.18 -2.824 -24.234 1 95.62 33 GLN B N 1
ATOM 2881 C CA . GLN B 1 33 ? -10.227 -3.17 -25.281 1 95.62 33 GLN B CA 1
ATOM 2882 C C . GLN B 1 33 ? -8.93 -3.705 -24.688 1 95.62 33 GLN B C 1
ATOM 2884 O O . GLN B 1 33 ? -8.695 -3.598 -23.484 1 95.62 33 GLN B O 1
ATOM 2889 N N . GLU B 1 34 ? -8.164 -4.23 -25.484 1 96.75 34 GLU B N 1
ATOM 2890 C CA . GLU B 1 34 ? -6.977 -4.934 -25.016 1 96.75 34 GLU B CA 1
ATOM 2891 C C . GLU B 1 34 ? -6.09 -4.016 -24.188 1 96.75 34 GLU B C 1
ATOM 2893 O O . GLU B 1 34 ? -5.508 -4.445 -23.188 1 96.75 34 GLU B O 1
ATOM 2898 N N . ALA B 1 35 ? -6.027 -2.787 -24.641 1 97.38 35 ALA B N 1
ATOM 2899 C CA . ALA B 1 35 ? -5.164 -1.819 -23.969 1 97.38 35 ALA B CA 1
ATOM 2900 C C . ALA B 1 35 ? -5.621 -1.582 -22.547 1 97.38 35 ALA B C 1
ATOM 2902 O O . ALA B 1 35 ? -4.859 -1.062 -21.719 1 97.38 35 ALA B O 1
ATOM 2903 N N . ASP B 1 36 ? -6.859 -1.994 -22.203 1 97.56 36 ASP B N 1
ATOM 2904 C CA . ASP B 1 36 ? -7.434 -1.746 -20.875 1 97.56 36 ASP B CA 1
ATOM 2905 C C . ASP B 1 36 ? -7.078 -2.867 -19.906 1 97.56 36 ASP B C 1
ATOM 2907 O O . ASP B 1 36 ? -7.242 -2.719 -18.703 1 97.56 36 ASP B O 1
ATOM 2911 N N . PHE B 1 37 ? -6.574 -3.947 -20.406 1 97.69 37 PHE B N 1
ATOM 2912 C CA . PHE B 1 37 ? -6.281 -5.09 -19.547 1 97.69 37 PHE B CA 1
ATOM 2913 C C . PHE B 1 37 ? -5.078 -4.809 -18.656 1 97.69 37 PHE B C 1
ATOM 2915 O O . PHE B 1 37 ? -4.066 -4.273 -19.125 1 97.69 37 PHE B O 1
ATOM 2922 N N . PRO B 1 38 ? -5.125 -5.285 -17.375 1 97.12 38 PRO B N 1
ATOM 2923 C CA . PRO B 1 38 ? -3.988 -5.074 -16.484 1 97.12 38 PRO B CA 1
ATOM 2924 C C . PRO B 1 38 ? -2.693 -5.684 -17.016 1 97.12 38 PRO B C 1
ATOM 2926 O O . PRO B 1 38 ? -1.629 -5.07 -16.906 1 97.12 38 PRO B O 1
ATOM 2929 N N . GLN B 1 39 ? -2.766 -6.879 -17.594 1 97.75 39 GLN B N 1
ATOM 2930 C CA . GLN B 1 39 ? -1.527 -7.477 -18.078 1 97.75 39 GLN B CA 1
ATOM 2931 C C . GLN B 1 39 ? -0.918 -6.641 -19.203 1 97.75 39 GLN B C 1
ATOM 2933 O O . GLN B 1 39 ? 0.302 -6.477 -19.281 1 97.75 39 GLN B O 1
ATOM 2938 N N . THR B 1 40 ? -1.765 -6.113 -20.078 1 98.31 40 THR B N 1
ATOM 2939 C CA . THR B 1 40 ? -1.251 -5.273 -21.156 1 98.31 40 THR B CA 1
ATOM 2940 C C . THR B 1 40 ? -0.562 -4.035 -20.594 1 98.31 40 THR B C 1
ATOM 2942 O O . THR B 1 40 ? 0.532 -3.674 -21.031 1 98.31 40 THR B O 1
ATOM 2945 N N . LYS B 1 41 ? -1.169 -3.5 -19.609 1 98.19 41 LYS B N 1
ATOM 2946 C CA . LYS B 1 41 ? -0.605 -2.299 -19 1 98.19 41 LYS B CA 1
ATOM 2947 C C . LYS B 1 41 ? 0.726 -2.604 -18.312 1 98.19 41 LYS B C 1
ATOM 2949 O O . LYS B 1 41 ? 1.666 -1.811 -18.391 1 98.19 41 LYS B O 1
ATOM 2954 N N . VAL B 1 42 ? 0.81 -3.67 -17.656 1 98.56 42 VAL B N 1
ATOM 2955 C CA . VAL B 1 42 ? 2.039 -4.074 -16.969 1 98.56 42 VAL B CA 1
ATOM 2956 C C . VAL B 1 42 ? 3.146 -4.289 -18 1 98.56 42 VAL B C 1
ATOM 2958 O O . VAL B 1 42 ? 4.266 -3.805 -17.828 1 98.56 42 VAL B O 1
ATOM 2961 N N . PHE B 1 43 ? 2.82 -4.922 -19.047 1 98.69 43 PHE B N 1
ATOM 2962 C CA . PHE B 1 43 ? 3.824 -5.18 -20.078 1 98.69 43 PHE B CA 1
ATOM 2963 C C . PHE B 1 43 ? 4.207 -3.895 -20.797 1 98.69 43 PHE B C 1
ATOM 2965 O O . PHE B 1 43 ? 5.359 -3.723 -21.203 1 98.69 43 PHE B O 1
ATOM 2972 N N . ASP B 1 44 ? 3.191 -3.002 -20.984 1 98.69 44 ASP B N 1
ATOM 2973 C CA . ASP B 1 44 ? 3.52 -1.685 -21.516 1 98.69 44 ASP B CA 1
ATOM 2974 C C . ASP B 1 44 ? 4.578 -0.991 -20.672 1 98.69 44 ASP B C 1
ATOM 2976 O O . ASP B 1 44 ? 5.566 -0.476 -21.188 1 98.69 44 ASP B O 1
ATOM 2980 N N . ALA B 1 45 ? 4.375 -1.074 -19.391 1 98.31 45 ALA B N 1
ATOM 2981 C CA . ALA B 1 45 ? 5.328 -0.449 -18.484 1 98.31 45 ALA B CA 1
ATOM 2982 C C . ALA B 1 45 ? 6.688 -1.132 -18.547 1 98.31 45 ALA B C 1
ATOM 2984 O O . ALA B 1 45 ? 7.727 -0.467 -18.516 1 98.31 45 ALA B O 1
ATOM 2985 N N . GLY B 1 46 ? 6.672 -2.414 -18.625 1 98.62 46 GLY B N 1
ATOM 2986 C CA . GLY B 1 46 ? 7.918 -3.148 -18.781 1 98.62 46 GLY B CA 1
ATOM 2987 C C . GLY B 1 46 ? 8.672 -2.797 -20.047 1 98.62 46 GLY B C 1
ATOM 2988 O O . GLY B 1 46 ? 9.883 -2.586 -20.016 1 98.62 46 GLY B O 1
ATOM 2989 N N . CYS B 1 47 ? 7.957 -2.666 -21.141 1 98.69 47 CYS B N 1
ATOM 2990 C CA . CYS B 1 47 ? 8.57 -2.295 -22.406 1 98.69 47 CYS B CA 1
ATOM 2991 C C . CYS B 1 47 ? 9.125 -0.879 -22.359 1 98.69 47 CYS B C 1
ATOM 2993 O O . CYS B 1 47 ? 10.234 -0.627 -22.828 1 98.69 47 CYS B O 1
ATOM 2995 N N . ASP B 1 48 ? 8.367 -0.044 -21.781 1 98 48 ASP B N 1
ATOM 2996 C CA . ASP B 1 48 ? 8.836 1.33 -21.625 1 98 48 ASP B CA 1
ATOM 2997 C C . ASP B 1 48 ? 10.133 1.381 -20.812 1 98 48 ASP B C 1
ATOM 2999 O O . ASP B 1 48 ? 11.039 2.145 -21.141 1 98 48 ASP B O 1
ATOM 3003 N N . PHE B 1 49 ? 10.188 0.691 -19.766 1 98.19 49 PHE B N 1
ATOM 3004 C CA . PHE B 1 49 ? 11.391 0.617 -18.953 1 98.19 49 PHE B CA 1
ATOM 3005 C C . PHE B 1 49 ? 12.594 0.19 -19.797 1 98.19 49 PHE B C 1
ATOM 3007 O O . PHE B 1 49 ? 13.656 0.8 -19.719 1 98.19 49 PHE B O 1
ATOM 3014 N N . ILE B 1 50 ? 12.391 -0.817 -20.562 1 98.5 50 ILE B N 1
ATOM 3015 C CA . ILE B 1 50 ? 13.484 -1.342 -21.375 1 98.5 50 ILE B CA 1
ATOM 3016 C C . ILE B 1 50 ? 13.914 -0.295 -22.406 1 98.5 50 ILE B C 1
ATOM 3018 O O . ILE B 1 50 ? 15.109 -0.049 -22.578 1 98.5 50 ILE B O 1
ATOM 3022 N N . HIS B 1 51 ? 12.938 0.335 -23.031 1 97.75 51 HIS B N 1
ATOM 3023 C CA . HIS B 1 51 ? 13.258 1.381 -23.984 1 97.75 51 HIS B CA 1
ATOM 3024 C C . HIS B 1 51 ? 14.117 2.475 -23.359 1 97.75 51 HIS B C 1
ATOM 3026 O O . HIS B 1 51 ? 15.078 2.943 -23.953 1 97.75 51 HIS B O 1
ATOM 3032 N N . LYS B 1 52 ? 13.836 2.715 -22.203 1 94.88 52 LYS B N 1
ATOM 3033 C CA . LYS B 1 52 ? 14.492 3.826 -21.516 1 94.88 52 LYS B CA 1
ATOM 3034 C C . LYS B 1 52 ? 15.859 3.41 -20.984 1 94.88 52 LYS B C 1
ATOM 3036 O O . LYS B 1 52 ? 16.781 4.219 -20.938 1 94.88 52 LYS B O 1
ATOM 3041 N N . ASN B 1 53 ? 15.977 2.131 -20.594 1 96.88 53 ASN B N 1
ATOM 3042 C CA . ASN B 1 53 ? 17.125 1.787 -19.766 1 96.88 53 ASN B CA 1
ATOM 3043 C C . ASN B 1 53 ? 18.031 0.786 -20.453 1 96.88 53 ASN B C 1
ATOM 3045 O O . ASN B 1 53 ? 19.062 0.376 -19.891 1 96.88 53 ASN B O 1
ATOM 3049 N N . GLN B 1 54 ? 17.75 0.437 -21.641 1 96.44 54 GLN B N 1
ATOM 3050 C CA . GLN B 1 54 ? 18.469 -0.641 -22.312 1 96.44 54 GLN B CA 1
ATOM 3051 C C . GLN B 1 54 ? 19.953 -0.315 -22.422 1 96.44 54 GLN B C 1
ATOM 3053 O O . GLN B 1 54 ? 20.797 -1.219 -22.484 1 96.44 54 GLN B O 1
ATOM 3058 N N . ALA B 1 55 ? 20.312 0.944 -22.391 1 96.62 55 ALA B N 1
ATOM 3059 C CA . ALA B 1 55 ? 21.719 1.332 -22.531 1 96.62 55 ALA B CA 1
ATOM 3060 C C . ALA B 1 55 ? 22.406 1.409 -21.172 1 96.62 55 ALA B C 1
ATOM 3062 O O . ALA B 1 55 ? 23.625 1.596 -21.094 1 96.62 55 ALA B O 1
ATOM 3063 N N . GLU B 1 56 ? 21.656 1.248 -20.109 1 96.62 56 GLU B N 1
ATOM 3064 C CA . GLU B 1 56 ? 22.219 1.299 -18.75 1 96.62 56 GLU B CA 1
ATOM 3065 C C . GLU B 1 56 ? 22.656 -0.086 -18.281 1 96.62 56 GLU B C 1
ATOM 3067 O O . GLU B 1 56 ? 22.25 -1.099 -18.859 1 96.62 56 GLU B O 1
ATOM 3072 N N . ASP B 1 57 ? 23.5 0.016 -17.25 1 95.19 57 ASP B N 1
ATOM 3073 C CA . ASP B 1 57 ? 23.969 -1.226 -16.641 1 95.19 57 ASP B CA 1
ATOM 3074 C C . ASP B 1 57 ? 23.25 -1.515 -15.336 1 95.19 57 ASP B C 1
ATOM 3076 O O . ASP B 1 57 ? 22.656 -0.614 -14.734 1 95.19 57 ASP B O 1
ATOM 3080 N N . ASN B 1 58 ? 23.188 -2.787 -15.078 1 96.25 58 ASN B N 1
ATOM 3081 C CA . ASN B 1 58 ? 22.844 -3.24 -13.734 1 96.25 58 ASN B CA 1
ATOM 3082 C C . ASN B 1 58 ? 21.391 -2.895 -13.398 1 96.25 58 ASN B C 1
ATOM 3084 O O . ASN B 1 58 ? 21.109 -2.377 -12.312 1 96.25 58 ASN B O 1
ATOM 3088 N N . TRP B 1 59 ? 20.578 -3.072 -14.273 1 97.19 59 TRP B N 1
ATOM 3089 C CA . TRP B 1 59 ? 19.156 -2.908 -13.961 1 97.19 59 TRP B CA 1
ATOM 3090 C C . TRP B 1 59 ? 18.484 -4.262 -13.773 1 97.19 59 TRP B C 1
ATOM 3092 O O . TRP B 1 59 ? 18.969 -5.281 -14.273 1 97.19 59 TRP B O 1
ATOM 3102 N N . LEU B 1 60 ? 17.484 -4.336 -13 1 98.25 60 LEU B N 1
ATOM 3103 C CA . LEU B 1 60 ? 16.578 -5.453 -12.789 1 98.25 60 LEU B CA 1
ATOM 3104 C C . LEU B 1 60 ? 15.141 -5.039 -13.078 1 98.25 60 LEU B C 1
ATOM 3106 O O . LEU B 1 60 ? 14.656 -4.039 -12.547 1 98.25 60 LEU B O 1
ATOM 3110 N N . LEU B 1 61 ? 14.492 -5.734 -13.93 1 98.31 61 LEU B N 1
ATOM 3111 C CA . LEU B 1 61 ? 13.078 -5.535 -14.242 1 98.31 61 LEU B CA 1
ATOM 3112 C C . LEU B 1 61 ? 12.266 -6.777 -13.891 1 98.31 61 LEU B C 1
ATOM 3114 O O . LEU B 1 61 ? 12.562 -7.875 -14.367 1 98.31 61 LEU B O 1
ATOM 3118 N N . GLN B 1 62 ? 11.375 -6.59 -13.07 1 98.31 62 GLN B N 1
ATOM 3119 C CA . GLN B 1 62 ? 10.43 -7.656 -12.758 1 98.31 62 GLN B CA 1
ATOM 3120 C C . GLN B 1 62 ? 9.039 -7.344 -13.312 1 98.31 62 GLN B C 1
ATOM 3122 O O . GLN B 1 62 ? 8.43 -6.34 -12.938 1 98.31 62 GLN B O 1
ATOM 3127 N N . VAL B 1 63 ? 8.594 -8.109 -14.18 1 98.12 63 VAL B N 1
ATOM 3128 C CA . VAL B 1 63 ? 7.258 -8.008 -14.75 1 98.12 63 VAL B CA 1
ATOM 3129 C C . VAL B 1 63 ? 6.375 -9.125 -14.211 1 98.12 63 VAL B C 1
ATOM 3131 O O . VAL B 1 63 ? 6.602 -10.305 -14.5 1 98.12 63 VAL B O 1
ATOM 3134 N N . GLU B 1 64 ? 5.434 -8.734 -13.43 1 96.69 64 GLU B N 1
ATOM 3135 C CA . GLU B 1 64 ? 4.527 -9.703 -12.82 1 96.69 64 GLU B CA 1
ATOM 3136 C C . GLU B 1 64 ? 3.076 -9.414 -13.195 1 96.69 64 GLU B C 1
ATOM 3138 O O . GLU B 1 64 ? 2.6 -8.289 -13.047 1 96.69 64 GLU B O 1
ATOM 3143 N N . THR B 1 65 ? 2.424 -10.391 -13.703 1 95.25 65 THR B N 1
ATOM 3144 C CA . THR B 1 65 ? 1.022 -10.227 -14.07 1 95.25 65 THR B CA 1
ATOM 3145 C C . THR B 1 65 ? 0.152 -11.258 -13.359 1 95.25 65 THR B C 1
ATOM 3147 O O . THR B 1 65 ? 0.628 -12.336 -12.992 1 95.25 65 THR B O 1
ATOM 3150 N N . PHE B 1 66 ? -1.04 -10.914 -13.172 1 94.31 66 PHE B N 1
ATOM 3151 C CA . PHE B 1 66 ? -2.029 -11.789 -12.555 1 94.31 66 PHE B CA 1
ATOM 3152 C C . PHE B 1 66 ? -2.441 -12.898 -13.516 1 94.31 66 PHE B C 1
ATOM 3154 O O . PHE B 1 66 ? -2.682 -14.031 -13.102 1 94.31 66 PHE B O 1
ATOM 3161 N N . ASP B 1 67 ? -2.568 -12.633 -14.781 1 96.25 67 ASP B N 1
ATOM 3162 C CA . ASP B 1 67 ? -2.906 -13.625 -15.797 1 96.25 67 ASP B CA 1
ATOM 3163 C C . ASP B 1 67 ? -1.8 -14.664 -15.945 1 96.25 67 ASP B C 1
ATOM 3165 O O . ASP B 1 67 ? -0.622 -14.352 -15.75 1 96.25 67 ASP B O 1
ATOM 3169 N N . PRO B 1 68 ? -2.148 -15.906 -16.094 1 96.44 68 PRO B N 1
ATOM 3170 C CA . PRO B 1 68 ? -3.465 -16.344 -16.562 1 96.44 68 PRO B CA 1
ATOM 3171 C C . PRO B 1 68 ? -4.375 -16.812 -15.43 1 96.44 68 PRO B C 1
ATOM 3173 O O . PRO B 1 68 ? -5.16 -17.75 -15.609 1 96.44 68 PRO B O 1
ATOM 3176 N N . HIS B 1 69 ? -4.207 -16.219 -14.297 1 94.69 69 HIS B N 1
ATOM 3177 C CA . HIS B 1 69 ? -5.098 -16.531 -13.18 1 94.69 69 HIS B CA 1
ATOM 3178 C C . HIS B 1 69 ? -6.555 -16.312 -13.57 1 94.69 69 HIS B C 1
ATOM 3180 O O . HIS B 1 69 ? -6.871 -15.422 -14.359 1 94.69 69 HIS B O 1
ATOM 3186 N N . GLU B 1 70 ? -7.465 -17.109 -13.031 1 94 70 GLU B N 1
ATOM 3187 C CA . GLU B 1 70 ? -8.891 -16.922 -13.281 1 94 70 GLU B CA 1
ATOM 3188 C C . GLU B 1 70 ? -9.398 -15.625 -12.672 1 94 70 GLU B C 1
ATOM 3190 O O . GLU B 1 70 ? -8.852 -15.148 -11.68 1 94 70 GLU B O 1
ATOM 3195 N N . PRO B 1 71 ? -10.422 -15.117 -13.227 1 95.88 71 PRO B N 1
ATOM 3196 C CA . PRO B 1 71 ? -11.242 -15.562 -14.352 1 95.88 71 PRO B CA 1
ATOM 3197 C C . PRO B 1 71 ? -10.516 -15.469 -15.695 1 95.88 71 PRO B C 1
ATOM 3199 O O . PRO B 1 71 ? -9.695 -14.562 -15.891 1 95.88 71 PRO B O 1
ATOM 3202 N N . PHE B 1 72 ? -10.914 -16.375 -16.531 1 97.56 72 PHE B N 1
ATOM 3203 C CA . PHE B 1 72 ? -10.258 -16.438 -17.828 1 97.56 72 PHE B CA 1
ATOM 3204 C C . PHE B 1 72 ? -10.898 -15.461 -18.812 1 97.56 72 PHE B C 1
ATOM 3206 O O . PHE B 1 72 ? -11.609 -15.867 -19.734 1 97.56 72 PHE B O 1
ATOM 3213 N N . TYR B 1 73 ? -10.523 -14.234 -18.625 1 96.56 73 TYR B N 1
ATOM 3214 C CA . TYR B 1 73 ? -11.047 -13.117 -19.406 1 96.56 73 TYR B CA 1
ATOM 3215 C C . TYR B 1 73 ? -10.047 -12.68 -20.469 1 96.56 73 TYR B C 1
ATOM 3217 O O . TYR B 1 73 ? -8.922 -12.281 -20.141 1 96.56 73 TYR B O 1
ATOM 3225 N N . ALA B 1 74 ? -10.406 -12.797 -21.75 1 96.56 74 ALA B N 1
ATOM 3226 C CA . ALA B 1 74 ? -9.578 -12.406 -22.891 1 96.56 74 ALA B CA 1
ATOM 3227 C C . ALA B 1 74 ? -10.414 -11.734 -23.969 1 96.56 74 ALA B C 1
ATOM 3229 O O . ALA B 1 74 ? -11.648 -11.852 -23.984 1 96.56 74 ALA B O 1
ATOM 3230 N N . THR B 1 75 ? -9.82 -11.078 -24.875 1 96.25 75 THR B N 1
ATOM 3231 C CA . THR B 1 75 ? -10.539 -10.422 -25.953 1 96.25 75 THR B CA 1
ATOM 3232 C C . THR B 1 75 ? -10.969 -11.43 -27.016 1 96.25 75 THR B C 1
ATOM 3234 O O . THR B 1 75 ? -10.438 -12.547 -27.062 1 96.25 75 THR B O 1
ATOM 3237 N N . GLU B 1 76 ? -11.828 -10.945 -27.891 1 95.75 76 GLU B N 1
ATOM 3238 C CA . GLU B 1 76 ? -12.336 -11.789 -28.969 1 95.75 76 GLU B CA 1
ATOM 3239 C C . GLU B 1 76 ? -11.211 -12.25 -29.891 1 95.75 76 GLU B C 1
ATOM 3241 O O . GLU B 1 76 ? -11.25 -13.359 -30.422 1 95.75 76 GLU B O 1
ATOM 3246 N N . GLU B 1 77 ? -10.266 -11.461 -29.984 1 96.69 77 GLU B N 1
ATOM 3247 C CA . GLU B 1 77 ? -9.125 -11.789 -30.844 1 96.69 77 GLU B CA 1
ATOM 3248 C C . GLU B 1 77 ? -8.484 -13.109 -30.406 1 96.69 77 GLU B C 1
ATOM 3250 O O . GLU B 1 77 ? -8.078 -13.906 -31.25 1 96.69 77 GLU B O 1
ATOM 3255 N N . TYR B 1 78 ? -8.43 -13.344 -29.172 1 97.94 78 TYR B N 1
ATOM 3256 C CA . TYR B 1 78 ? -7.781 -14.555 -28.672 1 97.94 78 TYR B CA 1
ATOM 3257 C C . TYR B 1 78 ? -8.781 -15.695 -28.531 1 97.94 78 TYR B C 1
ATOM 3259 O O . TYR B 1 78 ? -8.43 -16.859 -28.766 1 97.94 78 TYR B O 1
ATOM 3267 N N . LEU B 1 79 ? -9.984 -15.352 -28.219 1 97.12 79 LEU B N 1
ATOM 3268 C CA . LEU B 1 79 ? -11.023 -16.375 -28.125 1 97.12 79 LEU B CA 1
ATOM 3269 C C . LEU B 1 79 ? -11.242 -17.062 -29.469 1 97.12 79 LEU B C 1
ATOM 3271 O O . LEU B 1 79 ? -11.453 -18.266 -29.516 1 97.12 79 LEU B O 1
ATOM 3275 N N . SER B 1 80 ? -11.07 -16.312 -30.484 1 97.5 80 SER B N 1
ATOM 3276 C CA . SER B 1 80 ? -11.375 -16.797 -31.828 1 97.5 80 SER B CA 1
ATOM 3277 C C . SER B 1 80 ? -10.297 -17.75 -32.344 1 97.5 80 SER B C 1
ATOM 3279 O O . SER B 1 80 ? -10.477 -18.406 -33.344 1 97.5 80 SER B O 1
ATOM 3281 N N . LEU B 1 81 ? -9.242 -17.828 -31.641 1 97.88 81 LEU B N 1
ATOM 3282 C CA . LEU B 1 81 ? -8.172 -18.734 -32.031 1 97.88 81 LEU B CA 1
ATOM 3283 C C . LEU B 1 81 ? -8.57 -20.188 -31.797 1 97.88 81 LEU B C 1
ATOM 3285 O O . LEU B 1 81 ? -7.93 -21.094 -32.312 1 97.88 81 LEU B O 1
ATOM 3289 N N . TYR B 1 82 ? -9.562 -20.391 -31 1 97.94 82 TYR B N 1
ATOM 3290 C CA . TYR B 1 82 ? -9.945 -21.75 -30.609 1 97.94 82 TYR B CA 1
ATOM 3291 C C . TYR B 1 82 ? -11.414 -22.016 -30.922 1 97.94 82 TYR B C 1
ATOM 3293 O O . TYR B 1 82 ? -12.25 -21.109 -30.828 1 97.94 82 TYR B O 1
ATOM 3301 N N . ASP B 1 83 ? -11.711 -23.266 -31.219 1 96.56 83 ASP B N 1
ATOM 3302 C CA . ASP B 1 83 ? -13.086 -23.672 -31.484 1 96.56 83 ASP B CA 1
ATOM 3303 C C . ASP B 1 83 ? -13.82 -24 -30.172 1 96.56 83 ASP B C 1
ATOM 3305 O O . ASP B 1 83 ? -13.547 -25.031 -29.547 1 96.56 83 ASP B O 1
ATOM 3309 N N . ASP B 1 84 ? -14.633 -23.156 -29.781 1 96.88 84 ASP B N 1
ATOM 3310 C CA . ASP B 1 84 ? -15.453 -23.328 -28.578 1 96.88 84 ASP B CA 1
ATOM 3311 C C . ASP B 1 84 ? -16.922 -23.516 -28.953 1 96.88 84 ASP B C 1
ATOM 3313 O O . ASP B 1 84 ? -17.578 -22.578 -29.391 1 96.88 84 ASP B O 1
ATOM 3317 N N . GLU B 1 85 ? -17.484 -24.625 -28.688 1 94.94 85 GLU B N 1
ATOM 3318 C CA . GLU B 1 85 ? -18.844 -24.953 -29.109 1 94.94 85 GLU B CA 1
ATOM 3319 C C . GLU B 1 85 ? -19.844 -24.719 -27.984 1 94.94 85 GLU B C 1
ATOM 3321 O O . GLU B 1 85 ? -21.031 -25.016 -28.125 1 94.94 85 GLU B O 1
ATOM 3326 N N . TRP B 1 86 ? -19.344 -24.25 -26.938 1 96.75 86 TRP B N 1
ATOM 3327 C CA . TRP B 1 86 ? -20.203 -24.062 -25.766 1 96.75 86 TRP B CA 1
ATOM 3328 C C . TRP B 1 86 ? -21.312 -23.047 -26.047 1 96.75 86 TRP B C 1
ATOM 3330 O O . TRP B 1 86 ? -21.047 -21.938 -26.5 1 96.75 86 TRP B O 1
ATOM 3340 N N . GLN B 1 87 ? -22.578 -23.422 -25.766 1 95.38 87 GLN B N 1
ATOM 3341 C CA . GLN B 1 87 ? -23.734 -22.562 -25.969 1 95.38 87 GLN B CA 1
ATOM 3342 C C . GLN B 1 87 ? -24.469 -22.297 -24.641 1 95.38 87 GLN B C 1
ATOM 3344 O O . GLN B 1 87 ? -25.562 -21.766 -24.641 1 95.38 87 GLN B O 1
ATOM 3349 N N . GLY B 1 88 ? -23.844 -22.781 -23.594 1 96.56 88 GLY B N 1
ATOM 3350 C CA . GLY B 1 88 ? -24.469 -22.609 -22.297 1 96.56 88 GLY B CA 1
ATOM 3351 C C . GLY B 1 88 ? -24.203 -21.234 -21.688 1 96.56 88 GLY B C 1
ATOM 3352 O O . GLY B 1 88 ? -23.703 -20.344 -22.375 1 96.56 88 GLY B O 1
ATOM 3353 N N . PRO B 1 89 ? -24.578 -21.094 -20.469 1 97.38 89 PRO B N 1
ATOM 3354 C CA . PRO B 1 89 ? -24.375 -19.828 -19.766 1 97.38 89 PRO B CA 1
ATOM 3355 C C . PRO B 1 89 ? -22.891 -19.469 -19.625 1 97.38 89 PRO B C 1
ATOM 3357 O O . PRO B 1 89 ? -22.031 -20.344 -19.75 1 97.38 89 PRO B O 1
ATOM 3360 N N . HIS B 1 90 ? -22.688 -18.219 -19.312 1 96.94 90 HIS B N 1
ATOM 3361 C CA . HIS B 1 90 ? -21.328 -17.734 -19.156 1 96.94 90 HIS B CA 1
ATOM 3362 C C . HIS B 1 90 ? -20.578 -18.516 -18.078 1 96.94 90 HIS B C 1
ATOM 3364 O O . HIS B 1 90 ? -21.125 -18.781 -17 1 96.94 90 HIS B O 1
ATOM 3370 N N . TYR B 1 91 ? -19.297 -18.859 -18.375 1 96.94 91 TYR B N 1
ATOM 3371 C CA . TYR B 1 91 ? -18.484 -19.609 -17.406 1 96.94 91 TYR B CA 1
ATOM 3372 C C . TYR B 1 91 ? -17 -19.438 -17.703 1 96.94 91 TYR B C 1
ATOM 3374 O O . TYR B 1 91 ? -16.5 -19.891 -18.719 1 96.94 91 TYR B O 1
ATOM 3382 N N . ASP B 1 92 ? -16.281 -18.75 -16.75 1 97.06 92 ASP B N 1
ATOM 3383 C CA . ASP B 1 92 ? -14.852 -18.547 -17 1 97.06 92 ASP B CA 1
ATOM 3384 C C . ASP B 1 92 ? -14.078 -18.5 -15.68 1 97.06 92 ASP B C 1
ATOM 3386 O O . ASP B 1 92 ? -12.914 -18.094 -15.656 1 97.06 92 ASP B O 1
ATOM 3390 N N . TRP B 1 93 ? -14.703 -18.859 -14.602 1 96.31 93 TRP B N 1
ATOM 3391 C CA . TRP B 1 93 ? -14.078 -18.828 -13.281 1 96.31 93 TRP B CA 1
ATOM 3392 C C . TRP B 1 93 ? -14.367 -20.109 -12.516 1 96.31 93 TRP B C 1
ATOM 3394 O O . TRP B 1 93 ? -15.141 -20.109 -11.555 1 96.31 93 TRP B O 1
ATOM 3404 N N . PRO B 1 94 ? -13.633 -21.156 -12.883 1 95 94 PRO B N 1
ATOM 3405 C CA . PRO B 1 94 ? -13.859 -22.453 -12.242 1 95 94 PRO B CA 1
ATOM 3406 C C . PRO B 1 94 ? -13.164 -22.594 -10.891 1 95 94 PRO B C 1
ATOM 3408 O O . PRO B 1 94 ? -12.047 -22.078 -10.719 1 95 94 PRO B O 1
ATOM 3411 N N . ARG B 1 95 ? -13.797 -23.25 -9.953 1 92.94 95 ARG B N 1
ATOM 3412 C CA . ARG B 1 95 ? -13.234 -23.5 -8.633 1 92.94 95 ARG B CA 1
ATOM 3413 C C . ARG B 1 95 ? -13.758 -24.797 -8.039 1 92.94 95 ARG B C 1
ATOM 3415 O O . ARG B 1 95 ? -14.883 -25.219 -8.344 1 92.94 95 ARG B O 1
ATOM 3422 N N . GLY B 1 96 ? -12.875 -25.422 -7.207 1 90.88 96 GLY B N 1
ATOM 3423 C CA . GLY B 1 96 ? -13.336 -26.547 -6.426 1 90.88 96 GLY B CA 1
ATOM 3424 C C . GLY B 1 96 ? -13.398 -27.844 -7.227 1 90.88 96 GLY B C 1
ATOM 3425 O O . GLY B 1 96 ? -12.586 -28.047 -8.133 1 90.88 96 GLY B O 1
ATOM 3426 N N . LYS B 1 97 ? -14.297 -28.688 -6.828 1 93 97 LYS B N 1
ATOM 3427 C CA . LYS B 1 97 ? -14.453 -29.984 -7.48 1 93 97 LYS B CA 1
ATOM 3428 C C . LYS B 1 97 ? -15.188 -29.844 -8.812 1 93 97 LYS B C 1
ATOM 3430 O O . LYS B 1 97 ? -16.156 -29.094 -8.914 1 93 97 LYS B O 1
ATOM 3435 N N . VAL B 1 98 ? -14.734 -30.625 -9.742 1 96.06 98 VAL B N 1
ATOM 3436 C CA . VAL B 1 98 ? -15.375 -30.625 -11.047 1 96.06 98 VAL B CA 1
ATOM 3437 C C . VAL B 1 98 ? -16.75 -31.266 -10.953 1 96.06 98 VAL B C 1
ATOM 3439 O O . VAL B 1 98 ? -16.875 -32.406 -10.477 1 96.06 98 VAL B O 1
ATOM 3442 N N . SER B 1 99 ? -17.719 -30.562 -11.383 1 95.38 99 SER B N 1
ATOM 3443 C CA . SER B 1 99 ? -19.062 -31.125 -11.414 1 95.38 99 SER B CA 1
ATOM 3444 C C . SER B 1 99 ? -19.781 -30.781 -12.711 1 95.38 99 SER B C 1
ATOM 3446 O O . SER B 1 99 ? -20.938 -31.156 -12.914 1 95.38 99 SER B O 1
ATOM 3448 N N . GLU B 1 100 ? -19.141 -30.141 -13.57 1 96.25 100 GLU B N 1
ATOM 3449 C CA . GLU B 1 100 ? -19.719 -29.656 -14.82 1 96.25 100 GLU B CA 1
ATOM 3450 C C . GLU B 1 100 ? -19.719 -30.75 -15.891 1 96.25 100 GLU B C 1
ATOM 3452 O O . GLU B 1 100 ? -19.031 -31.75 -15.758 1 96.25 100 GLU B O 1
ATOM 3457 N N . SER B 1 101 ? -20.453 -30.5 -16.969 1 96.81 101 SER B N 1
ATOM 3458 C CA . SER B 1 101 ? -20.484 -31.375 -18.125 1 96.81 101 SER B CA 1
ATOM 3459 C C . SER B 1 101 ? -19.141 -31.359 -18.875 1 96.81 101 SER B C 1
ATOM 3461 O O . SER B 1 101 ? -18.359 -30.422 -18.703 1 96.81 101 SER B O 1
ATOM 3463 N N . GLU B 1 102 ? -18.953 -32.312 -19.641 1 96.62 102 GLU B N 1
ATOM 3464 C CA . GLU B 1 102 ? -17.734 -32.375 -20.453 1 96.62 102 GLU B CA 1
ATOM 3465 C C . GLU B 1 102 ? -17.641 -31.172 -21.391 1 96.62 102 GLU B C 1
ATOM 3467 O O . GLU B 1 102 ? -16.531 -30.672 -21.641 1 96.62 102 GLU B O 1
ATOM 3472 N N . GLU B 1 103 ? -18.766 -30.766 -21.859 1 97.19 103 GLU B N 1
ATOM 3473 C CA . GLU B 1 103 ? -18.781 -29.609 -22.734 1 97.19 103 GLU B CA 1
ATOM 3474 C C . GLU B 1 103 ? -18.344 -28.344 -22 1 97.19 103 GLU B C 1
ATOM 3476 O O . GLU B 1 103 ? -17.594 -27.531 -22.547 1 97.19 103 GLU B O 1
ATOM 3481 N N . ALA B 1 104 ? -18.812 -28.203 -20.844 1 97.81 104 ALA B N 1
ATOM 3482 C CA . ALA B 1 104 ? -18.438 -27.047 -20.031 1 97.81 104 ALA B CA 1
ATOM 3483 C C . ALA B 1 104 ? -16.953 -27.094 -19.672 1 97.81 104 ALA B C 1
ATOM 3485 O O . ALA B 1 104 ? -16.297 -26.047 -19.641 1 97.81 104 ALA B O 1
ATOM 3486 N N . ILE B 1 105 ? -16.469 -28.219 -19.406 1 98 105 ILE B N 1
ATOM 3487 C CA . ILE B 1 105 ? -15.055 -28.391 -19.109 1 98 105 ILE B CA 1
ATOM 3488 C C . ILE B 1 105 ? -14.219 -27.984 -20.312 1 98 105 ILE B C 1
ATOM 3490 O O . ILE B 1 105 ? -13.234 -27.25 -20.188 1 98 105 ILE B O 1
ATOM 3494 N N . ALA B 1 106 ? -14.625 -28.469 -21.438 1 98 106 ALA B N 1
ATOM 3495 C CA . ALA B 1 106 ? -13.922 -28.125 -22.672 1 98 106 ALA B CA 1
ATOM 3496 C C . ALA B 1 106 ? -13.945 -26.625 -22.906 1 98 106 ALA B C 1
ATOM 3498 O O . ALA B 1 106 ? -12.953 -26.047 -23.359 1 98 106 ALA B O 1
ATOM 3499 N N . HIS B 1 107 ? -15.07 -26.062 -22.594 1 98.38 107 HIS B N 1
ATOM 3500 C CA . HIS B 1 107 ? -15.227 -24.609 -22.719 1 98.38 107 HIS B CA 1
ATOM 3501 C C . HIS B 1 107 ? -14.219 -23.875 -21.844 1 98.38 107 HIS B C 1
ATOM 3503 O O . HIS B 1 107 ? -13.531 -22.969 -22.312 1 98.38 107 HIS B O 1
ATOM 3509 N N . ILE B 1 108 ? -14.07 -24.266 -20.625 1 98.19 108 ILE B N 1
ATOM 3510 C CA . ILE B 1 108 ? -13.141 -23.641 -19.703 1 98.19 108 ILE B CA 1
ATOM 3511 C C . ILE B 1 108 ? -11.711 -23.797 -20.219 1 98.19 108 ILE B C 1
ATOM 3513 O O . ILE B 1 108 ? -10.914 -22.859 -20.156 1 98.19 108 ILE B O 1
ATOM 3517 N N . ARG B 1 109 ? -11.375 -24.906 -20.703 1 98.19 109 ARG B N 1
ATOM 3518 C CA . ARG B 1 109 ? -10.039 -25.141 -21.234 1 98.19 109 ARG B CA 1
ATOM 3519 C C . ARG B 1 109 ? -9.766 -24.234 -22.438 1 98.19 109 ARG B C 1
ATOM 3521 O O . ARG B 1 109 ? -8.656 -23.734 -22.609 1 98.19 109 ARG B O 1
ATOM 3528 N N . CYS B 1 110 ? -10.805 -24.031 -23.234 1 98.19 110 CYS B N 1
ATOM 3529 C CA . CYS B 1 110 ? -10.68 -23.109 -24.359 1 98.19 110 CYS B CA 1
ATOM 3530 C C . CYS B 1 110 ? -10.43 -21.688 -23.859 1 98.19 110 CYS B C 1
ATOM 3532 O O . CYS B 1 110 ? -9.562 -21 -24.391 1 98.19 110 CYS B O 1
ATOM 3534 N N . ARG B 1 111 ? -11.172 -21.312 -22.891 1 98.31 111 ARG B N 1
ATOM 3535 C CA . ARG B 1 111 ? -11.008 -19.969 -22.328 1 98.31 111 ARG B CA 1
ATOM 3536 C C . ARG B 1 111 ? -9.602 -19.781 -21.766 1 98.31 111 ARG B C 1
ATOM 3538 O O . ARG B 1 111 ? -8.984 -18.734 -21.953 1 98.31 111 ARG B O 1
ATOM 3545 N N . TYR B 1 112 ? -9.117 -20.734 -21.094 1 98.38 112 TYR B N 1
ATOM 3546 C CA . TYR B 1 112 ? -7.762 -20.688 -20.531 1 98.38 112 TYR B CA 1
ATOM 3547 C C . TYR B 1 112 ? -6.727 -20.562 -21.656 1 98.38 112 TYR B C 1
ATOM 3549 O O . TYR B 1 112 ? -5.809 -19.734 -21.562 1 98.38 112 TYR B O 1
ATOM 3557 N N . ARG B 1 113 ? -6.875 -21.359 -22.656 1 98.5 113 ARG B N 1
ATOM 3558 C CA . ARG B 1 113 ? -5.945 -21.297 -23.781 1 98.5 113 ARG B CA 1
ATOM 3559 C C . ARG B 1 113 ? -5.922 -19.922 -24.406 1 98.5 113 ARG B C 1
ATOM 3561 O O . ARG B 1 113 ? -4.859 -19.422 -24.781 1 98.5 113 ARG B O 1
ATOM 3568 N N . ALA B 1 114 ? -7.082 -19.391 -24.516 1 98.5 114 ALA B N 1
ATOM 3569 C CA . ALA B 1 114 ? -7.172 -18.047 -25.094 1 98.5 114 ALA B CA 1
ATOM 3570 C C . ALA B 1 114 ? -6.402 -17.047 -24.234 1 98.5 114 ALA B C 1
ATOM 3572 O O . ALA B 1 114 ? -5.656 -16.219 -24.766 1 98.5 114 ALA B O 1
ATOM 3573 N N . LEU B 1 115 ? -6.582 -17.125 -22.953 1 98.38 115 LEU B N 1
ATOM 3574 C CA . LEU B 1 115 ? -5.883 -16.219 -22.062 1 98.38 115 LEU B CA 1
ATOM 3575 C C . LEU B 1 115 ? -4.375 -16.438 -22.109 1 98.38 115 LEU B C 1
ATOM 3577 O O . LEU B 1 115 ? -3.6 -15.484 -22.125 1 98.38 115 LEU B O 1
ATOM 3581 N N . VAL B 1 116 ? -3.961 -17.641 -22.141 1 98.12 116 VAL B N 1
ATOM 3582 C CA . VAL B 1 116 ? -2.543 -17.969 -22.234 1 98.12 116 VAL B CA 1
ATOM 3583 C C . VAL B 1 116 ? -1.966 -17.391 -23.531 1 98.12 116 VAL B C 1
ATOM 3585 O O . VAL B 1 116 ? -0.833 -16.906 -23.562 1 98.12 116 VAL B O 1
ATOM 3588 N N . SER B 1 117 ? -2.75 -17.469 -24.609 1 98.62 117 SER B N 1
ATOM 3589 C CA . SER B 1 117 ? -2.311 -16.891 -25.875 1 98.62 117 SER B CA 1
ATOM 3590 C C . SER B 1 117 ? -2.07 -15.398 -25.734 1 98.62 117 SER B C 1
ATOM 3592 O O . SER B 1 117 ? -1.114 -14.867 -26.312 1 98.62 117 SER B O 1
ATOM 3594 N N . MET B 1 118 ? -2.904 -14.789 -25.016 1 98.25 118 MET B N 1
ATOM 3595 C CA . MET B 1 118 ? -2.723 -13.367 -24.75 1 98.25 118 MET B CA 1
ATOM 3596 C C . MET B 1 118 ? -1.448 -13.117 -23.953 1 98.25 118 MET B C 1
ATOM 3598 O O . MET B 1 118 ? -0.679 -12.211 -24.266 1 98.25 118 MET B O 1
ATOM 3602 N N . CYS B 1 119 ? -1.223 -13.898 -22.938 1 98.12 119 CYS B N 1
ATOM 3603 C CA . CYS B 1 119 ? 0.004 -13.812 -22.156 1 98.12 119 CYS B CA 1
ATOM 3604 C C . CYS B 1 119 ? 1.23 -14.023 -23.031 1 98.12 119 CYS B C 1
ATOM 3606 O O . CYS B 1 119 ? 2.225 -13.305 -22.891 1 98.12 119 CYS B O 1
ATOM 3608 N N . ASP B 1 120 ? 1.093 -14.969 -23.875 1 97.88 120 ASP B N 1
ATOM 3609 C CA . ASP B 1 120 ? 2.188 -15.297 -24.781 1 97.88 120 ASP B CA 1
ATOM 3610 C C . ASP B 1 120 ? 2.518 -14.109 -25.688 1 97.88 120 ASP B C 1
ATOM 3612 O O . ASP B 1 120 ? 3.689 -13.789 -25.891 1 97.88 120 ASP B O 1
ATOM 3616 N N . ARG B 1 121 ? 1.535 -13.523 -26.203 1 98.19 121 ARG B N 1
ATOM 3617 C CA . ARG B 1 121 ? 1.732 -12.352 -27.047 1 98.19 121 ARG B CA 1
ATOM 3618 C C . ARG B 1 121 ? 2.453 -11.242 -26.297 1 98.19 121 ARG B C 1
ATOM 3620 O O . ARG B 1 121 ? 3.367 -10.609 -26.828 1 98.19 121 ARG B O 1
ATOM 3627 N N . ASN B 1 122 ? 2.035 -10.992 -25.125 1 98.31 122 ASN B N 1
ATOM 3628 C CA . ASN B 1 122 ? 2.662 -9.945 -24.312 1 98.31 122 ASN B CA 1
ATOM 3629 C C . ASN B 1 122 ? 4.113 -10.281 -23.984 1 98.31 122 ASN B C 1
ATOM 3631 O O . ASN B 1 122 ? 4.984 -9.414 -24.047 1 98.31 122 ASN B O 1
ATOM 3635 N N . LEU B 1 123 ? 4.359 -11.531 -23.656 1 98.31 123 LEU B N 1
ATOM 3636 C CA . LEU B 1 123 ? 5.742 -11.953 -23.469 1 98.31 123 LEU B CA 1
ATOM 3637 C C . LEU B 1 123 ? 6.559 -11.719 -24.734 1 98.31 123 LEU B C 1
ATOM 3639 O O . LEU B 1 123 ? 7.719 -11.305 -24.672 1 98.31 123 LEU B O 1
ATOM 3643 N N . GLY B 1 124 ? 5.984 -11.961 -25.844 1 98.69 124 GLY B N 1
ATOM 3644 C CA . GLY B 1 124 ? 6.629 -11.734 -27.125 1 98.69 124 GLY B CA 1
ATOM 3645 C C . GLY B 1 124 ? 7.129 -10.312 -27.297 1 98.69 124 GLY B C 1
ATOM 3646 O O . GLY B 1 124 ? 8.18 -10.086 -27.906 1 98.69 124 GLY B O 1
ATOM 3647 N N . ARG B 1 125 ? 6.445 -9.414 -26.781 1 98.5 125 ARG B N 1
ATOM 3648 C CA . ARG B 1 125 ? 6.852 -8.016 -26.875 1 98.5 125 ARG B CA 1
ATOM 3649 C C . ARG B 1 125 ? 8.195 -7.785 -26.188 1 98.5 125 ARG B C 1
ATOM 3651 O O . ARG B 1 125 ? 9.047 -7.062 -26.719 1 98.5 125 ARG B O 1
ATOM 3658 N N . ILE B 1 126 ? 8.359 -8.375 -25.062 1 98.25 126 ILE B N 1
ATOM 3659 C CA . ILE B 1 126 ? 9.633 -8.258 -24.359 1 98.25 126 ILE B CA 1
ATOM 3660 C C . ILE B 1 126 ? 10.727 -8.977 -25.141 1 98.25 126 ILE B C 1
ATOM 3662 O O . ILE B 1 126 ? 11.828 -8.453 -25.312 1 98.25 126 ILE B O 1
ATOM 3666 N N . LEU B 1 127 ? 10.43 -10.117 -25.672 1 98.5 127 LEU B N 1
ATOM 3667 C CA . LEU B 1 127 ? 11.406 -10.883 -26.438 1 98.5 127 LEU B CA 1
ATOM 3668 C C . LEU B 1 127 ? 11.828 -10.117 -27.688 1 98.5 127 LEU B C 1
ATOM 3670 O O . LEU B 1 127 ? 13.008 -10.125 -28.062 1 98.5 127 LEU B O 1
ATOM 3674 N N . ASN B 1 128 ? 10.852 -9.492 -28.266 1 98.69 128 ASN B N 1
ATOM 3675 C CA . ASN B 1 128 ? 11.164 -8.672 -29.438 1 98.69 128 ASN B CA 1
ATOM 3676 C C . ASN B 1 128 ? 12.141 -7.551 -29.078 1 98.69 128 ASN B C 1
ATOM 3678 O O . ASN B 1 128 ? 13.047 -7.242 -29.859 1 98.69 128 ASN B O 1
ATOM 3682 N N . LEU B 1 129 ? 11.953 -6.961 -27.953 1 98.56 129 LEU B N 1
ATOM 3683 C CA . LEU B 1 129 ? 12.859 -5.902 -27.531 1 98.56 129 LEU B CA 1
ATOM 3684 C C . LEU B 1 129 ? 14.25 -6.457 -27.234 1 98.56 129 LEU B C 1
ATOM 3686 O O . LEU B 1 129 ? 15.25 -5.793 -27.5 1 98.56 129 LEU B O 1
ATOM 3690 N N . MET B 1 130 ? 14.289 -7.641 -26.719 1 98.19 130 MET B N 1
ATOM 3691 C CA . MET B 1 130 ? 15.578 -8.289 -26.5 1 98.19 130 MET B CA 1
ATOM 3692 C C . MET B 1 130 ? 16.312 -8.477 -27.828 1 98.19 130 MET B C 1
ATOM 3694 O O . MET B 1 130 ? 17.531 -8.258 -27.906 1 98.19 130 MET B O 1
ATOM 3698 N N . ASP B 1 131 ? 15.57 -8.82 -28.812 1 98.56 131 ASP B N 1
ATOM 3699 C CA . ASP B 1 131 ? 16.141 -8.953 -30.156 1 98.56 131 ASP B CA 1
ATOM 3700 C C . ASP B 1 131 ? 16.578 -7.594 -30.703 1 98.56 131 ASP B C 1
ATOM 3702 O O . ASP B 1 131 ? 17.719 -7.438 -31.156 1 98.56 131 ASP B O 1
ATOM 3706 N N . GLU B 1 132 ? 15.695 -6.68 -30.578 1 98.38 132 GLU B N 1
ATOM 3707 C CA . GLU B 1 132 ? 15.891 -5.363 -31.188 1 98.38 132 GLU B CA 1
ATOM 3708 C C . GLU B 1 132 ? 17.125 -4.676 -30.609 1 98.38 132 GLU B C 1
ATOM 3710 O O . GLU B 1 132 ? 17.859 -4 -31.344 1 98.38 132 GLU B O 1
ATOM 3715 N N . HIS B 1 133 ? 17.406 -4.883 -29.375 1 98 133 HIS B N 1
ATOM 3716 C CA . HIS B 1 133 ? 18.469 -4.148 -28.719 1 98 133 HIS B CA 1
ATOM 3717 C C . HIS B 1 133 ? 19.641 -5.07 -28.375 1 98 133 HIS B C 1
ATOM 3719 O O . HIS B 1 133 ? 20.516 -4.703 -27.594 1 98 133 HIS B O 1
ATOM 3725 N N . ASP B 1 134 ? 19.594 -6.305 -28.859 1 97.81 134 ASP B N 1
ATOM 3726 C CA . ASP B 1 134 ? 20.625 -7.309 -28.641 1 97.81 134 ASP B CA 1
ATOM 3727 C C . ASP B 1 134 ? 20.891 -7.52 -27.156 1 97.81 134 ASP B C 1
ATOM 3729 O O . ASP B 1 134 ? 22.047 -7.512 -26.719 1 97.81 134 ASP B O 1
ATOM 3733 N N . LEU B 1 135 ? 19.859 -7.629 -26.422 1 98.12 135 LEU B N 1
ATOM 3734 C CA . LEU B 1 135 ? 20 -7.758 -24.969 1 98.12 135 LEU B CA 1
ATOM 3735 C C . LEU B 1 135 ? 20.438 -9.164 -24.578 1 98.12 135 LEU B C 1
ATOM 3737 O O . LEU B 1 135 ? 20.906 -9.391 -23.469 1 98.12 135 LEU B O 1
ATOM 3741 N N . TRP B 1 136 ? 20.281 -10.094 -25.438 1 97.62 136 TRP B N 1
ATOM 3742 C CA . TRP B 1 136 ? 20.656 -11.477 -25.188 1 97.62 136 TRP B CA 1
ATOM 3743 C C . TRP B 1 136 ? 22.141 -11.586 -24.828 1 97.62 136 TRP B C 1
ATOM 3745 O O . TRP B 1 136 ? 22.547 -12.539 -24.172 1 97.62 136 TRP B O 1
ATOM 3755 N N . ARG B 1 137 ? 22.844 -10.703 -25.203 1 97.25 137 ARG B N 1
ATOM 3756 C CA . ARG B 1 137 ? 24.281 -10.766 -25.047 1 97.25 137 ARG B CA 1
ATOM 3757 C C . ARG B 1 137 ? 24.672 -10.609 -23.578 1 97.25 137 ARG B C 1
ATOM 3759 O O . ARG B 1 137 ? 25.641 -11.227 -23.125 1 97.25 137 ARG B O 1
ATOM 3766 N N . ASP B 1 138 ? 23.922 -9.828 -22.875 1 97.31 138 ASP B N 1
ATOM 3767 C CA . ASP B 1 138 ? 24.422 -9.523 -21.547 1 97.31 138 ASP B CA 1
ATOM 3768 C C . ASP B 1 138 ? 23.266 -9.391 -20.547 1 97.31 138 ASP B C 1
ATOM 3770 O O . ASP B 1 138 ? 23.438 -8.844 -19.453 1 97.31 138 ASP B O 1
ATOM 3774 N N . THR B 1 139 ? 22.062 -9.797 -20.906 1 98.19 139 THR B N 1
ATOM 3775 C CA . THR B 1 139 ? 20.906 -9.703 -20.031 1 98.19 139 THR B CA 1
ATOM 3776 C C . THR B 1 139 ? 20.312 -11.086 -19.766 1 98.19 139 THR B C 1
ATOM 3778 O O . THR B 1 139 ? 20.031 -11.836 -20.703 1 98.19 139 THR B O 1
ATOM 3781 N N . MET B 1 140 ? 20.156 -11.398 -18.531 1 98.44 140 MET B N 1
ATOM 3782 C CA . MET B 1 140 ? 19.5 -12.641 -18.125 1 98.44 140 MET B CA 1
ATOM 3783 C C . MET B 1 140 ? 17.984 -12.492 -18.203 1 98.44 140 MET B C 1
ATOM 3785 O O . MET B 1 140 ? 17.438 -11.445 -17.844 1 98.44 140 MET B O 1
ATOM 3789 N N . LEU B 1 141 ? 17.312 -13.555 -18.656 1 98.5 141 LEU B N 1
ATOM 3790 C CA . LEU B 1 141 ? 15.852 -13.617 -18.656 1 98.5 141 LEU B CA 1
ATOM 3791 C C . LEU B 1 141 ? 15.359 -14.836 -17.891 1 98.5 141 LEU B C 1
ATOM 3793 O O . LEU B 1 141 ? 15.805 -15.953 -18.141 1 98.5 141 LEU B O 1
ATOM 3797 N N . ILE B 1 142 ? 14.5 -14.602 -16.969 1 98.44 142 ILE B N 1
ATOM 3798 C CA . ILE B 1 142 ? 13.82 -15.672 -16.25 1 98.44 142 ILE B CA 1
ATOM 3799 C C . ILE B 1 142 ? 12.312 -15.57 -16.484 1 98.44 142 ILE B C 1
ATOM 3801 O O . ILE B 1 142 ? 11.719 -14.508 -16.266 1 98.44 142 ILE B O 1
ATOM 3805 N N . VAL B 1 143 ? 11.688 -16.641 -16.984 1 98.12 143 VAL B N 1
ATOM 3806 C CA . VAL B 1 143 ? 10.242 -16.734 -17.156 1 98.12 143 VAL B CA 1
ATOM 3807 C C . VAL B 1 143 ? 9.695 -17.906 -16.344 1 98.12 143 VAL B C 1
ATOM 3809 O O . VAL B 1 143 ? 10.133 -19.031 -16.5 1 98.12 143 VAL B O 1
ATOM 3812 N N . GLY B 1 144 ? 8.828 -17.609 -15.484 1 96.81 144 GLY B N 1
ATOM 3813 C CA . GLY B 1 144 ? 8.234 -18.656 -14.672 1 96.81 144 GLY B CA 1
ATOM 3814 C C . GLY B 1 144 ? 6.926 -18.234 -14.023 1 96.81 144 GLY B C 1
ATOM 3815 O O . GLY B 1 144 ? 6.328 -17.219 -14.414 1 96.81 144 GLY B O 1
ATOM 3816 N N . THR B 1 145 ? 6.359 -19.078 -13.164 1 96 145 THR B N 1
ATOM 3817 C CA . THR B 1 145 ? 5.105 -18.828 -12.461 1 96 145 THR B CA 1
ATOM 3818 C C . THR B 1 145 ? 5.195 -19.281 -11.008 1 96 145 THR B C 1
ATOM 3820 O O . THR B 1 145 ? 6.062 -20.094 -10.656 1 96 145 THR B O 1
ATOM 3823 N N . ASP B 1 146 ? 4.359 -18.797 -10.211 1 94 146 ASP B N 1
ATOM 3824 C CA . ASP B 1 146 ? 4.414 -19.109 -8.789 1 94 146 ASP B CA 1
ATOM 3825 C C . ASP B 1 146 ? 3.754 -20.469 -8.508 1 94 146 ASP B C 1
ATOM 3827 O O . ASP B 1 146 ? 4.145 -21.172 -7.574 1 94 146 ASP B O 1
ATOM 3831 N N . HIS B 1 147 ? 2.793 -20.844 -9.25 1 94.94 147 HIS B N 1
ATOM 3832 C CA . HIS B 1 147 ? 2.137 -22.141 -9.172 1 94.94 147 HIS B CA 1
ATOM 3833 C C . HIS B 1 147 ? 1.353 -22.438 -10.445 1 94.94 147 HIS B C 1
ATOM 3835 O O . HIS B 1 147 ? 1.233 -21.578 -11.32 1 94.94 147 HIS B O 1
ATOM 3841 N N . GLY B 1 148 ? 0.899 -23.672 -10.5 1 95.38 148 GLY B N 1
ATOM 3842 C CA . GLY B 1 148 ? 0.051 -24.078 -11.617 1 95.38 148 GLY B CA 1
ATOM 3843 C C . GLY B 1 148 ? -1.426 -24.062 -11.273 1 95.38 148 GLY B C 1
ATOM 3844 O O . GLY B 1 148 ? -1.846 -23.406 -10.32 1 95.38 148 GLY B O 1
ATOM 3845 N N . PHE B 1 149 ? -2.135 -24.734 -12.109 1 96.06 149 PHE B N 1
ATOM 3846 C CA . PHE B 1 149 ? -3.592 -24.703 -12.039 1 96.06 149 PHE B CA 1
ATOM 3847 C C . PHE B 1 149 ? -4.195 -25.969 -12.648 1 96.06 149 PHE B C 1
ATOM 3849 O O . PHE B 1 149 ? -3.801 -26.391 -13.734 1 96.06 149 PHE B O 1
ATOM 3856 N N . LEU B 1 150 ? -5.133 -26.547 -11.883 1 97.25 150 LEU B N 1
ATOM 3857 C CA . LEU B 1 150 ? -5.84 -27.688 -12.438 1 97.25 150 LEU B CA 1
ATOM 3858 C C . LEU B 1 150 ? -6.988 -27.25 -13.328 1 97.25 150 LEU B C 1
ATOM 3860 O O . LEU B 1 150 ? -7.785 -26.391 -12.945 1 97.25 150 LEU B O 1
ATOM 3864 N N . LEU B 1 151 ? -7.09 -27.891 -14.461 1 97.62 151 LEU B N 1
ATOM 3865 C CA . LEU B 1 151 ? -8.141 -27.594 -15.43 1 97.62 151 LEU B CA 1
ATOM 3866 C C . LEU B 1 151 ? -9.078 -28.797 -15.578 1 97.62 151 LEU B C 1
ATOM 3868 O O . LEU B 1 151 ? -9.438 -29.172 -16.703 1 97.62 151 LEU B O 1
ATOM 3872 N N . GLY B 1 152 ? -9.344 -29.359 -14.484 1 97.06 152 GLY B N 1
ATOM 3873 C CA . GLY B 1 152 ? -10.234 -30.5 -14.453 1 97.06 152 GLY B CA 1
ATOM 3874 C C . GLY B 1 152 ? -9.508 -31.812 -14.18 1 97.06 152 GLY B C 1
ATOM 3875 O O . GLY B 1 152 ? -10.141 -32.844 -13.906 1 97.06 152 GLY B O 1
ATOM 3876 N N . GLU B 1 153 ? -8.211 -31.766 -14.258 1 96.19 153 GLU B N 1
ATOM 3877 C CA . GLU B 1 153 ? -7.449 -32.969 -13.938 1 96.19 153 GLU B CA 1
ATOM 3878 C C . GLU B 1 153 ? -7.746 -33.438 -12.516 1 96.19 153 GLU B C 1
ATOM 3880 O O . GLU B 1 153 ? -7.949 -32.625 -11.617 1 96.19 153 GLU B O 1
ATOM 3885 N N . HIS B 1 154 ? -7.789 -34.781 -12.367 1 94.94 154 HIS B N 1
ATOM 3886 C CA . HIS B 1 154 ? -8.008 -35.438 -11.086 1 94.94 154 HIS B CA 1
ATOM 3887 C C . HIS B 1 154 ? -9.344 -35 -10.469 1 94.94 154 HIS B C 1
ATOM 3889 O O . HIS B 1 154 ? -9.523 -35.094 -9.258 1 94.94 154 HIS B O 1
ATOM 3895 N N . GLY B 1 155 ? -10.125 -34.344 -11.289 1 96.06 155 GLY B N 1
ATOM 3896 C CA . GLY B 1 155 ? -11.469 -34 -10.836 1 96.06 155 GLY B CA 1
ATOM 3897 C C . GLY B 1 155 ? -11.523 -32.688 -10.094 1 96.06 155 GLY B C 1
ATOM 3898 O O . GLY B 1 155 ? -12.469 -32.438 -9.344 1 96.06 155 GLY B O 1
ATOM 3899 N N . TRP B 1 156 ? -10.5 -31.875 -10.266 1 95.5 156 TRP B N 1
ATOM 3900 C CA . TRP B 1 156 ? -10.469 -30.609 -9.523 1 95.5 156 TRP B CA 1
ATOM 3901 C C . TRP B 1 156 ? -10.188 -29.438 -10.453 1 95.5 156 TRP B C 1
ATOM 3903 O O . TRP B 1 156 ? -9.531 -29.594 -11.484 1 95.5 156 TRP B O 1
ATOM 3913 N N . TRP B 1 157 ? -10.719 -28.297 -10.008 1 95.06 157 TRP B N 1
ATOM 3914 C CA . TRP B 1 157 ? -10.328 -27.016 -10.586 1 95.06 157 TRP B CA 1
ATOM 3915 C C . TRP B 1 157 ? -9.336 -26.297 -9.68 1 95.06 157 TRP B C 1
ATOM 3917 O O . TRP B 1 157 ? -9.344 -26.484 -8.461 1 95.06 157 TRP B O 1
ATOM 3927 N N . ALA B 1 158 ? -8.516 -25.484 -10.281 1 94.06 158 ALA B N 1
ATOM 3928 C CA . ALA B 1 158 ? -7.742 -24.453 -9.602 1 94.06 158 ALA B CA 1
ATOM 3929 C C . ALA B 1 158 ? -6.652 -25.062 -8.734 1 94.06 158 ALA B C 1
ATOM 3931 O O . ALA B 1 158 ? -5.797 -25.812 -9.227 1 94.06 158 ALA B O 1
ATOM 3932 N N . LYS B 1 159 ? -6.66 -24.641 -7.406 1 92.19 159 LYS B N 1
ATOM 3933 C CA . LYS B 1 159 ? -5.539 -25.016 -6.555 1 92.19 159 LYS B CA 1
ATOM 3934 C C . LYS B 1 159 ? -5.953 -25.062 -5.086 1 92.19 159 LYS B C 1
ATOM 3936 O O . LYS B 1 159 ? -7.102 -24.766 -4.754 1 92.19 159 LYS B O 1
ATOM 3941 N N . ASN B 1 160 ? -5.191 -25.531 -4.191 1 89 160 ASN B N 1
ATOM 3942 C CA . ASN B 1 160 ? -5.137 -25.406 -2.736 1 89 160 ASN B CA 1
ATOM 3943 C C . ASN B 1 160 ? -6.02 -26.453 -2.057 1 89 160 ASN B C 1
ATOM 3945 O O . ASN B 1 160 ? -5.766 -26.828 -0.912 1 89 160 ASN B O 1
ATOM 3949 N N . GLN B 1 161 ? -7.094 -26.953 -2.746 1 89.75 161 GLN B N 1
ATOM 3950 C CA . GLN B 1 161 ? -8.086 -27.766 -2.041 1 89.75 161 GLN B CA 1
ATOM 3951 C C . GLN B 1 161 ? -7.832 -29.25 -2.26 1 89.75 161 GLN B C 1
ATOM 3953 O O . GLN B 1 161 ? -8.617 -30.094 -1.815 1 89.75 161 GLN B O 1
ATOM 3958 N N . MET B 1 162 ? -6.836 -29.641 -2.955 1 92.5 162 MET B N 1
ATOM 3959 C CA . MET B 1 162 ? -6.504 -31.031 -3.295 1 92.5 162 MET B CA 1
ATOM 3960 C C . MET B 1 162 ? -5.016 -31.297 -3.105 1 92.5 162 MET B C 1
ATOM 3962 O O . MET B 1 162 ? -4.258 -30.375 -2.76 1 92.5 162 MET B O 1
ATOM 3966 N N . PRO B 1 163 ? -4.68 -32.594 -3.285 1 93.62 163 PRO B N 1
ATOM 3967 C CA . PRO B 1 163 ? -3.24 -32.844 -3.277 1 93.62 163 PRO B CA 1
ATOM 3968 C C . PRO B 1 163 ? -2.482 -32 -4.309 1 93.62 163 PRO B C 1
ATOM 3970 O O . PRO B 1 163 ? -3.014 -31.719 -5.383 1 93.62 163 PRO B O 1
ATOM 3973 N N . TYR B 1 164 ? -1.343 -31.641 -4.012 1 94.38 164 TYR B N 1
ATOM 3974 C CA . TYR B 1 164 ? -0.58 -30.734 -4.855 1 94.38 164 TYR B CA 1
ATOM 3975 C C . TYR B 1 164 ? 0.072 -31.469 -6.016 1 94.38 164 TYR B C 1
ATOM 3977 O O . TYR B 1 164 ? 1.296 -31.609 -6.059 1 94.38 164 TYR B O 1
ATOM 3985 N N . TYR B 1 165 ? -0.75 -31.812 -6.961 1 95.31 165 TYR B N 1
ATOM 3986 C CA . TYR B 1 165 ? -0.372 -32.562 -8.156 1 95.31 165 TYR B CA 1
ATOM 3987 C C . TYR B 1 165 ? 0.603 -31.766 -9.016 1 95.31 165 TYR B C 1
ATOM 3989 O O . TYR B 1 165 ? 0.812 -30.578 -8.781 1 95.31 165 TYR B O 1
ATOM 3997 N N . ASN B 1 166 ? 1.146 -32.406 -9.961 1 95.06 166 ASN B N 1
ATOM 3998 C CA . ASN B 1 166 ? 2.154 -31.797 -10.828 1 95.06 166 ASN B CA 1
ATOM 3999 C C . ASN B 1 166 ? 1.606 -30.562 -11.547 1 95.06 166 ASN B C 1
ATOM 4001 O O . ASN B 1 166 ? 2.338 -29.594 -11.781 1 95.06 166 ASN B O 1
ATOM 4005 N N . GLU B 1 167 ? 0.315 -30.609 -11.883 1 95.94 167 GLU B N 1
ATOM 4006 C CA . GLU B 1 167 ? -0.291 -29.469 -12.57 1 95.94 167 GLU B CA 1
ATOM 4007 C C . GLU B 1 167 ? -0.166 -28.188 -11.742 1 95.94 167 GLU B C 1
ATOM 4009 O O . GLU B 1 167 ? -0.139 -27.094 -12.297 1 95.94 167 GLU B O 1
ATOM 4014 N N . VAL B 1 168 ? -0.018 -28.375 -10.43 1 95.5 168 VAL B N 1
ATOM 4015 C CA . VAL B 1 168 ? 0.048 -27.234 -9.523 1 95.5 168 VAL B CA 1
ATOM 4016 C C . VAL B 1 168 ? 1.494 -27 -9.094 1 95.5 168 VAL B C 1
ATOM 4018 O O . VAL B 1 168 ? 1.96 -25.859 -9.062 1 95.5 168 VAL B O 1
ATOM 4021 N N . ALA B 1 169 ? 2.248 -28.047 -8.898 1 95.81 169 ALA B N 1
ATOM 4022 C CA . ALA B 1 169 ? 3.51 -27.953 -8.172 1 95.81 169 ALA B CA 1
ATOM 4023 C C . ALA B 1 169 ? 4.699 -27.938 -9.125 1 95.81 169 ALA B C 1
ATOM 4025 O O . ALA B 1 169 ? 5.77 -27.422 -8.781 1 95.81 169 ALA B O 1
ATOM 4026 N N . ASN B 1 170 ? 4.59 -28.594 -10.227 1 95.44 170 ASN B N 1
ATOM 4027 C CA . ASN B 1 170 ? 5.676 -28.641 -11.195 1 95.44 170 ASN B CA 1
ATOM 4028 C C . ASN B 1 170 ? 5.527 -27.547 -12.25 1 95.44 170 ASN B C 1
ATOM 4030 O O . ASN B 1 170 ? 4.953 -27.781 -13.312 1 95.44 170 ASN B O 1
ATOM 4034 N N . ASN B 1 171 ? 6.156 -26.453 -11.984 1 94.75 171 ASN B N 1
ATOM 4035 C CA . ASN B 1 171 ? 5.91 -25.25 -12.766 1 94.75 171 ASN B CA 1
ATOM 4036 C C . ASN B 1 171 ? 6.926 -25.094 -13.898 1 94.75 171 ASN B C 1
ATOM 4038 O O . ASN B 1 171 ? 8.078 -25.5 -13.758 1 94.75 171 ASN B O 1
ATOM 4042 N N . PRO B 1 172 ? 6.488 -24.531 -14.992 1 95.25 172 PRO B N 1
ATOM 4043 C CA . PRO B 1 172 ? 7.461 -24.234 -16.047 1 95.25 172 PRO B CA 1
ATOM 4044 C C . PRO B 1 172 ? 8.484 -23.172 -15.617 1 95.25 172 PRO B C 1
ATOM 4046 O O . PRO B 1 172 ? 8.148 -22.266 -14.859 1 95.25 172 PRO B O 1
ATOM 4049 N N . LEU B 1 173 ? 9.672 -23.359 -16.016 1 97.56 173 LEU B N 1
ATOM 4050 C CA . LEU B 1 173 ? 10.758 -22.406 -15.781 1 97.56 173 LEU B CA 1
ATOM 4051 C C . LEU B 1 173 ? 11.703 -22.359 -16.984 1 97.56 173 LEU B C 1
ATOM 4053 O O . LEU B 1 173 ? 12.203 -23.391 -17.438 1 97.56 173 LEU B O 1
ATOM 4057 N N . PHE B 1 174 ? 11.867 -21.156 -17.547 1 98 174 PHE B N 1
ATOM 4058 C CA . PHE B 1 174 ? 12.82 -20.891 -18.609 1 98 174 PHE B CA 1
ATOM 4059 C C . PHE B 1 174 ? 13.836 -19.844 -18.188 1 98 174 PHE B C 1
ATOM 4061 O O . PHE B 1 174 ? 13.461 -18.781 -17.672 1 98 174 PHE B O 1
ATOM 4068 N N . ILE B 1 175 ? 15.109 -20.156 -18.406 1 98.44 175 ILE B N 1
ATOM 4069 C CA . ILE B 1 175 ? 16.141 -19.188 -18.047 1 98.44 175 ILE B CA 1
ATOM 4070 C C . ILE B 1 175 ? 17.141 -19.062 -19.188 1 98.44 175 ILE B C 1
ATOM 4072 O O . ILE B 1 175 ? 17.656 -20.062 -19.688 1 98.44 175 ILE B O 1
ATOM 4076 N N . TRP B 1 176 ? 17.344 -17.859 -19.609 1 98.56 176 TRP B N 1
ATOM 4077 C CA . TRP B 1 176 ? 18.5 -17.516 -20.438 1 98.56 176 TRP B CA 1
ATOM 4078 C C . TRP B 1 176 ? 19.594 -16.859 -19.594 1 98.56 176 TRP B C 1
ATOM 4080 O O . TRP B 1 176 ? 19.344 -15.836 -18.938 1 98.56 176 TRP B O 1
ATOM 4090 N N . ASP B 1 177 ? 20.703 -17.438 -19.594 1 98.62 177 ASP B N 1
ATOM 4091 C CA . ASP B 1 177 ? 21.875 -16.906 -18.922 1 98.62 177 ASP B CA 1
ATOM 4092 C C . ASP B 1 177 ? 23 -16.609 -19.922 1 98.62 177 ASP B C 1
ATOM 4094 O O . ASP B 1 177 ? 23.625 -17.547 -20.453 1 98.62 177 ASP B O 1
ATOM 4098 N N . PRO B 1 178 ? 23.25 -15.336 -20.109 1 98.06 178 PRO B N 1
ATOM 4099 C CA . PRO B 1 178 ? 24.25 -15 -21.125 1 98.06 178 PRO B CA 1
ATOM 4100 C C . PRO B 1 178 ? 25.656 -15.453 -20.734 1 98.06 178 PRO B C 1
ATOM 4102 O O . PRO B 1 178 ? 26.547 -15.539 -21.578 1 98.06 178 PRO B O 1
ATOM 4105 N N . ARG B 1 179 ? 25.938 -15.742 -19.516 1 97.19 179 ARG B N 1
ATOM 4106 C CA . ARG B 1 179 ? 27.266 -16.156 -19.078 1 97.19 179 ARG B CA 1
ATOM 4107 C C . ARG B 1 179 ? 27.656 -17.5 -19.688 1 97.19 179 ARG B C 1
ATOM 4109 O O . ARG B 1 179 ? 28.797 -17.672 -20.125 1 97.19 179 ARG B O 1
ATOM 4116 N N . SER B 1 180 ? 26.672 -18.422 -19.734 1 97.06 180 SER B N 1
ATOM 4117 C CA . SER B 1 180 ? 26.922 -19.719 -20.344 1 97.06 180 SER B CA 1
ATOM 4118 C C . SER B 1 180 ? 26.453 -19.766 -21.797 1 97.06 180 SER B C 1
ATOM 4120 O O . SER B 1 180 ? 26.984 -20.531 -22.609 1 97.06 180 SER B O 1
ATOM 4122 N N . ALA B 1 181 ? 25.375 -19.109 -22.109 1 96.62 181 ALA B N 1
ATOM 4123 C CA . ALA B 1 181 ? 24.766 -18.984 -23.438 1 96.62 181 ALA B CA 1
ATOM 4124 C C . ALA B 1 181 ? 24.312 -20.344 -23.969 1 96.62 181 ALA B C 1
ATOM 4126 O O . ALA B 1 181 ? 24.359 -20.594 -25.172 1 96.62 181 ALA B O 1
ATOM 4127 N N . VAL B 1 182 ? 24 -21.172 -23 1 96.5 182 VAL B N 1
ATOM 4128 C CA . VAL B 1 182 ? 23.453 -22.469 -23.406 1 96.5 182 VAL B CA 1
ATOM 4129 C C . VAL B 1 182 ? 22.031 -22.281 -23.922 1 96.5 182 VAL B C 1
ATOM 4131 O O . VAL B 1 182 ? 21.188 -21.703 -23.219 1 96.5 182 VAL B O 1
ATOM 4134 N N . CYS B 1 183 ? 21.734 -22.797 -25.156 1 94.06 183 CYS B N 1
ATOM 4135 C CA . CYS B 1 183 ? 20.438 -22.609 -25.797 1 94.06 183 CYS B CA 1
ATOM 4136 C C . CYS B 1 183 ? 19.734 -23.938 -26.031 1 94.06 183 CYS B C 1
ATOM 4138 O O . CYS B 1 183 ? 20.391 -24.938 -26.344 1 94.06 183 CYS B O 1
ATOM 4140 N N . GLY B 1 184 ? 18.453 -23.875 -25.797 1 94.81 184 GLY B N 1
ATOM 4141 C CA . GLY B 1 184 ? 17.625 -25.016 -26.172 1 94.81 184 GLY B CA 1
ATOM 4142 C C . GLY B 1 184 ? 17.875 -26.234 -25.328 1 94.81 184 GLY B C 1
ATOM 4143 O O . GLY B 1 184 ? 17.625 -27.359 -25.766 1 94.81 184 GLY B O 1
ATOM 4144 N N . ALA B 1 185 ? 18.453 -26.078 -24.203 1 97 185 ALA B N 1
ATOM 4145 C CA . ALA B 1 185 ? 18.766 -27.219 -23.359 1 97 185 ALA B CA 1
ATOM 4146 C C . ALA B 1 185 ? 17.672 -27.453 -22.312 1 97 185 ALA B C 1
ATOM 4148 O O . ALA B 1 185 ? 17.078 -26.484 -21.812 1 97 185 ALA B O 1
ATOM 4149 N N . ARG B 1 186 ? 17.469 -28.703 -21.953 1 97.25 186 ARG B N 1
ATOM 4150 C CA . ARG B 1 186 ? 16.625 -29.094 -20.844 1 97.25 186 ARG B CA 1
ATOM 4151 C C . ARG B 1 186 ? 17.453 -29.625 -19.672 1 97.25 186 ARG B C 1
ATOM 4153 O O . ARG B 1 186 ? 18.422 -30.344 -19.875 1 97.25 186 ARG B O 1
ATOM 4160 N N . ARG B 1 187 ? 17.062 -29.234 -18.562 1 97.19 187 ARG B N 1
ATOM 4161 C CA . ARG B 1 187 ? 17.766 -29.672 -17.344 1 97.19 187 ARG B CA 1
ATOM 4162 C C . ARG B 1 187 ? 16.844 -30.516 -16.469 1 97.19 187 ARG B C 1
ATOM 4164 O O . ARG B 1 187 ? 15.641 -30.266 -16.406 1 97.19 187 ARG B O 1
ATOM 4171 N N . GLN B 1 188 ? 17.469 -31.438 -15.734 1 95.81 188 GLN B N 1
ATOM 4172 C CA . GLN B 1 188 ? 16.719 -32.375 -14.914 1 95.81 188 GLN B CA 1
ATOM 4173 C C . GLN B 1 188 ? 16.875 -32.062 -13.43 1 95.81 188 GLN B C 1
ATOM 4175 O O . GLN B 1 188 ? 16.125 -32.594 -12.602 1 95.81 188 GLN B O 1
ATOM 4180 N N . SER B 1 189 ? 17.844 -31.266 -13.156 1 97.25 189 SER B N 1
ATOM 4181 C CA . SER B 1 189 ? 18.094 -30.922 -11.758 1 97.25 189 SER B CA 1
ATOM 4182 C C . SER B 1 189 ? 16.844 -30.328 -11.102 1 97.25 189 SER B C 1
ATOM 4184 O O . SER B 1 189 ? 16.109 -29.562 -11.734 1 97.25 189 SER B O 1
ATOM 4186 N N . LEU B 1 190 ? 16.656 -30.625 -9.805 1 97.12 190 LEU B N 1
ATOM 4187 C CA . LEU B 1 190 ? 15.562 -30.047 -9.023 1 97.12 190 LEU B CA 1
ATOM 4188 C C . LEU B 1 190 ? 15.852 -28.594 -8.656 1 97.12 190 LEU B C 1
ATOM 4190 O O . LEU B 1 190 ? 16.891 -28.312 -8.055 1 97.12 190 LEU B O 1
ATOM 4194 N N . VAL B 1 191 ? 15.008 -27.781 -9.086 1 97.94 191 VAL B N 1
ATOM 4195 C CA . VAL B 1 191 ? 15.156 -26.375 -8.734 1 97.94 191 VAL B CA 1
ATOM 4196 C C . VAL B 1 191 ? 13.836 -25.828 -8.172 1 97.94 191 VAL B C 1
ATOM 4198 O O . VAL B 1 191 ? 12.797 -26.484 -8.297 1 97.94 191 VAL B O 1
ATOM 4201 N N . GLN B 1 192 ? 13.859 -24.672 -7.449 1 97.19 192 GLN B N 1
ATOM 4202 C CA . GLN B 1 192 ? 12.695 -24.047 -6.836 1 97.19 192 GLN B CA 1
ATOM 4203 C C . GLN B 1 192 ? 12.719 -22.531 -7.027 1 97.19 192 GLN B C 1
ATOM 4205 O O . GLN B 1 192 ? 13.758 -21.953 -7.379 1 97.19 192 GLN B O 1
ATOM 4210 N N . MET B 1 193 ? 11.586 -21.938 -6.785 1 96.62 193 MET B N 1
ATOM 4211 C CA . MET B 1 193 ? 11.477 -20.5 -6.938 1 96.62 193 MET B CA 1
ATOM 4212 C C . MET B 1 193 ? 12.461 -19.781 -6.012 1 96.62 193 MET B C 1
ATOM 4214 O O . MET B 1 193 ? 12.984 -18.719 -6.359 1 96.62 193 MET B O 1
ATOM 4218 N N . ILE B 1 194 ? 12.75 -20.312 -4.809 1 96.25 194 ILE B N 1
ATOM 4219 C CA . ILE B 1 194 ? 13.633 -19.672 -3.848 1 96.25 194 ILE B CA 1
ATOM 4220 C C . ILE B 1 194 ? 15.047 -19.562 -4.43 1 96.25 194 ILE B C 1
ATOM 4222 O O . ILE B 1 194 ? 15.891 -18.844 -3.895 1 96.25 194 ILE B O 1
ATOM 4226 N N . ASP B 1 195 ? 15.352 -20.25 -5.531 1 98.44 195 ASP B N 1
ATOM 4227 C CA . ASP B 1 195 ? 16.672 -20.234 -6.156 1 98.44 195 ASP B CA 1
ATOM 4228 C C . ASP B 1 195 ? 16.859 -19 -7.027 1 98.44 195 ASP B C 1
ATOM 4230 O O . ASP B 1 195 ? 17.984 -18.672 -7.422 1 98.44 195 ASP B O 1
ATOM 4234 N N . TRP B 1 196 ? 15.711 -18.266 -7.344 1 97.94 196 TRP B N 1
ATOM 4235 C CA . TRP B 1 196 ? 15.797 -17.125 -8.258 1 97.94 196 TRP B CA 1
ATOM 4236 C C . TRP B 1 196 ? 16.656 -16.016 -7.66 1 97.94 196 TRP B C 1
ATOM 4238 O O . TRP B 1 196 ? 17.547 -15.492 -8.328 1 97.94 196 TRP B O 1
ATOM 4248 N N . ALA B 1 197 ? 16.469 -15.766 -6.379 1 97.69 197 ALA B N 1
ATOM 4249 C CA . ALA B 1 197 ? 17.141 -14.633 -5.746 1 97.69 197 ALA B CA 1
ATOM 4250 C C . ALA B 1 197 ? 18.656 -14.852 -5.699 1 97.69 197 ALA B C 1
ATOM 4252 O O . ALA B 1 197 ? 19.422 -14.008 -6.172 1 97.69 197 ALA B O 1
ATOM 4253 N N . PRO B 1 198 ? 19.156 -15.977 -5.223 1 98.25 198 PRO B N 1
ATOM 4254 C CA . PRO B 1 198 ? 20.609 -16.172 -5.238 1 98.25 198 PRO B CA 1
ATOM 4255 C C . PRO B 1 198 ? 21.172 -16.25 -6.652 1 98.25 198 PRO B C 1
ATOM 4257 O O . PRO B 1 198 ? 22.328 -15.875 -6.883 1 98.25 198 PRO B O 1
ATOM 4260 N N . THR B 1 199 ? 20.406 -16.781 -7.586 1 98.75 199 THR B N 1
ATOM 4261 C CA . THR B 1 199 ? 20.844 -16.797 -8.977 1 98.75 199 THR B CA 1
ATOM 4262 C C . THR B 1 199 ? 21.078 -15.367 -9.484 1 98.75 199 THR B C 1
ATOM 4264 O O . THR B 1 199 ? 22.109 -15.094 -10.117 1 98.75 199 THR B O 1
ATOM 4267 N N . LEU B 1 200 ? 20.188 -14.453 -9.164 1 98.5 200 LEU B N 1
ATOM 4268 C CA . LEU B 1 200 ? 20.312 -13.055 -9.578 1 98.5 200 LEU B CA 1
ATOM 4269 C C . LEU B 1 200 ? 21.484 -12.383 -8.859 1 98.5 200 LEU B C 1
ATOM 4271 O O . LEU B 1 200 ? 22.25 -11.633 -9.477 1 98.5 200 LEU B O 1
ATOM 4275 N N . LEU B 1 201 ? 21.562 -12.633 -7.582 1 98.56 201 LEU B N 1
ATOM 4276 C CA . LEU B 1 201 ? 22.688 -12.062 -6.836 1 98.56 201 LEU B CA 1
ATOM 4277 C C . LEU B 1 201 ? 24.016 -12.523 -7.426 1 98.56 201 LEU B C 1
ATOM 4279 O O . LEU B 1 201 ? 24.922 -11.711 -7.613 1 98.56 201 LEU B O 1
ATOM 4283 N N . ASP B 1 202 ? 24.094 -13.758 -7.727 1 98.44 202 ASP B N 1
ATOM 4284 C CA . ASP B 1 202 ? 25.281 -14.32 -8.344 1 98.44 202 ASP B CA 1
ATOM 4285 C C . ASP B 1 202 ? 25.547 -13.672 -9.703 1 98.44 202 ASP B C 1
ATOM 4287 O O . ASP B 1 202 ? 26.688 -13.281 -9.992 1 98.44 202 ASP B O 1
ATOM 4291 N N . TYR B 1 203 ? 24.562 -13.5 -10.477 1 98.25 203 TYR B N 1
ATOM 4292 C CA . TYR B 1 203 ? 24.672 -12.883 -11.797 1 98.25 203 TYR B CA 1
ATOM 4293 C C . TYR B 1 203 ? 25.219 -11.469 -11.695 1 98.25 203 TYR B C 1
ATOM 4295 O O . TYR B 1 203 ? 26.062 -11.062 -12.492 1 98.25 203 TYR B O 1
ATOM 4303 N N . PHE B 1 204 ? 24.781 -10.734 -10.664 1 98.06 204 PHE B N 1
ATOM 4304 C CA . PHE B 1 204 ? 25.203 -9.344 -10.469 1 98.06 204 PHE B CA 1
ATOM 4305 C C . PHE B 1 204 ? 26.469 -9.273 -9.625 1 98.06 204 PHE B C 1
ATOM 4307 O O . PHE B 1 204 ? 26.906 -8.188 -9.242 1 98.06 204 PHE B O 1
ATOM 4314 N N . GLN B 1 205 ? 27 -10.398 -9.266 1 97.88 205 GLN B N 1
ATOM 4315 C CA . GLN B 1 205 ? 28.219 -10.5 -8.492 1 97.88 205 GLN B CA 1
ATOM 4316 C C . GLN B 1 205 ? 28.062 -9.828 -7.125 1 97.88 205 GLN B C 1
ATOM 4318 O O . GLN B 1 205 ? 28.938 -9.07 -6.695 1 97.88 205 GLN B O 1
ATOM 4323 N N . GLN B 1 206 ? 26.922 -10.062 -6.566 1 97.81 206 GLN B N 1
ATOM 4324 C CA . GLN B 1 206 ? 26.641 -9.594 -5.215 1 97.81 206 GLN B CA 1
ATOM 4325 C C . GLN B 1 206 ? 26.703 -10.742 -4.211 1 97.81 206 GLN B C 1
ATOM 4327 O O . GLN B 1 206 ? 26.484 -11.898 -4.566 1 97.81 206 GLN B O 1
ATOM 4332 N N . PRO B 1 207 ? 27 -10.406 -2.988 1 97.56 207 PRO B N 1
ATOM 4333 C CA . PRO B 1 207 ? 27.031 -11.477 -1.987 1 97.56 207 PRO B CA 1
ATOM 4334 C C . PRO B 1 207 ? 25.656 -12.086 -1.739 1 97.56 207 PRO B C 1
ATOM 4336 O O . PRO B 1 207 ? 24.641 -11.367 -1.757 1 97.56 207 PRO B O 1
ATOM 4339 N N . ILE B 1 208 ? 25.609 -13.375 -1.572 1 96.88 208 ILE B N 1
ATOM 4340 C CA . ILE B 1 208 ? 24.391 -14.086 -1.198 1 96.88 208 ILE B CA 1
ATOM 4341 C C . ILE B 1 208 ? 24.297 -14.172 0.323 1 96.88 208 ILE B C 1
ATOM 4343 O O . ILE B 1 208 ? 25.156 -14.758 0.976 1 96.88 208 ILE B O 1
ATOM 4347 N N . PRO B 1 209 ? 23.328 -13.648 0.873 1 92.88 209 PRO B N 1
ATOM 4348 C CA . PRO B 1 209 ? 23.172 -13.688 2.328 1 92.88 209 PRO B CA 1
ATOM 4349 C C . PRO B 1 209 ? 23.125 -15.117 2.875 1 92.88 209 PRO B C 1
ATOM 4351 O O . PRO B 1 209 ? 22.562 -16.016 2.236 1 92.88 209 PRO B O 1
ATOM 4354 N N . ALA B 1 210 ? 23.609 -15.258 4.082 1 89.94 210 ALA B N 1
ATOM 4355 C CA . ALA B 1 210 ? 23.781 -16.578 4.688 1 89.94 210 ALA B CA 1
ATOM 4356 C C . ALA B 1 210 ? 22.438 -17.219 5.008 1 89.94 210 ALA B C 1
ATOM 4358 O O . ALA B 1 210 ? 22.312 -18.438 5.039 1 89.94 210 ALA B O 1
ATOM 4359 N N . ASP B 1 211 ? 21.438 -16.422 5.176 1 88.81 211 ASP B N 1
ATOM 4360 C CA . ASP B 1 211 ? 20.156 -16.969 5.594 1 88.81 211 ASP B CA 1
ATOM 4361 C C . ASP B 1 211 ? 19.297 -17.344 4.387 1 88.81 211 ASP B C 1
ATOM 4363 O O . ASP B 1 211 ? 18.203 -17.875 4.543 1 88.81 211 ASP B O 1
ATOM 4367 N N . MET B 1 212 ? 19.766 -17.141 3.158 1 92.5 212 MET B N 1
ATOM 4368 C CA . MET B 1 212 ? 19.047 -17.594 1.973 1 92.5 212 MET B CA 1
ATOM 4369 C C . MET B 1 212 ? 19.188 -19.109 1.804 1 92.5 212 MET B C 1
ATOM 4371 O O . MET B 1 212 ? 20.281 -19.656 1.947 1 92.5 212 MET B O 1
ATOM 4375 N N . GLN B 1 213 ? 18.062 -19.719 1.57 1 92.75 213 GLN B N 1
ATOM 4376 C CA . GLN B 1 213 ? 18.047 -21.172 1.462 1 92.75 213 GLN B CA 1
ATOM 4377 C C . GLN B 1 213 ? 18.125 -21.625 0.003 1 92.75 213 GLN B C 1
ATOM 4379 O O . GLN B 1 213 ? 18.422 -22.781 -0.286 1 92.75 213 GLN B O 1
ATOM 4384 N N . GLY B 1 214 ? 17.828 -20.688 -0.906 1 96.56 214 GLY B N 1
ATOM 4385 C CA . GLY B 1 214 ? 17.953 -20.984 -2.324 1 96.56 214 GLY B CA 1
ATOM 4386 C C . GLY B 1 214 ? 19.391 -21.141 -2.781 1 96.56 214 GLY B C 1
ATOM 4387 O O . GLY B 1 214 ? 20.328 -20.766 -2.062 1 96.56 214 GLY B O 1
ATOM 4388 N N . GLN B 1 215 ? 19.562 -21.734 -3.959 1 97.75 215 GLN B N 1
ATOM 4389 C CA . GLN B 1 215 ? 20.875 -21.969 -4.547 1 97.75 215 GLN B CA 1
ATOM 4390 C C . GLN B 1 215 ? 21 -21.281 -5.906 1 97.75 215 GLN B C 1
ATOM 4392 O O . GLN B 1 215 ? 20.062 -21.297 -6.695 1 97.75 215 GLN B O 1
ATOM 4397 N N . PRO B 1 216 ? 22.203 -20.688 -6.117 1 98.44 216 PRO B N 1
ATOM 4398 C CA . PRO B 1 216 ? 22.406 -20.172 -7.473 1 98.44 216 PRO B CA 1
ATOM 4399 C C . PRO B 1 216 ? 22.359 -21.266 -8.539 1 98.44 216 PRO B C 1
ATOM 4401 O O . PRO B 1 216 ? 22.859 -22.359 -8.312 1 98.44 216 PRO B O 1
ATOM 4404 N N . LEU B 1 217 ? 21.875 -20.953 -9.734 1 98.69 217 LEU B N 1
ATOM 4405 C CA . LEU B 1 217 ? 21.578 -22 -10.711 1 98.69 217 LEU B CA 1
ATOM 4406 C C . LEU B 1 217 ? 22.547 -21.953 -11.875 1 98.69 217 LEU B C 1
ATOM 4408 O O . LEU B 1 217 ? 22.359 -22.641 -12.883 1 98.69 217 LEU B O 1
ATOM 4412 N N . ALA B 1 218 ? 23.594 -21.172 -11.789 1 98.5 218 ALA B N 1
ATOM 4413 C CA . ALA B 1 218 ? 24.516 -21.016 -12.906 1 98.5 218 ALA B CA 1
ATOM 4414 C C . ALA B 1 218 ? 25.031 -22.359 -13.398 1 98.5 218 ALA B C 1
ATOM 4416 O O . ALA B 1 218 ? 25.016 -22.641 -14.602 1 98.5 218 ALA B O 1
ATOM 4417 N N . LYS B 1 219 ? 25.406 -23.219 -12.516 1 98.31 219 LYS B N 1
ATOM 4418 C CA . LYS B 1 219 ? 25.969 -24.516 -12.898 1 98.31 219 LYS B CA 1
ATOM 4419 C C . LYS B 1 219 ? 24.875 -25.453 -13.398 1 98.31 219 LYS B C 1
ATOM 4421 O O . LYS B 1 219 ? 25.109 -26.297 -14.266 1 98.31 219 LYS B O 1
ATOM 4426 N N . VAL B 1 220 ? 23.688 -25.359 -12.781 1 98.62 220 VAL B N 1
ATOM 4427 C CA . VAL B 1 220 ? 22.562 -26.125 -13.289 1 98.62 220 VAL B CA 1
ATOM 4428 C C . VAL B 1 220 ? 22.312 -25.75 -14.75 1 98.62 220 VAL B C 1
ATOM 4430 O O . VAL B 1 220 ? 22.156 -26.625 -15.602 1 98.62 220 VAL B O 1
ATOM 4433 N N . ILE B 1 221 ? 22.281 -24.469 -15.031 1 98.44 221 ILE B N 1
ATOM 4434 C CA . ILE B 1 221 ? 22 -23.969 -16.375 1 98.44 221 ILE B CA 1
ATOM 4435 C C . ILE B 1 221 ? 23.094 -24.406 -17.344 1 98.44 221 ILE B C 1
ATOM 4437 O O . ILE B 1 221 ? 22.797 -24.906 -18.422 1 98.44 221 ILE B O 1
ATOM 4441 N N . ALA B 1 222 ? 24.312 -24.328 -16.953 1 98.19 222 ALA B N 1
ATOM 4442 C CA . ALA B 1 222 ? 25.453 -24.594 -17.828 1 98.19 222 ALA B CA 1
ATOM 4443 C C . ALA B 1 222 ? 25.609 -26.078 -18.094 1 98.19 222 ALA B C 1
ATOM 4445 O O . ALA B 1 222 ? 25.891 -26.484 -19.219 1 98.19 222 ALA B O 1
ATOM 4446 N N . SER B 1 223 ? 25.359 -26.922 -16.984 1 97.94 223 SER B N 1
ATOM 4447 C CA . SER B 1 223 ? 25.766 -28.312 -17.172 1 97.94 223 SER B CA 1
ATOM 4448 C C . SER B 1 223 ? 24.875 -29.266 -16.375 1 97.94 223 SER B C 1
ATOM 4450 O O . SER B 1 223 ? 25.219 -30.422 -16.172 1 97.94 223 SER B O 1
ATOM 4452 N N . ASP B 1 224 ? 23.812 -28.844 -15.828 1 98.44 224 ASP B N 1
ATOM 4453 C CA . ASP B 1 224 ? 22.812 -29.625 -15.094 1 98.44 224 ASP B CA 1
ATOM 4454 C C . ASP B 1 224 ? 23.422 -30.203 -13.805 1 98.44 224 ASP B C 1
ATOM 4456 O O . ASP B 1 224 ? 23.094 -31.328 -13.422 1 98.44 224 ASP B O 1
ATOM 4460 N N . GLU B 1 225 ? 24.344 -29.484 -13.242 1 98.19 225 GLU B N 1
ATOM 4461 C CA . GLU B 1 225 ? 24.875 -29.891 -11.945 1 98.19 225 GLU B CA 1
ATOM 4462 C C . GLU B 1 225 ? 23.828 -29.719 -10.852 1 98.19 225 GLU B C 1
ATOM 4464 O O . GLU B 1 225 ? 23.312 -28.609 -10.648 1 98.19 225 GLU B O 1
ATOM 4469 N N . PRO B 1 226 ? 23.531 -30.781 -10.164 1 98.06 226 PRO B N 1
ATOM 4470 C CA . PRO B 1 226 ? 22.469 -30.688 -9.164 1 98.06 226 PRO B CA 1
ATOM 4471 C C . PRO B 1 226 ? 22.812 -29.734 -8.023 1 98.06 226 PRO B C 1
ATOM 4473 O O . PRO B 1 226 ? 23.969 -29.688 -7.594 1 98.06 226 PRO B O 1
ATOM 4476 N N . VAL B 1 227 ? 21.797 -29.125 -7.535 1 97.88 227 VAL B N 1
ATOM 4477 C CA . VAL B 1 227 ? 22.016 -28.203 -6.414 1 97.88 227 VAL B CA 1
ATOM 4478 C C . VAL B 1 227 ? 21.297 -28.734 -5.172 1 97.88 227 VAL B C 1
ATOM 4480 O O . VAL B 1 227 ? 21.438 -28.172 -4.086 1 97.88 227 VAL B O 1
ATOM 4483 N N . ARG B 1 228 ? 20.547 -29.812 -5.32 1 98 228 ARG B N 1
ATOM 4484 C CA . ARG B 1 228 ? 19.859 -30.438 -4.191 1 98 228 ARG B CA 1
ATOM 4485 C C . ARG B 1 228 ? 19.438 -31.859 -4.523 1 98 228 ARG B C 1
ATOM 4487 O O . ARG B 1 228 ? 19.297 -32.219 -5.699 1 98 228 ARG B O 1
ATOM 4494 N N . GLU B 1 229 ? 19.219 -32.594 -3.445 1 96.69 229 GLU B N 1
ATOM 4495 C CA . GLU B 1 229 ? 18.75 -33.969 -3.586 1 96.69 229 GLU B CA 1
ATOM 4496 C C . GLU B 1 229 ? 17.234 -34.031 -3.475 1 96.69 229 GLU B C 1
ATOM 4498 O O . GLU B 1 229 ? 16.609 -34.969 -4.004 1 96.69 229 GLU B O 1
ATOM 4503 N N . GLY B 1 230 ? 16.703 -33.125 -2.785 1 97.31 230 GLY B N 1
ATOM 4504 C CA . GLY B 1 230 ? 15.258 -33.062 -2.57 1 97.31 230 GLY B CA 1
ATOM 4505 C C . GLY B 1 230 ? 14.742 -31.656 -2.455 1 97.31 230 GLY B C 1
ATOM 4506 O O . GLY B 1 230 ? 15.508 -30.719 -2.189 1 97.31 230 GLY B O 1
ATOM 4507 N N . ALA B 1 231 ? 13.484 -31.516 -2.715 1 97.06 231 ALA B N 1
ATOM 4508 C CA . ALA B 1 231 ? 12.836 -30.219 -2.65 1 97.06 231 ALA B CA 1
ATOM 4509 C C . ALA B 1 231 ? 11.547 -30.281 -1.83 1 97.06 231 ALA B C 1
ATOM 4511 O O . ALA B 1 231 ? 10.742 -31.188 -2.004 1 97.06 231 ALA B O 1
ATOM 4512 N N . LEU B 1 232 ? 11.461 -29.328 -0.966 1 96.38 232 LEU B N 1
ATOM 4513 C CA . LEU B 1 232 ? 10.258 -29.172 -0.158 1 96.38 232 LEU B CA 1
ATOM 4514 C C . LEU B 1 232 ? 9.289 -28.188 -0.793 1 96.38 232 LEU B C 1
ATOM 4516 O O . LEU B 1 232 ? 9.711 -27.156 -1.332 1 96.38 232 LEU B O 1
ATOM 4520 N N . PHE B 1 233 ? 7.969 -28.469 -0.746 1 96.06 233 PHE B N 1
ATOM 4521 C CA . PHE B 1 233 ? 6.957 -27.531 -1.203 1 96.06 233 PHE B CA 1
ATOM 4522 C C . PHE B 1 233 ? 5.625 -27.781 -0.503 1 96.06 233 PHE B C 1
ATOM 4524 O O . PHE B 1 233 ? 5.441 -28.812 0.141 1 96.06 233 PHE B O 1
ATOM 4531 N N . GLY B 1 234 ? 4.801 -26.812 -0.528 1 93.62 234 GLY B N 1
ATOM 4532 C CA . GLY B 1 234 ? 3.494 -26.922 0.1 1 93.62 234 GLY B CA 1
ATOM 4533 C C . GLY B 1 234 ? 2.822 -25.578 0.303 1 93.62 234 GLY B C 1
ATOM 4534 O O . GLY B 1 234 ? 3.262 -24.562 -0.253 1 93.62 234 GLY B O 1
ATOM 4535 N N . VAL B 1 235 ? 1.682 -25.609 0.91 1 91.31 235 VAL B N 1
ATOM 4536 C CA . VAL B 1 235 ? 0.891 -24.422 1.226 1 91.31 235 VAL B CA 1
ATOM 4537 C C . VAL B 1 235 ? 0.532 -24.422 2.709 1 91.31 235 VAL B C 1
ATOM 4539 O O . VAL B 1 235 ? 0.294 -25.484 3.299 1 91.31 235 VAL B O 1
ATOM 4542 N N . PHE B 1 236 ? 0.464 -23.281 3.213 1 91.69 236 PHE B N 1
ATOM 4543 C CA . PHE B 1 236 ? 0.089 -23.125 4.613 1 91.69 236 PHE B CA 1
ATOM 4544 C C . PHE B 1 236 ? -1.205 -23.875 4.91 1 91.69 236 PHE B C 1
ATOM 4546 O O . PHE B 1 236 ? -2.18 -23.766 4.164 1 91.69 236 PHE B O 1
ATOM 4553 N N . SER B 1 237 ? -1.207 -24.672 5.977 1 91.94 237 SER B N 1
ATOM 4554 C CA . SER B 1 237 ? -2.322 -25.453 6.516 1 91.94 237 SER B CA 1
ATOM 4555 C C . SER B 1 237 ? -2.648 -26.641 5.629 1 91.94 237 SER B C 1
ATOM 4557 O O . SER B 1 237 ? -3.615 -27.359 5.879 1 91.94 237 SER B O 1
ATOM 4559 N N . GLY B 1 238 ? -1.897 -26.812 4.535 1 92.56 238 GLY B N 1
ATOM 4560 C CA . GLY B 1 238 ? -2.072 -27.969 3.676 1 92.56 238 GLY B CA 1
ATOM 4561 C C . GLY B 1 238 ? -0.965 -29 3.828 1 92.56 238 GLY B C 1
ATOM 4562 O O . GLY B 1 238 ? -0.353 -29.109 4.895 1 92.56 238 GLY B O 1
ATOM 4563 N N . HIS B 1 239 ? -0.752 -29.859 2.773 1 94.5 239 HIS B N 1
ATOM 4564 C CA . HIS B 1 239 ? 0.294 -30.875 2.791 1 94.5 239 HIS B CA 1
ATOM 4565 C C . HIS B 1 239 ? 1.68 -30.234 2.756 1 94.5 239 HIS B C 1
ATOM 4567 O O . HIS B 1 239 ? 1.883 -29.219 2.094 1 94.5 239 HIS B O 1
ATOM 4573 N N . VAL B 1 240 ? 2.525 -30.812 3.484 1 95.94 240 VAL B N 1
ATOM 4574 C CA . VAL B 1 240 ? 3.951 -30.594 3.273 1 95.94 240 VAL B CA 1
ATOM 4575 C C . VAL B 1 240 ? 4.531 -31.719 2.41 1 95.94 240 VAL B C 1
ATOM 4577 O O . VAL B 1 240 ? 4.387 -32.906 2.734 1 95.94 240 VAL B O 1
ATOM 4580 N N . ASN B 1 241 ? 5.188 -31.312 1.33 1 97.75 241 ASN B N 1
ATOM 4581 C CA . ASN B 1 241 ? 5.641 -32.312 0.369 1 97.75 241 ASN B CA 1
ATOM 4582 C C . ASN B 1 241 ? 7.152 -32.25 0.184 1 97.75 241 ASN B C 1
ATOM 4584 O O . ASN B 1 241 ? 7.77 -31.203 0.322 1 97.75 241 ASN B O 1
ATOM 4588 N N . VAL B 1 242 ? 7.688 -33.438 -0.102 1 98.06 242 VAL B N 1
ATOM 4589 C CA . VAL B 1 242 ? 9.094 -33.531 -0.487 1 98.06 242 VAL B CA 1
ATOM 4590 C C . VAL B 1 242 ? 9.234 -34.406 -1.719 1 98.06 242 VAL B C 1
ATOM 4592 O O . VAL B 1 242 ? 8.516 -35.406 -1.863 1 98.06 242 VAL B O 1
ATOM 4595 N N . THR B 1 243 ? 10.172 -34.031 -2.596 1 98.06 243 THR B N 1
ATOM 4596 C CA . THR B 1 243 ? 10.414 -34.844 -3.791 1 98.06 243 THR B CA 1
ATOM 4597 C C . THR B 1 243 ? 11.914 -34.969 -4.059 1 98.06 243 THR B C 1
ATOM 4599 O O . THR B 1 243 ? 12.688 -34.062 -3.764 1 98.06 243 THR B O 1
ATOM 4602 N N . ASP B 1 244 ? 12.305 -36.062 -4.609 1 97.25 244 ASP B N 1
ATOM 4603 C CA . ASP B 1 244 ? 13.664 -36.25 -5.105 1 97.25 244 ASP B CA 1
ATOM 4604 C C . ASP B 1 244 ? 13.703 -36.219 -6.633 1 97.25 244 ASP B C 1
ATOM 4606 O O . ASP B 1 244 ? 14.711 -36.562 -7.238 1 97.25 244 ASP B O 1
ATOM 4610 N N . GLY B 1 245 ? 12.594 -35.812 -7.215 1 94.69 245 GLY B N 1
ATOM 4611 C CA . GLY B 1 245 ? 12.492 -35.781 -8.664 1 94.69 245 GLY B CA 1
ATOM 4612 C C . GLY B 1 245 ? 11.727 -36.969 -9.234 1 94.69 245 GLY B C 1
ATOM 4613 O O . GLY B 1 245 ? 11.133 -36.844 -10.305 1 94.69 245 GLY B O 1
ATOM 4614 N N . ARG B 1 246 ? 11.703 -38.031 -8.562 1 95.31 246 ARG B N 1
ATOM 4615 C CA . ARG B 1 246 ? 10.953 -39.219 -9 1 95.31 246 ARG B CA 1
ATOM 4616 C C . ARG B 1 246 ? 9.766 -39.469 -8.086 1 95.31 246 ARG B C 1
ATOM 4618 O O . ARG B 1 246 ? 8.656 -39.75 -8.562 1 95.31 246 ARG B O 1
ATOM 4625 N N . TYR B 1 247 ? 10.039 -39.406 -6.82 1 97.38 247 TYR B N 1
ATOM 4626 C CA . TYR B 1 247 ? 8.977 -39.656 -5.855 1 97.38 247 TYR B CA 1
ATOM 4627 C C . TYR B 1 247 ? 8.523 -38.375 -5.176 1 97.38 247 TYR B C 1
ATOM 4629 O O . TYR B 1 247 ? 9.32 -37.438 -5.02 1 97.38 247 TYR B O 1
ATOM 4637 N N . VAL B 1 248 ? 7.25 -38.375 -4.812 1 97.94 248 VAL B N 1
ATOM 4638 C CA . VAL B 1 248 ? 6.695 -37.281 -3.998 1 97.94 248 VAL B CA 1
ATOM 4639 C C . VAL B 1 248 ? 6.008 -37.875 -2.766 1 97.94 248 VAL B C 1
ATOM 4641 O O . VAL B 1 248 ? 5.121 -38.719 -2.887 1 97.94 248 VAL B O 1
ATOM 4644 N N . TYR B 1 249 ? 6.492 -37.5 -1.651 1 98.19 249 TYR B N 1
ATOM 4645 C CA . TYR B 1 249 ? 5.816 -37.812 -0.398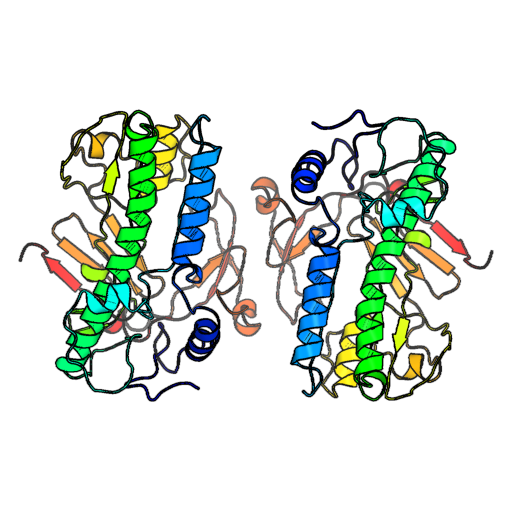 1 98.19 249 TYR B CA 1
ATOM 4646 C C . TYR B 1 249 ? 5.043 -36.594 0.123 1 98.19 249 TYR B C 1
ATOM 4648 O O . TYR B 1 249 ? 5.629 -35.531 0.382 1 98.19 249 TYR B O 1
ATOM 4656 N N . MET B 1 250 ? 3.74 -36.781 0.235 1 97.38 250 MET B N 1
ATOM 4657 C CA . MET B 1 250 ? 2.865 -35.719 0.764 1 97.38 250 MET B CA 1
ATOM 4658 C C . MET B 1 250 ? 2.422 -36.062 2.184 1 97.38 250 MET B C 1
ATOM 4660 O O . MET B 1 250 ? 1.758 -37.062 2.412 1 97.38 250 MET B O 1
ATOM 4664 N N . ARG B 1 251 ? 2.754 -35.156 3.012 1 97.12 251 ARG B N 1
ATOM 4665 C CA . ARG B 1 251 ? 2.424 -35.375 4.418 1 97.12 251 ARG B CA 1
ATOM 4666 C C . ARG B 1 251 ? 1.27 -34.469 4.848 1 97.12 251 ARG B C 1
ATOM 4668 O O . ARG B 1 251 ? 1.355 -33.25 4.738 1 97.12 251 ARG B O 1
ATOM 4675 N N . ALA B 1 252 ? 0.231 -35.062 5.336 1 96.44 252 ALA B N 1
ATOM 4676 C CA . ALA B 1 252 ? -0.934 -34.344 5.848 1 96.44 252 ALA B CA 1
ATOM 4677 C C . ALA B 1 252 ? -0.797 -34.062 7.344 1 96.44 252 ALA B C 1
ATOM 4679 O O . ALA B 1 252 ? 0.04 -34.688 8.016 1 96.44 252 ALA B O 1
ATOM 4680 N N . ALA B 1 253 ? -1.591 -33.156 7.738 1 95.44 253 ALA B N 1
ATOM 4681 C CA . ALA B 1 253 ? -1.71 -32.969 9.188 1 95.44 253 ALA B CA 1
ATOM 4682 C C . ALA B 1 253 ? -2.23 -34.25 9.844 1 95.44 253 ALA B C 1
ATOM 4684 O O . ALA B 1 253 ? -3.051 -34.969 9.258 1 95.44 253 ALA B O 1
ATOM 4685 N N . GLN B 1 254 ? -1.734 -34.469 11.062 1 94.06 254 GLN B N 1
ATOM 4686 C CA . GLN B 1 254 ? -2.299 -35.594 11.812 1 94.06 254 GLN B CA 1
ATOM 4687 C C . GLN B 1 254 ? -3.779 -35.375 12.102 1 94.06 254 GLN B C 1
ATOM 4689 O O . GLN B 1 254 ? -4.191 -34.25 12.43 1 94.06 254 GLN B O 1
ATOM 4694 N N . PRO B 1 255 ? -4.547 -36.5 11.984 1 92.69 255 PRO B N 1
ATOM 4695 C CA . PRO B 1 255 ? -5.969 -36.344 12.289 1 92.69 255 PRO B CA 1
ATOM 4696 C C . PRO B 1 255 ? -6.215 -35.688 13.656 1 92.69 255 PRO B C 1
ATOM 4698 O O . PRO B 1 255 ? -5.637 -36.125 14.656 1 92.69 255 PRO B O 1
ATOM 4701 N N . GLY B 1 256 ? -7.012 -34.688 13.695 1 93.06 256 GLY B N 1
ATOM 4702 C CA . GLY B 1 256 ? -7.336 -34 14.93 1 93.06 256 GLY B CA 1
ATOM 4703 C C . GLY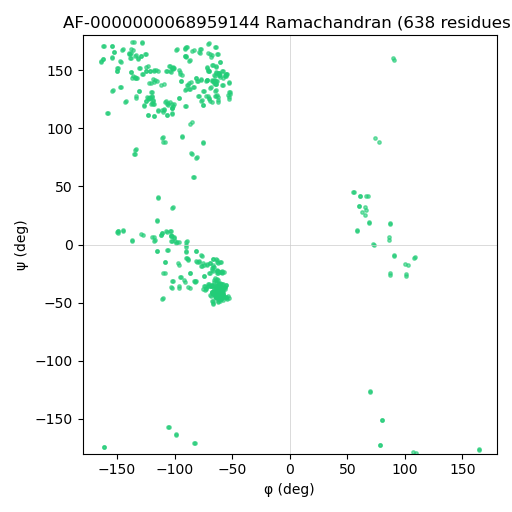 B 1 256 ? -6.395 -32.844 15.242 1 93.06 256 GLY B C 1
ATOM 4704 O O . GLY B 1 256 ? -6.625 -32.094 16.188 1 93.06 256 GLY B O 1
ATOM 4705 N N . ARG B 1 257 ? -5.332 -32.75 14.492 1 94.56 257 ARG B N 1
ATOM 4706 C CA . ARG B 1 257 ? -4.344 -31.703 14.758 1 94.56 257 ARG B CA 1
ATOM 4707 C C . ARG B 1 257 ? -4.266 -30.703 13.602 1 94.56 257 ARG B C 1
ATOM 4709 O O . ARG B 1 257 ? -3.244 -30.047 13.414 1 94.56 257 ARG B O 1
ATOM 4716 N N . GLU B 1 258 ? -5.289 -30.625 12.781 1 93.81 258 GLU B N 1
ATOM 4717 C CA . GLU B 1 258 ? -5.309 -29.75 11.609 1 93.81 258 GLU B CA 1
ATOM 4718 C C . GLU B 1 258 ? -5.23 -28.281 12.008 1 93.81 258 GLU B C 1
ATOM 4720 O O . GLU B 1 258 ? -4.758 -27.453 11.234 1 93.81 258 GLU B O 1
ATOM 4725 N N . HIS B 1 259 ? -5.633 -28.031 13.266 1 94.19 259 HIS B N 1
ATOM 4726 C CA . HIS B 1 259 ? -5.711 -26.656 13.719 1 94.19 259 HIS B CA 1
ATOM 4727 C C . HIS B 1 259 ? -4.504 -26.281 14.57 1 94.19 259 HIS B C 1
ATOM 4729 O O . HIS B 1 259 ? -4.441 -25.172 15.117 1 94.19 259 HIS B O 1
ATOM 4735 N N . ASP B 1 260 ? -3.516 -27.203 14.664 1 94.62 260 ASP B N 1
ATOM 4736 C CA . ASP B 1 260 ? -2.297 -26.922 15.422 1 94.62 260 ASP B CA 1
ATOM 4737 C C . ASP B 1 260 ? -1.289 -26.156 14.57 1 94.62 260 ASP B C 1
ATOM 4739 O O . ASP B 1 260 ? -0.173 -26.625 14.344 1 94.62 260 ASP B O 1
ATOM 4743 N N . ILE B 1 261 ? -1.724 -25.016 14.086 1 95.5 261 ILE B N 1
ATOM 4744 C CA . ILE B 1 261 ? -0.895 -24.156 13.242 1 95.5 261 ILE B CA 1
ATOM 4745 C C . ILE B 1 261 ? -0.995 -22.719 13.719 1 95.5 261 ILE B C 1
ATOM 4747 O O . ILE B 1 261 ? -1.895 -22.359 14.484 1 95.5 261 ILE B O 1
ATOM 4751 N N . ALA B 1 262 ? -0.047 -21.875 13.281 1 96.75 262 ALA B N 1
ATOM 4752 C CA . ALA B 1 262 ? -0.003 -20.469 13.664 1 96.75 262 ALA B CA 1
ATOM 4753 C C . ALA B 1 262 ? 0.624 -19.625 12.555 1 96.75 262 ALA B C 1
ATOM 4755 O O . ALA B 1 262 ? 1.381 -20.141 11.727 1 96.75 262 ALA B O 1
ATOM 4756 N N . ASN B 1 263 ? 0.204 -18.422 12.539 1 96.06 263 ASN B N 1
ATOM 4757 C CA . ASN B 1 263 ? 0.905 -17.422 11.742 1 96.06 263 ASN B CA 1
ATOM 4758 C C . ASN B 1 263 ? 2.045 -16.781 12.523 1 96.06 263 ASN B C 1
ATOM 4760 O O . ASN B 1 263 ? 1.898 -16.484 13.711 1 96.06 263 ASN B O 1
ATOM 4764 N N . TYR B 1 264 ? 3.143 -16.688 11.883 1 96.69 264 TYR B N 1
ATOM 4765 C CA . TYR B 1 264 ? 4.305 -16.016 12.453 1 96.69 264 TYR B CA 1
ATOM 4766 C C . TYR B 1 264 ? 4.656 -14.766 11.656 1 96.69 264 TYR B C 1
ATOM 4768 O O . TYR B 1 264 ? 4.984 -14.852 10.469 1 96.69 264 TYR B O 1
ATOM 4776 N N . THR B 1 265 ? 4.535 -13.594 12.258 1 96.06 265 THR B N 1
ATOM 4777 C CA . THR B 1 265 ? 4.734 -12.359 11.516 1 96.06 265 THR B CA 1
ATOM 4778 C C . THR B 1 265 ? 4.945 -11.18 12.461 1 96.06 265 THR B C 1
ATOM 4780 O O . THR B 1 265 ? 4.562 -11.242 13.633 1 96.06 265 THR B O 1
ATOM 4783 N N . LEU B 1 266 ? 5.578 -10.156 11.969 1 95.94 266 LEU B N 1
ATOM 4784 C CA . LEU B 1 266 ? 5.609 -8.883 12.68 1 95.94 266 LEU B CA 1
ATOM 4785 C C . LEU B 1 266 ? 4.621 -7.895 12.062 1 95.94 266 LEU B C 1
ATOM 4787 O O . LEU B 1 266 ? 4.523 -6.746 12.508 1 95.94 266 LEU B O 1
ATOM 4791 N N . MET B 1 267 ? 3.873 -8.312 11.07 1 94.25 267 MET B N 1
ATOM 4792 C CA . MET B 1 267 ? 2.863 -7.492 10.414 1 94.25 267 MET B CA 1
ATOM 4793 C C . MET B 1 267 ? 1.56 -8.266 10.234 1 94.25 267 MET B C 1
ATOM 4795 O O . MET B 1 267 ? 1.285 -8.789 9.156 1 94.25 267 MET B O 1
ATOM 4799 N N . PRO B 1 268 ? 0.794 -8.305 11.258 1 95.44 268 PRO B N 1
ATOM 4800 C CA . PRO B 1 268 ? -0.423 -9.117 11.211 1 95.44 268 PRO B CA 1
ATOM 4801 C C . PRO B 1 268 ? -1.526 -8.469 10.375 1 95.44 268 PRO B C 1
ATOM 4803 O O . PRO B 1 268 ? -2.408 -7.801 10.914 1 95.44 268 PRO B O 1
ATOM 4806 N N . ILE B 1 269 ? -1.483 -8.766 9.055 1 93.81 269 ILE B N 1
ATOM 4807 C CA . ILE B 1 269 ? -2.508 -8.312 8.117 1 93.81 269 ILE B CA 1
ATOM 4808 C C . ILE B 1 269 ? -2.883 -9.453 7.172 1 93.81 269 ILE B C 1
ATOM 4810 O O . ILE B 1 269 ? -2.037 -10.273 6.82 1 93.81 269 ILE B O 1
ATOM 4814 N N . LYS B 1 270 ? -4.129 -9.453 6.883 1 89.38 270 LYS B N 1
ATOM 4815 C CA . LYS B 1 270 ? -4.594 -10.391 5.863 1 89.38 270 LYS B CA 1
ATOM 4816 C C . LYS B 1 270 ? -4.719 -9.703 4.504 1 89.38 270 LYS B C 1
ATOM 4818 O O . LYS B 1 270 ? -4.562 -8.484 4.398 1 89.38 270 LYS B O 1
ATOM 4823 N N . MET B 1 271 ? -4.883 -10.422 3.484 1 81.56 271 MET B N 1
ATOM 4824 C CA . MET B 1 271 ? -4.898 -9.891 2.125 1 81.56 271 MET B CA 1
ATOM 4825 C C . MET B 1 271 ? -6.016 -8.859 1.954 1 81.56 271 MET B C 1
ATOM 4827 O O . MET B 1 271 ? -5.812 -7.82 1.33 1 81.56 271 MET B O 1
ATOM 4831 N N . ASN B 1 272 ? -7.188 -9.203 2.531 1 79 272 ASN B N 1
ATOM 4832 C CA . ASN B 1 272 ? -8.305 -8.305 2.271 1 79 272 ASN B CA 1
ATOM 4833 C C . ASN B 1 272 ? -9.008 -7.895 3.564 1 79 272 ASN B C 1
ATOM 4835 O O . ASN B 1 272 ? -10.141 -7.418 3.535 1 79 272 ASN B O 1
ATOM 4839 N N . ALA B 1 273 ? -8.32 -8.289 4.594 1 85.06 273 ALA B N 1
ATOM 4840 C CA . ALA B 1 273 ? -8.945 -7.941 5.867 1 85.06 273 ALA B CA 1
ATOM 4841 C C . ALA B 1 273 ? -7.902 -7.777 6.965 1 85.06 273 ALA B C 1
ATOM 4843 O O . ALA B 1 273 ? -6.773 -8.258 6.836 1 85.06 273 ALA B O 1
ATOM 4844 N N . ARG B 1 274 ? -8.297 -7.207 8.016 1 89.5 274 ARG B N 1
ATOM 4845 C CA . ARG B 1 274 ? -7.492 -7.129 9.227 1 89.5 274 ARG B CA 1
ATOM 4846 C C . ARG B 1 274 ? -7.703 -8.359 10.109 1 89.5 274 ARG B C 1
ATOM 4848 O O . ARG B 1 274 ? -8.695 -9.07 9.953 1 89.5 274 ARG B O 1
ATOM 4855 N N . TYR B 1 275 ? -6.766 -8.664 10.969 1 93.5 275 TYR B N 1
ATOM 4856 C CA . TYR B 1 275 ? -7.027 -9.633 12.031 1 93.5 275 TYR B CA 1
ATOM 4857 C C . TYR B 1 275 ? -8.102 -9.117 12.984 1 93.5 275 TYR B C 1
ATOM 4859 O O . TYR B 1 275 ? -8.125 -7.934 13.328 1 93.5 275 TYR B O 1
ATOM 4867 N N . ASP B 1 276 ? -8.977 -10.039 13.336 1 92.06 276 ASP B N 1
ATOM 4868 C CA . ASP B 1 276 ? -9.977 -9.594 14.305 1 92.06 276 ASP B CA 1
ATOM 4869 C C . ASP B 1 276 ? -9.406 -9.57 15.719 1 92.06 276 ASP B C 1
ATOM 4871 O O . ASP B 1 276 ? -8.344 -10.141 15.969 1 92.06 276 ASP B O 1
ATOM 4875 N N . VAL B 1 277 ? -10.102 -8.938 16.578 1 93.88 277 VAL B N 1
ATOM 4876 C CA . VAL B 1 277 ? -9.641 -8.719 17.953 1 93.88 277 VAL B CA 1
ATOM 4877 C C . VAL B 1 277 ? -9.492 -10.055 18.672 1 93.88 277 VAL B C 1
ATOM 4879 O O . VAL B 1 277 ? -8.547 -10.258 19.438 1 93.88 277 VAL B O 1
ATOM 4882 N N . ASP B 1 278 ? -10.344 -10.961 18.406 1 94.88 278 ASP B N 1
ATOM 4883 C CA . ASP B 1 278 ? -10.305 -12.266 19.062 1 94.88 278 ASP B CA 1
ATOM 4884 C C . ASP B 1 278 ? -9.062 -13.047 18.641 1 94.88 278 ASP B C 1
ATOM 4886 O O . ASP B 1 278 ? -8.422 -13.688 19.484 1 94.88 278 ASP B O 1
ATOM 4890 N N . GLU B 1 279 ? -8.734 -12.984 17.391 1 94.5 279 GLU B N 1
ATOM 4891 C CA . GLU B 1 279 ? -7.539 -13.664 16.891 1 94.5 279 GLU B CA 1
ATOM 4892 C C . GLU B 1 279 ? -6.273 -13.047 17.484 1 94.5 279 GLU B C 1
ATOM 4894 O O . GLU B 1 279 ? -5.398 -13.758 17.984 1 94.5 279 GLU B O 1
ATOM 4899 N N . LEU B 1 280 ? -6.262 -11.758 17.531 1 96.5 280 LEU B N 1
ATOM 4900 C CA . LEU B 1 280 ? -5.078 -11.047 18 1 96.5 280 LEU B CA 1
ATOM 4901 C C . LEU B 1 280 ? -4.941 -11.156 19.516 1 96.5 280 LEU B C 1
ATOM 4903 O O . LEU B 1 280 ? -3.846 -11.008 20.062 1 96.5 280 LEU B O 1
ATOM 4907 N N . GLY B 1 281 ? -6.102 -11.336 20.125 1 96.75 281 GLY B N 1
ATOM 4908 C CA . GLY B 1 281 ? -6.078 -11.461 21.578 1 96.75 281 GLY B CA 1
ATOM 4909 C C . GLY B 1 281 ? -5.262 -12.648 22.062 1 96.75 281 GLY B C 1
ATOM 4910 O O . GLY B 1 281 ? -4.871 -12.711 23.219 1 96.75 281 GLY B O 1
ATOM 4911 N N . LYS B 1 282 ? -4.961 -13.547 21.141 1 96.56 282 LYS B N 1
ATOM 4912 C CA . LYS B 1 282 ? -4.234 -14.766 21.5 1 96.56 282 LYS B CA 1
ATOM 4913 C C . LYS B 1 282 ? -2.773 -14.672 21.062 1 96.56 282 LYS B C 1
ATOM 4915 O O . LYS B 1 282 ? -2.051 -15.672 21.078 1 96.56 282 LYS B O 1
ATOM 4920 N N . LEU B 1 283 ? -2.342 -13.547 20.688 1 97.56 283 LEU B N 1
ATOM 4921 C CA . LEU B 1 283 ? -0.987 -13.406 20.156 1 97.56 283 LEU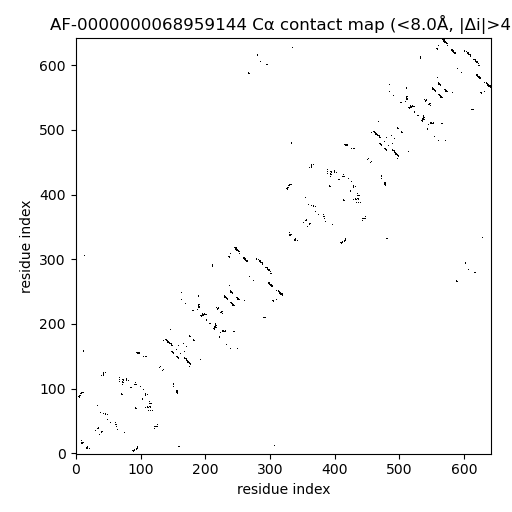 B CA 1
ATOM 4922 C C . LEU B 1 283 ? 0.042 -13.578 21.281 1 97.56 283 LEU B C 1
ATOM 4924 O O . LEU B 1 283 ? -0.258 -13.336 22.453 1 97.56 283 LEU B O 1
ATOM 4928 N N . SER B 1 284 ? 1.188 -14.062 20.938 1 97.81 284 SER B N 1
ATOM 4929 C CA . SER B 1 284 ? 2.369 -14.18 21.781 1 97.81 284 SER B CA 1
ATOM 4930 C C . SER B 1 284 ? 3.65 -13.977 20.984 1 97.81 284 SER B C 1
ATOM 4932 O O . SER B 1 284 ? 3.609 -13.852 19.75 1 97.81 284 SER B O 1
ATOM 4934 N N . LEU B 1 285 ? 4.727 -13.82 21.688 1 98 285 LEU B N 1
ATOM 4935 C CA . LEU B 1 285 ? 6.008 -13.75 21 1 98 285 LEU B CA 1
ATOM 4936 C C . LEU B 1 285 ? 6.629 -15.141 20.859 1 98 285 LEU B C 1
ATOM 4938 O O . LEU B 1 285 ? 6.656 -15.906 21.828 1 98 285 LEU B O 1
ATOM 4942 N N . ALA B 1 286 ? 7.078 -15.398 19.703 1 98.06 286 ALA B N 1
ATOM 4943 C CA . ALA B 1 286 ? 7.781 -16.656 19.453 1 98.06 286 ALA B CA 1
ATOM 4944 C C . ALA B 1 286 ? 9.289 -16.422 19.359 1 98.06 286 ALA B C 1
ATOM 4946 O O . ALA B 1 286 ? 9.742 -15.367 18.906 1 98.06 286 ALA B O 1
ATOM 4947 N N . PRO B 1 287 ? 10.031 -17.484 19.781 1 97.19 287 PRO B N 1
ATOM 4948 C CA . PRO B 1 287 ? 11.477 -17.406 19.547 1 97.19 287 PRO B CA 1
ATOM 4949 C C . PRO B 1 287 ? 11.836 -17.281 18.062 1 97.19 287 PRO B C 1
ATOM 4951 O O . PRO B 1 287 ? 11.031 -17.641 17.203 1 97.19 287 PRO B O 1
ATOM 4954 N N . PRO B 1 288 ? 13.008 -16.75 17.844 1 96.25 288 PRO B N 1
ATOM 4955 C CA . PRO B 1 288 ? 13.43 -16.562 16.453 1 96.25 288 PRO B CA 1
ATOM 4956 C C . PRO B 1 288 ? 13.531 -17.875 15.68 1 96.25 288 PRO B C 1
ATOM 4958 O O . PRO B 1 288 ? 13.844 -18.922 16.266 1 96.25 288 PRO B O 1
ATOM 4961 N N . PHE B 1 289 ? 13.211 -17.828 14.414 1 94.06 289 PHE B N 1
ATOM 4962 C CA . PHE B 1 289 ? 13.57 -18.859 13.445 1 94.06 289 PHE B CA 1
ATOM 4963 C C . PHE B 1 289 ? 14.93 -18.562 12.82 1 94.06 289 PHE B C 1
ATOM 4965 O O . PHE B 1 289 ? 15.453 -17.453 12.953 1 94.06 289 PHE B O 1
ATOM 4972 N N . LYS B 1 290 ? 15.445 -19.531 12.078 1 90.38 290 LYS B N 1
ATOM 4973 C CA . LYS B 1 290 ? 16.766 -19.375 11.477 1 90.38 290 LYS B CA 1
ATOM 4974 C C . LYS B 1 290 ? 16.781 -18.234 10.477 1 90.38 290 LYS B C 1
ATOM 4976 O O . LYS B 1 290 ? 17.828 -17.609 10.258 1 90.38 290 LYS B O 1
ATOM 4981 N N . PHE B 1 291 ? 15.633 -17.922 9.953 1 88.94 291 PHE B N 1
ATOM 4982 C CA . PHE B 1 291 ? 15.609 -16.953 8.867 1 88.94 291 PHE B CA 1
ATOM 4983 C C . PHE B 1 291 ? 15.133 -15.594 9.367 1 88.94 291 PHE B C 1
ATOM 4985 O O . PHE B 1 291 ? 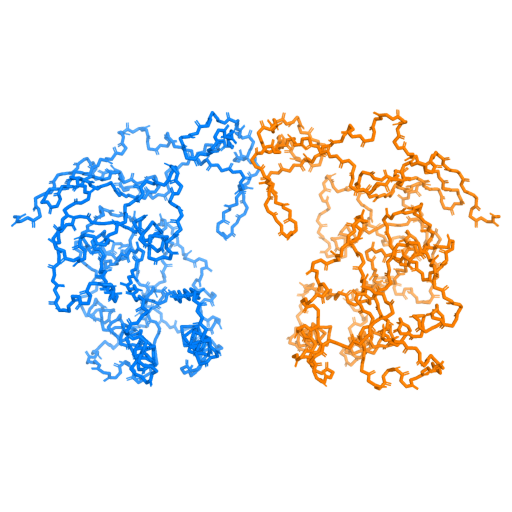14.914 -14.672 8.578 1 88.94 291 PHE B O 1
ATOM 4992 N N . THR B 1 292 ? 14.953 -15.359 10.68 1 92.62 292 THR B N 1
ATOM 4993 C CA . THR B 1 292 ? 14.398 -14.117 11.195 1 92.62 292 THR B CA 1
ATOM 4994 C C . THR B 1 292 ? 15.5 -13.227 11.773 1 92.62 292 THR B C 1
ATOM 4996 O O . THR B 1 292 ? 15.219 -12.258 12.484 1 92.62 292 THR B O 1
ATOM 4999 N N . LYS B 1 293 ? 16.828 -13.68 11.555 1 91.94 293 LYS B N 1
ATOM 5000 C CA . LYS B 1 293 ? 17.984 -12.883 11.945 1 91.94 293 LYS B CA 1
ATOM 5001 C C . LYS B 1 293 ? 17.984 -12.617 13.445 1 91.94 293 LYS B C 1
ATOM 5003 O O . LYS B 1 293 ? 18.266 -11.5 13.883 1 91.94 293 LYS B O 1
ATOM 5008 N N . GLY B 1 294 ? 17.5 -13.547 14.172 1 94 294 GLY B N 1
ATOM 5009 C CA . GLY B 1 294 ? 17.531 -13.477 15.625 1 94 294 GLY B CA 1
ATOM 5010 C C . GLY B 1 294 ? 16.359 -12.727 16.219 1 94 294 GLY B C 1
ATOM 5011 O O . GLY B 1 294 ? 16.281 -12.539 17.422 1 94 294 GLY B O 1
ATOM 5012 N N . LEU B 1 295 ? 15.453 -12.367 15.406 1 96.31 295 LEU B N 1
ATOM 5013 C CA . LEU B 1 295 ? 14.312 -11.578 15.859 1 96.31 295 LEU B CA 1
ATOM 5014 C C . LEU B 1 295 ? 13.172 -12.484 16.312 1 96.31 295 LEU B C 1
ATOM 5016 O O . LEU B 1 295 ? 12.875 -13.492 15.664 1 96.31 295 LEU B O 1
ATOM 5020 N N . GLN B 1 296 ? 12.602 -12.078 17.422 1 97.38 296 GLN B N 1
ATOM 5021 C CA . GLN B 1 296 ? 11.32 -12.688 17.766 1 97.38 296 GLN B CA 1
ATOM 5022 C C . GLN B 1 296 ? 10.211 -12.188 16.844 1 97.38 296 GLN B C 1
ATOM 5024 O O . GLN B 1 296 ? 10.281 -11.07 16.312 1 97.38 296 GLN B O 1
ATOM 5029 N N . VAL B 1 297 ? 9.203 -13.023 16.672 1 97.62 297 VAL B N 1
ATOM 5030 C CA . VAL B 1 297 ? 8.055 -12.641 15.867 1 97.62 297 VAL B CA 1
ATOM 5031 C C . VAL B 1 297 ? 6.766 -12.961 16.625 1 97.62 297 VAL B C 1
ATOM 5033 O O . VAL B 1 297 ? 6.781 -13.711 17.594 1 97.62 297 VAL B O 1
ATOM 5036 N N . LEU B 1 298 ? 5.738 -12.328 16.219 1 98 298 LEU B N 1
ATOM 5037 C CA . LEU B 1 298 ? 4.434 -12.648 16.781 1 98 298 LEU B CA 1
ATOM 5038 C C . LEU B 1 298 ? 3.979 -14.039 16.344 1 98 298 LEU B C 1
ATOM 5040 O O . LEU B 1 298 ? 4.172 -14.43 15.195 1 98 298 LEU B O 1
ATOM 5044 N N . ARG B 1 299 ? 3.492 -14.758 17.234 1 98 299 ARG B N 1
ATOM 5045 C CA . ARG B 1 299 ? 2.779 -16 16.984 1 98 299 ARG B CA 1
ATOM 5046 C C . ARG B 1 299 ? 1.278 -15.828 17.203 1 98 299 ARG B C 1
ATOM 5048 O O . ARG B 1 299 ? 0.837 -15.477 18.297 1 98 299 ARG B O 1
ATOM 5055 N N . ILE B 1 300 ? 0.458 -16.062 16.219 1 97.62 300 ILE B N 1
ATOM 5056 C CA . ILE B 1 300 ? -0.995 -15.938 16.266 1 97.62 300 ILE B CA 1
ATOM 5057 C C . ILE B 1 300 ? -1.639 -17.266 15.883 1 97.62 300 ILE B C 1
ATOM 5059 O O . ILE B 1 300 ? -1.574 -17.672 14.719 1 97.62 300 ILE B O 1
ATOM 5063 N N . PRO B 1 301 ? -2.256 -17.891 16.812 1 96.88 301 PRO B N 1
ATOM 5064 C CA . PRO B 1 301 ? -2.904 -19.156 16.469 1 96.88 301 PRO B CA 1
ATOM 5065 C C . PRO B 1 301 ? -3.85 -19.031 15.273 1 96.88 301 PRO B C 1
ATOM 5067 O O . PRO B 1 301 ? -4.543 -18.016 15.133 1 96.88 301 PRO B O 1
ATOM 5070 N N . ALA B 1 302 ? -3.76 -20.094 14.438 1 94.56 302 ALA B N 1
ATOM 5071 C CA . ALA B 1 302 ? -4.578 -20.125 13.234 1 94.56 302 ALA B CA 1
ATOM 5072 C C . ALA B 1 302 ? -5.352 -21.438 13.133 1 94.56 302 ALA B C 1
ATOM 5074 O O . ALA B 1 302 ? -5.301 -22.266 14.047 1 94.56 302 ALA B O 1
ATOM 5075 N N . ARG B 1 303 ? -6.203 -21.5 12.148 1 91.94 303 ARG B N 1
ATOM 5076 C CA . ARG B 1 303 ? -6.965 -22.719 11.867 1 91.94 303 ARG B CA 1
ATOM 5077 C C . ARG B 1 303 ? -6.77 -23.156 10.422 1 91.94 303 ARG B C 1
ATOM 5079 O O . ARG B 1 303 ? -6.328 -22.375 9.578 1 91.94 303 ARG B O 1
ATOM 5086 N N . GLU B 1 304 ? -7.137 -24.375 10.219 1 91.12 304 GLU B N 1
ATOM 5087 C CA . GLU B 1 304 ? -7.078 -24.906 8.859 1 91.12 304 GLU B CA 1
ATOM 5088 C C . GLU B 1 304 ? -7.828 -24 7.883 1 91.12 304 GLU B C 1
ATOM 5090 O O . GLU B 1 304 ? -8.992 -23.672 8.102 1 91.12 304 GLU B O 1
ATOM 5095 N N . LYS B 1 305 ? -7.117 -23.641 6.855 1 89.12 305 LYS B N 1
ATOM 5096 C CA . LYS B 1 305 ? -7.664 -22.703 5.875 1 89.12 305 LYS B CA 1
ATOM 5097 C C . LYS B 1 305 ? -8.43 -23.453 4.781 1 89.12 305 LYS B C 1
ATOM 5099 O O . LYS B 1 305 ? -9.422 -22.953 4.262 1 89.12 305 LYS B O 1
ATOM 5104 N N . TYR B 1 306 ? -7.922 -24.609 4.41 1 89.12 306 TYR B N 1
ATOM 5105 C CA . TYR B 1 306 ? -8.5 -25.406 3.342 1 89.12 306 TYR B CA 1
ATOM 5106 C C . TYR B 1 306 ? -9.133 -26.688 3.896 1 89.12 306 TYR B C 1
ATOM 5108 O O . TYR B 1 306 ? -8.5 -27.734 3.938 1 89.12 306 TYR B O 1
ATOM 5116 N N . LYS B 1 307 ? -10.375 -26.531 4.164 1 84.56 307 LYS B N 1
ATOM 5117 C CA . LYS B 1 307 ? -11.078 -27.625 4.828 1 84.56 307 LYS B CA 1
ATOM 5118 C C . LYS B 1 307 ? -11.086 -28.875 3.961 1 84.56 307 LYS B C 1
ATOM 5120 O O . LYS B 1 307 ? -11.445 -28.828 2.783 1 84.56 307 LYS B O 1
ATOM 5125 N N . GLY B 1 308 ? -10.57 -29.906 4.52 1 86.25 308 GLY B N 1
ATOM 5126 C CA . GLY B 1 308 ? -10.68 -31.188 3.85 1 86.25 308 GLY B CA 1
ATOM 5127 C C . GLY B 1 308 ? -9.398 -31.625 3.16 1 86.25 308 GLY B C 1
ATOM 5128 O O . GLY B 1 308 ? -9.227 -32.812 2.84 1 86.25 308 GLY B O 1
ATOM 5129 N N . VAL B 1 309 ? -8.523 -30.734 2.93 1 90.56 309 VAL B N 1
ATOM 5130 C CA . VAL B 1 309 ? -7.312 -31.078 2.195 1 90.56 309 VAL B CA 1
ATOM 5131 C C . VAL B 1 309 ? -6.527 -32.125 2.959 1 90.56 309 VAL B C 1
ATOM 5133 O O . VAL B 1 309 ? -5.984 -33.062 2.359 1 90.56 309 VAL B O 1
ATOM 5136 N N . ASN B 1 310 ? -6.543 -32.094 4.246 1 93.62 310 ASN B N 1
ATOM 5137 C CA . ASN B 1 310 ? -5.77 -33.031 5.059 1 93.62 310 ASN B CA 1
ATOM 5138 C C . ASN B 1 310 ? -6.453 -34.406 5.156 1 93.62 310 ASN B C 1
ATOM 5140 O O . ASN B 1 310 ? -5.828 -35.375 5.555 1 93.62 310 ASN B O 1
ATOM 5144 N N . SER B 1 311 ? -7.695 -34.406 4.785 1 92.38 311 SER B N 1
ATOM 5145 C CA . SER B 1 311 ? -8.438 -35.656 4.859 1 92.38 311 SER B CA 1
ATOM 5146 C C . SER B 1 311 ? -7.934 -36.656 3.818 1 92.38 311 SER B C 1
ATOM 5148 O O . SER B 1 311 ? -8.211 -37.875 3.914 1 92.38 311 SER B O 1
ATOM 5150 N N . PHE B 1 312 ? -7.199 -36.25 2.846 1 94.69 312 PHE B N 1
ATOM 5151 C CA . PHE B 1 312 ? -6.609 -37.125 1.849 1 94.69 312 PHE B CA 1
ATOM 5152 C C . PHE B 1 312 ? -5.551 -38.031 2.48 1 94.69 312 PHE B C 1
ATOM 5154 O O . PHE B 1 312 ? -5.18 -39.062 1.908 1 94.69 312 PHE B O 1
ATOM 5161 N N . GLY B 1 313 ? -5.027 -37.594 3.584 1 95.56 313 GLY B N 1
ATOM 5162 C CA . GLY B 1 313 ? -4.008 -38.375 4.27 1 95.56 313 GLY B CA 1
ATOM 5163 C C . GLY B 1 313 ? -2.633 -38.25 3.639 1 95.56 313 GLY B C 1
ATOM 5164 O O . GLY B 1 313 ? -2.393 -37.344 2.84 1 95.56 313 GLY B O 1
ATOM 5165 N N . HIS B 1 314 ? -1.751 -39.094 4.18 1 96.81 314 HIS B N 1
ATOM 5166 C CA . HIS B 1 314 ? -0.421 -39.156 3.584 1 96.81 314 HIS B CA 1
ATOM 5167 C C . HIS B 1 314 ? -0.459 -39.844 2.227 1 96.81 314 HIS B C 1
ATOM 5169 O O . HIS B 1 314 ? -1.184 -40.844 2.049 1 96.81 314 HIS B O 1
ATOM 5175 N N . LEU B 1 315 ? 0.3 -39.344 1.321 1 96.94 315 LEU B N 1
ATOM 5176 C CA . LEU B 1 315 ? 0.326 -39.906 -0.017 1 96.94 315 LEU B CA 1
ATOM 5177 C C . LEU B 1 315 ? 1.758 -40.062 -0.522 1 96.94 315 LEU B C 1
ATOM 5179 O O . LEU B 1 315 ? 2.625 -39.25 -0.17 1 96.94 315 LEU B O 1
ATOM 5183 N N . LEU B 1 316 ? 1.975 -41.094 -1.236 1 97.44 316 LEU B N 1
ATOM 5184 C CA . LEU B 1 316 ? 3.24 -41.344 -1.926 1 97.44 316 LEU B CA 1
ATOM 5185 C C . LEU B 1 316 ? 3.014 -41.562 -3.414 1 97.44 316 LEU B C 1
ATOM 5187 O O . LEU B 1 316 ? 2.246 -42.469 -3.793 1 97.44 316 LEU B O 1
ATOM 5191 N N . PHE B 1 317 ? 3.668 -40.781 -4.203 1 96.81 317 PHE B N 1
ATOM 5192 C CA . PHE B 1 317 ? 3.531 -40.906 -5.652 1 96.81 317 PHE B CA 1
ATOM 5193 C C . PHE B 1 317 ? 4.859 -41.281 -6.289 1 96.81 317 PHE B C 1
ATOM 5195 O O . PHE B 1 317 ? 5.918 -40.812 -5.863 1 96.81 317 PHE B O 1
ATOM 5202 N N . ASP B 1 318 ? 4.816 -42.094 -7.246 1 96.5 318 ASP B N 1
ATOM 5203 C CA . ASP B 1 318 ? 5.902 -42.344 -8.195 1 96.5 318 ASP B CA 1
ATOM 5204 C C . ASP B 1 318 ? 5.633 -41.625 -9.523 1 96.5 318 ASP B C 1
ATOM 5206 O O . ASP B 1 318 ? 4.711 -42 -10.258 1 96.5 318 ASP B O 1
ATOM 5210 N N . LEU B 1 319 ? 6.371 -40.688 -9.828 1 90.62 319 LEU B N 1
ATOM 5211 C CA . LEU B 1 319 ? 6.094 -39.812 -10.961 1 90.62 319 LEU B CA 1
ATOM 5212 C C . LEU B 1 319 ? 6.406 -40.531 -12.273 1 90.62 319 LEU B C 1
ATOM 5214 O O . LEU B 1 319 ? 6.055 -40.031 -13.352 1 90.62 319 LEU B O 1
ATOM 5218 N N . ARG B 1 320 ? 7.121 -41.562 -12.312 1 87.25 320 ARG B N 1
ATOM 5219 C CA . ARG B 1 320 ? 7.406 -42.312 -13.523 1 87.25 320 ARG B CA 1
ATOM 5220 C C . ARG B 1 320 ? 6.312 -43.344 -13.789 1 87.25 320 ARG B C 1
ATOM 5222 O O . ARG B 1 320 ? 6.195 -43.875 -14.898 1 87.25 320 ARG B O 1
ATOM 5229 N N . ASP B 1 321 ? 5.664 -43.719 -12.781 1 75.69 321 ASP B N 1
ATOM 5230 C CA . ASP B 1 321 ? 4.633 -44.75 -12.953 1 75.69 321 ASP B CA 1
ATOM 5231 C C . ASP B 1 321 ? 3.275 -44.25 -12.477 1 75.69 321 ASP B C 1
ATOM 5233 O O . ASP B 1 321 ? 3.191 -43.531 -11.477 1 75.69 321 ASP B O 1
#

Organism: NCBI:txid436295

Radius of gyration: 30.32 Å; Cα contacts (8 Å, |Δi|>4): 985; chains: 2; bounding box: 58×86×64 Å

Solvent-accessible surface area (backbone atoms only — not comparable to full-atom values): 37705 Å² total; per-residue (Å²): 133,85,72,68,53,67,59,82,39,44,30,78,53,50,84,55,70,31,83,55,54,65,52,49,60,57,48,48,74,66,42,82,49,70,80,50,34,68,55,48,45,48,46,50,51,50,48,51,49,44,73,71,42,65,88,57,77,91,76,85,86,85,84,80,60,72,70,74,48,76,55,36,75,62,54,67,79,39,48,66,74,48,92,66,84,66,83,69,56,49,66,46,43,75,52,51,66,62,79,72,53,70,60,56,50,50,34,38,53,47,36,44,50,19,25,44,51,51,52,50,53,55,51,45,55,54,54,48,49,32,61,76,66,56,34,59,68,78,43,69,45,79,49,70,61,95,56,42,50,32,86,44,59,99,48,24,26,38,60,77,59,55,81,79,43,56,57,32,64,63,53,68,73,46,72,44,45,37,90,68,59,63,72,94,73,85,67,80,49,66,78,58,79,62,18,52,60,34,28,49,28,51,74,69,70,42,85,66,63,86,67,58,83,40,51,59,43,66,53,30,68,65,70,42,46,64,82,52,72,59,48,77,50,70,50,89,66,45,44,48,30,40,28,62,83,47,42,37,43,34,39,34,50,56,90,92,43,54,48,78,45,60,46,74,42,62,56,76,63,51,97,88,44,72,68,50,68,74,51,52,58,56,49,44,81,34,78,48,50,86,73,47,80,70,25,64,30,35,32,28,69,40,63,53,55,34,76,64,35,42,73,70,44,67,44,78,45,48,73,88,105,135,85,72,68,54,69,59,81,38,44,31,78,51,50,84,56,70,31,84,56,54,64,54,50,59,57,49,48,75,67,42,82,49,71,80,50,34,69,55,47,46,47,48,48,52,50,48,50,50,46,74,73,41,66,88,57,77,92,76,86,84,85,85,81,58,70,68,75,49,76,54,36,74,61,55,67,80,39,47,66,74,49,92,67,84,65,81,68,56,49,66,47,44,77,52,51,66,61,78,71,54,71,60,55,50,52,34,40,53,46,35,43,50,18,25,45,51,51,52,49,54,54,52,44,55,54,52,48,48,32,60,74,66,56,35,59,68,78,42,70,46,80,48,69,63,94,57,42,52,31,84,45,59,98,46,24,26,39,61,76,57,54,81,79,44,56,57,33,63,62,53,66,75,47,72,43,45,38,91,68,60,64,71,96,72,84,69,80,48,65,78,58,77,63,19,51,60,35,29,51,29,53,74,70,71,41,86,68,62,86,67,58,84,39,51,60,44,66,54,30,68,64,69,42,45,65,82,52,72,60,48,78,49,72,50,88,66,44,44,47,30,41,28,61,84,47,41,37,42,35,39,34,49,55,89,92,44,54,47,78,46,62,47,75,42,63,56,73,64,50,96,89,43,71,68,50,69,75,51,53,57,57,49,44,80,33,78,50,51,86,74,46,80,70,24,65,30,36,32,28,68,41,63,53,56,33,75,63,33,40,73,71,43,67,45,78,45,49,74,86,104